Protein AF-0000000070930390 (afdb_homodimer)

Nearest PDB structures (foldseek):
  3c65-assembly1_A  TM=5.120E-01  e=4.910E-02  unclassified
  8b0q-assembly1_A  TM=4.542E-01  e=6.692E-02  Deinococcus radiodurans R1 = ATCC 13939 = DSM 20539
  4kre-assembly1_A  TM=3.536E-01  e=1.592E-01  Homo sapiens
  9g8n-assembly1_G  TM=3.313E-01  e=3.145E-01  Homo sapiens
  9ij0-assembly1_A  TM=3.763E-01  e=3.787E-01  Mus musculus

pLDDT: mean 87.35, std 15.5, range [30.72, 98.56]

Sequence (502 aa):
MERKFVVFESYLRQLFEVCKTCYSPCKASIKFNGTLISVYTSCPAGHMNRWDSQPYINGRGAGNLLLTSMVLFTGASPTKTLRLFRMMNIQVFSVKTYFNYQREILVPAAEEVWTDEQKLLMDELNNQPLDLAGDGRCDSPGFSTKYLTYFLHVPCVNKILHFEQVQVGECEAVRCSGHMEKEGLLRSLAFTRDKGLTVRSLTTDRHRSIAKHLREKEPAILHFFDVWHVSKSVMSLNAAGKGQECDLIADMERKFVVFESYLRQLFEVCKTCYSPCKASIKFNGTLISVYTSCPAGHMNRWDSQPYINGRGAGNLLLTSMVLFTGASPTKTLRLFRMMNIQVFSVKTYFNYQREILVPAAEEVWTDEQKLLMDELNNQPLDLAGDGRCDSPGFSTKYLTYFLHVPCVNKILHFEQVQVGECEAVRCSGHMEKEGLLRSLAFTRDKGLTVRSLTTDRHRSIAKHLREKEPAILHFFDVWHVSKSVMSLNAAGKGQECDLIAD

Structure (mmCIF, N/CA/C/O backbone):
data_AF-0000000070930390-model_v1
#
loop_
_entity.id
_entity.type
_entity.pdbx_description
1 polymer 'Uncharacterized protein'
#
loop_
_atom_site.group_PDB
_atom_site.id
_atom_site.type_symbol
_atom_site.label_atom_id
_atom_site.label_alt_id
_atom_site.label_comp_id
_atom_site.label_asym_id
_atom_site.label_entity_id
_atom_site.label_seq_id
_atom_site.pdbx_PDB_ins_code
_atom_site.Cartn_x
_atom_site.Cartn_y
_atom_site.Cartn_z
_atom_site.occupancy
_atom_site.B_iso_or_equiv
_atom_site.auth_seq_id
_atom_site.auth_comp_id
_atom_site.auth_asym_id
_atom_site.auth_atom_id
_atom_site.pdbx_PDB_model_num
ATOM 1 N N . MET A 1 1 ? -7.629 -19.234 2.354 1 75.31 1 MET A N 1
ATOM 2 C CA . MET A 1 1 ? -7.035 -18.812 1.086 1 75.31 1 MET A CA 1
ATOM 3 C C . MET A 1 1 ? -5.633 -19.391 0.928 1 75.31 1 MET A C 1
ATOM 5 O O . MET A 1 1 ? -4.887 -19.5 1.903 1 75.31 1 MET A O 1
ATOM 9 N N . GLU A 1 2 ? -5.371 -19.922 -0.244 1 91.75 2 GLU A N 1
ATOM 10 C CA . GLU A 1 2 ? -4.078 -20.578 -0.42 1 91.75 2 GLU A CA 1
ATOM 11 C C . GLU A 1 2 ? -2.949 -19.562 -0.503 1 91.75 2 GLU A C 1
ATOM 13 O O . GLU A 1 2 ? -3.191 -18.375 -0.764 1 91.75 2 GLU A O 1
ATOM 18 N N . ARG A 1 3 ? -1.788 -20.078 -0.261 1 95.94 3 ARG A N 1
ATOM 19 C CA . ARG A 1 3 ? -0.599 -19.234 -0.301 1 95.94 3 ARG A CA 1
ATOM 20 C C . ARG A 1 3 ? -0.239 -18.859 -1.735 1 95.94 3 ARG A C 1
ATOM 22 O O . ARG A 1 3 ? -0.513 -19.625 -2.666 1 95.94 3 ARG A O 1
ATOM 29 N N . LYS A 1 4 ? 0.304 -17.719 -1.806 1 98.12 4 LYS A N 1
ATOM 30 C CA . LYS A 1 4 ? 0.76 -17.234 -3.102 1 98.12 4 LYS A CA 1
ATOM 31 C C . LYS A 1 4 ? 2.213 -16.766 -3.035 1 98.12 4 LYS A C 1
ATOM 33 O O . LYS A 1 4 ? 2.697 -16.375 -1.973 1 98.12 4 LYS A O 1
ATOM 38 N N . PHE A 1 5 ? 2.877 -16.781 -4.215 1 98.25 5 PHE A N 1
ATOM 39 C CA . PHE A 1 5 ? 4.305 -16.469 -4.258 1 98.25 5 PHE A CA 1
ATOM 40 C C . PHE A 1 5 ? 4.609 -15.469 -5.355 1 98.25 5 PHE A C 1
ATOM 42 O O . PHE A 1 5 ? 3.947 -15.453 -6.395 1 98.25 5 PHE A O 1
ATOM 49 N N . VAL A 1 6 ? 5.57 -14.688 -5.02 1 97.62 6 VAL A N 1
ATOM 50 C CA . VAL A 1 6 ? 6.137 -13.852 -6.066 1 97.62 6 VAL A CA 1
ATOM 51 C C . VAL A 1 6 ? 7.289 -14.578 -6.754 1 97.62 6 VAL A C 1
ATOM 53 O O . VAL A 1 6 ? 8.258 -14.969 -6.102 1 97.62 6 VAL A O 1
ATOM 56 N N . VAL A 1 7 ? 7.164 -14.727 -8.031 1 98.5 7 VAL A N 1
ATOM 57 C CA . VAL A 1 7 ? 8.156 -15.477 -8.789 1 98.5 7 VAL A CA 1
ATOM 58 C C . VAL A 1 7 ? 8.734 -14.594 -9.898 1 98.5 7 VAL A C 1
ATOM 60 O O . VAL A 1 7 ? 7.984 -13.938 -10.625 1 98.5 7 VAL A O 1
ATOM 63 N N . PHE A 1 8 ? 10.031 -14.633 -9.984 1 98.56 8 PHE A N 1
ATOM 64 C CA . PHE A 1 8 ? 10.695 -13.891 -11.047 1 98.56 8 PHE A CA 1
ATOM 65 C C . PHE A 1 8 ? 10.547 -14.602 -12.383 1 98.56 8 PHE A C 1
ATOM 67 O O . PHE A 1 8 ? 10.664 -15.828 -12.453 1 98.56 8 PHE A O 1
ATOM 74 N N . GLU A 1 9 ? 10.328 -13.844 -13.406 1 98 9 GLU A N 1
ATOM 75 C CA . GLU A 1 9 ? 10.016 -14.414 -14.711 1 98 9 GLU A CA 1
ATOM 76 C C . GLU A 1 9 ? 11.125 -15.344 -15.195 1 98 9 GLU A C 1
ATOM 78 O O . GLU A 1 9 ? 10.859 -16.438 -15.68 1 98 9 GLU A O 1
ATOM 83 N N . SER A 1 10 ? 12.398 -14.914 -15.086 1 97.44 10 SER A N 1
ATOM 84 C CA . SER A 1 10 ? 13.516 -15.727 -15.555 1 97.44 10 SER A CA 1
ATOM 85 C C . SER A 1 10 ? 13.562 -17.062 -14.836 1 97.44 10 SER A C 1
ATOM 87 O O . SER A 1 10 ? 13.945 -18.078 -15.43 1 97.44 10 SER A O 1
ATOM 89 N N . TYR A 1 11 ? 13.148 -17.141 -13.664 1 97.88 11 TYR A N 1
ATOM 90 C CA . TYR A 1 11 ? 13.156 -18.375 -12.883 1 97.88 11 TYR A CA 1
ATOM 91 C C . TYR A 1 11 ? 11.93 -19.219 -13.18 1 97.88 11 TYR A C 1
ATOM 93 O O . TYR A 1 11 ? 12 -20.453 -13.18 1 97.88 11 TYR A O 1
ATOM 101 N N . LEU A 1 12 ? 10.859 -18.578 -13.406 1 97.62 12 LEU A N 1
ATOM 102 C CA . LEU A 1 12 ? 9.672 -19.312 -13.812 1 97.62 12 LEU A CA 1
ATOM 103 C C . LEU A 1 12 ? 9.898 -20.016 -15.148 1 97.62 12 LEU A C 1
ATOM 105 O O . LEU A 1 12 ? 9.523 -21.188 -15.312 1 97.62 12 LEU A O 1
ATOM 109 N N . ARG A 1 13 ? 10.484 -19.375 -16.062 1 96.69 13 ARG A N 1
ATOM 110 C CA . ARG A 1 13 ? 10.719 -19.906 -17.406 1 96.69 13 ARG A CA 1
ATOM 111 C C . ARG A 1 13 ? 11.555 -21.172 -17.359 1 96.69 13 ARG A C 1
ATOM 113 O O . ARG A 1 13 ? 11.398 -22.062 -18.203 1 96.69 13 ARG A O 1
ATOM 120 N N . GLN A 1 14 ? 12.375 -21.359 -16.359 1 95 14 GLN A N 1
ATOM 121 C CA . GLN A 1 14 ? 13.203 -22.547 -16.203 1 95 14 GLN A CA 1
ATOM 122 C C . GLN A 1 14 ? 12.344 -23.797 -16.078 1 95 14 GLN A C 1
ATOM 124 O O . GLN A 1 14 ? 12.773 -24.891 -16.453 1 95 14 GLN A O 1
ATOM 129 N N . LEU A 1 15 ? 11.188 -23.609 -15.633 1 94.62 15 LEU A N 1
ATOM 130 C CA . LEU A 1 15 ? 10.328 -24.75 -15.352 1 94.62 15 LEU A CA 1
ATOM 131 C C . LEU A 1 15 ? 9.633 -25.234 -16.625 1 94.62 15 LEU A C 1
ATOM 133 O O . LEU A 1 15 ? 9.023 -26.312 -16.625 1 94.62 15 LEU A O 1
ATOM 137 N N . PHE A 1 16 ? 9.797 -24.484 -17.688 1 95.19 16 PHE A N 1
ATOM 138 C CA . PHE A 1 16 ? 9.086 -24.828 -18.922 1 95.19 16 PHE A CA 1
ATOM 139 C C . PHE A 1 16 ? 10.062 -25.125 -20.047 1 95.19 16 PHE A C 1
ATOM 141 O O . PHE A 1 16 ? 9.695 -25.094 -21.219 1 95.19 16 PHE A O 1
ATOM 148 N N . GLU A 1 17 ? 11.234 -25.453 -19.703 1 91.88 17 GLU A N 1
ATOM 149 C CA . GLU A 1 17 ? 12.273 -25.688 -20.703 1 91.88 17 GLU A CA 1
ATOM 150 C C . GLU A 1 17 ? 12.133 -27.078 -21.328 1 91.88 17 GLU A C 1
ATOM 152 O O . GLU A 1 17 ? 12.578 -27.297 -22.453 1 91.88 17 GLU A O 1
ATOM 157 N N . VAL A 1 18 ? 11.516 -27.891 -20.562 1 89.25 18 VAL A N 1
ATOM 158 C CA . VAL A 1 18 ? 11.43 -29.266 -21.031 1 89.25 18 VAL A CA 1
ATOM 159 C C . VAL A 1 18 ? 9.961 -29.672 -21.156 1 89.25 18 VAL A C 1
ATOM 161 O O . VAL A 1 18 ? 9.141 -29.328 -20.297 1 89.25 18 VAL A O 1
ATOM 164 N N . CYS A 1 19 ? 9.734 -30.422 -22.281 1 89.62 19 CYS A N 1
ATOM 165 C CA . CYS A 1 19 ? 8.383 -30.875 -22.562 1 89.62 19 CYS A CA 1
ATOM 166 C C . CYS A 1 19 ? 7.922 -31.891 -21.516 1 89.62 19 CYS A C 1
ATOM 168 O O . CYS A 1 19 ? 8.672 -32.812 -21.172 1 89.62 19 CYS A O 1
ATOM 170 N N . LYS A 1 20 ? 6.688 -31.828 -21.125 1 83.75 20 LYS A N 1
ATOM 171 C CA . LYS A 1 20 ? 6.145 -32.719 -20.109 1 83.75 20 LYS A CA 1
ATOM 172 C C . LYS A 1 20 ? 5.801 -34.094 -20.703 1 83.75 20 LYS A C 1
ATOM 174 O O . LYS A 1 20 ? 5.688 -35.062 -19.984 1 83.75 20 LYS A O 1
ATOM 179 N N . THR A 1 21 ? 5.68 -34.062 -21.969 1 85.94 21 THR A N 1
ATOM 180 C CA . THR A 1 21 ? 5.223 -35.281 -22.641 1 85.94 21 THR A CA 1
ATOM 181 C C . THR A 1 21 ? 6.406 -36.062 -23.188 1 85.94 21 THR A C 1
ATOM 183 O O . THR A 1 21 ? 6.543 -37.25 -22.922 1 85.94 21 THR A O 1
ATOM 186 N N . CYS A 1 22 ? 7.289 -35.406 -23.938 1 88.44 22 CYS A N 1
ATOM 187 C CA . CYS A 1 22 ? 8.344 -36.125 -24.641 1 88.44 22 CYS A CA 1
ATOM 188 C C . CYS A 1 22 ? 9.719 -35.719 -24.109 1 88.44 22 CYS A C 1
ATOM 190 O O . CYS A 1 22 ? 10.742 -36.219 -24.578 1 88.44 22 CYS A O 1
ATOM 192 N N . TYR A 1 23 ? 9.797 -34.719 -23.219 1 85 23 TYR A N 1
ATOM 193 C CA . TYR A 1 23 ? 10.992 -34.312 -22.484 1 85 23 TYR A CA 1
ATOM 194 C C . TYR A 1 23 ? 12 -33.656 -23.406 1 85 23 TYR A C 1
ATOM 196 O O . TYR A 1 23 ? 13.172 -33.5 -23.047 1 85 23 TYR A O 1
ATOM 204 N N . SER A 1 24 ? 11.562 -33.312 -24.609 1 89.31 24 SER A N 1
ATOM 205 C CA . SER A 1 24 ? 12.383 -32.5 -25.516 1 89.31 24 SER A CA 1
ATOM 206 C C . SER A 1 24 ? 12.359 -31.031 -25.094 1 89.31 24 SER A C 1
ATOM 208 O O . SER A 1 24 ? 11.508 -30.609 -24.312 1 89.31 24 SER A O 1
ATOM 210 N N . PRO A 1 25 ? 13.344 -30.312 -25.578 1 92.5 25 PRO A N 1
ATOM 211 C CA . PRO A 1 25 ? 13.336 -28.875 -25.281 1 92.5 25 PRO A CA 1
ATOM 212 C C . PRO A 1 25 ? 12.094 -28.172 -25.812 1 92.5 25 PRO A C 1
ATOM 214 O O . PRO A 1 25 ? 11.617 -28.484 -26.906 1 92.5 25 PRO A O 1
ATOM 217 N N . CYS A 1 26 ? 11.609 -27.234 -25 1 94.38 26 CYS A N 1
ATOM 218 C CA . CYS A 1 26 ? 10.383 -26.531 -25.344 1 94.38 26 CYS A CA 1
ATOM 219 C C . CYS A 1 26 ? 10.641 -25.031 -25.5 1 94.38 26 CYS A C 1
ATOM 221 O O . CYS A 1 26 ? 11.602 -24.5 -24.938 1 94.38 26 CYS A O 1
ATOM 223 N N . LYS A 1 27 ? 9.797 -24.469 -26.344 1 95.44 27 LYS A N 1
ATOM 224 C CA . LYS A 1 27 ? 9.656 -23.016 -26.359 1 95.44 27 LYS A CA 1
ATOM 225 C C . LYS A 1 27 ? 8.438 -22.562 -25.562 1 95.44 27 LYS A C 1
ATOM 227 O O . LYS A 1 27 ? 7.375 -23.188 -25.625 1 95.44 27 LYS A O 1
ATOM 232 N N . ALA A 1 28 ? 8.727 -21.516 -24.781 1 96.19 28 ALA A N 1
ATOM 233 C CA . ALA A 1 28 ? 7.645 -21.062 -23.906 1 96.19 28 ALA A CA 1
ATOM 234 C C . ALA A 1 28 ? 7.266 -19.609 -24.219 1 96.19 28 ALA A C 1
ATOM 236 O O . ALA A 1 28 ? 8.141 -18.781 -24.484 1 96.19 28 ALA A O 1
ATOM 237 N N . SER A 1 29 ? 5.988 -19.344 -24.297 1 96.81 29 SER A N 1
ATOM 238 C CA . SER A 1 29 ? 5.445 -18 -24.391 1 96.81 29 SER A CA 1
ATOM 239 C C . SER A 1 29 ? 4.512 -17.688 -23.234 1 96.81 29 SER A C 1
ATOM 241 O O . SER A 1 29 ? 3.791 -18.562 -22.75 1 96.81 29 SER A O 1
ATOM 243 N N . ILE A 1 30 ? 4.574 -16.438 -22.797 1 97.12 30 ILE A N 1
ATOM 244 C CA . ILE A 1 30 ? 3.779 -16.062 -21.625 1 97.12 30 ILE A CA 1
ATOM 245 C C . ILE A 1 30 ? 2.768 -14.984 -22.016 1 97.12 30 ILE A C 1
ATOM 247 O O . ILE A 1 30 ? 3.123 -13.992 -22.672 1 97.12 30 ILE A O 1
ATOM 251 N N . LYS A 1 31 ? 1.576 -15.211 -21.688 1 96.88 31 LYS A N 1
ATOM 252 C CA . LYS A 1 31 ? 0.516 -14.211 -21.797 1 96.88 31 LYS A CA 1
ATOM 253 C C . LYS A 1 31 ? -0.01 -13.797 -20.438 1 96.88 31 LYS A C 1
ATOM 255 O O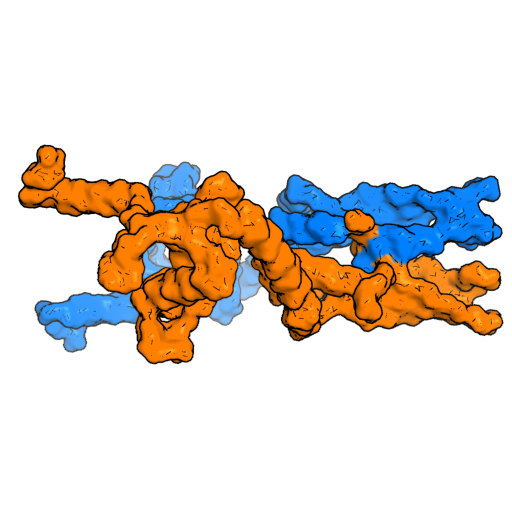 . LYS A 1 31 ? 0.016 -14.594 -19.484 1 96.88 31 LYS A O 1
ATOM 260 N N . PHE A 1 32 ? -0.425 -12.547 -20.344 1 94 32 PHE A N 1
ATOM 261 C CA . PHE A 1 32 ? -0.87 -12.125 -19.031 1 94 32 PHE A CA 1
ATOM 262 C C . PHE A 1 32 ? -2.178 -11.352 -19.109 1 94 32 PHE A C 1
ATOM 264 O O . PHE A 1 32 ? -2.443 -10.688 -20.125 1 94 32 PHE A O 1
AT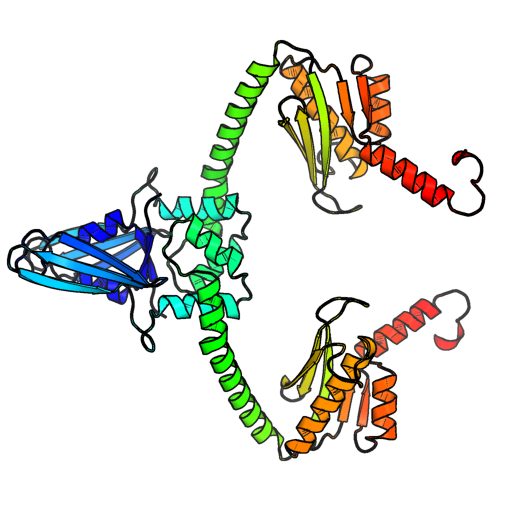OM 271 N N . ASN A 1 33 ? -2.994 -11.453 -18.172 1 95.19 33 ASN A N 1
ATOM 272 C CA . ASN A 1 33 ? -4.223 -10.719 -17.891 1 95.19 33 ASN A CA 1
ATOM 273 C C . ASN A 1 33 ? -4.301 -10.281 -16.438 1 95.19 33 ASN A C 1
ATOM 275 O O . ASN A 1 33 ? -4.82 -11.016 -15.594 1 95.19 33 ASN A O 1
ATOM 279 N N . GLY A 1 34 ? -3.9 -9 -16.219 1 96.38 34 GLY A N 1
ATOM 280 C CA . GLY A 1 34 ? -3.766 -8.562 -14.844 1 96.38 34 GLY A CA 1
ATOM 281 C C . GLY A 1 34 ? -2.717 -9.344 -14.078 1 96.38 34 GLY A C 1
ATOM 282 O O . GLY A 1 34 ? -1.556 -9.406 -14.484 1 96.38 34 GLY A O 1
ATOM 283 N N . THR A 1 35 ? -3.203 -10.031 -13.039 1 97.44 35 THR A N 1
ATOM 284 C CA . THR A 1 35 ? -2.27 -10.805 -12.227 1 97.44 35 THR A CA 1
ATOM 285 C C . THR A 1 35 ? -2.127 -12.227 -12.766 1 97.44 35 THR A C 1
ATOM 287 O O . THR A 1 35 ? -1.213 -12.953 -12.375 1 97.44 35 THR A O 1
ATOM 290 N N . LEU A 1 36 ? -2.986 -12.617 -13.664 1 98.19 36 LEU A N 1
ATOM 291 C CA . LEU A 1 36 ? -2.99 -13.961 -14.227 1 98.19 36 LEU A CA 1
ATOM 292 C C . LEU A 1 36 ? -1.988 -14.078 -15.367 1 98.19 36 LEU A C 1
ATOM 294 O O . LEU A 1 36 ? -1.996 -13.266 -16.297 1 98.19 36 LEU A O 1
ATOM 298 N N . ILE A 1 37 ? -1.174 -15.094 -15.219 1 97.88 37 ILE A N 1
ATOM 299 C CA . ILE A 1 37 ? -0.289 -15.383 -16.344 1 97.88 37 ILE A CA 1
ATOM 300 C C . ILE A 1 37 ? -0.556 -16.797 -16.859 1 97.88 37 ILE A C 1
ATOM 302 O O . ILE A 1 37 ? -0.843 -17.703 -16.062 1 97.88 37 ILE A O 1
ATOM 306 N N . SER A 1 38 ? -0.519 -16.906 -18.125 1 98.25 38 SER A N 1
ATOM 307 C CA . SER A 1 38 ? -0.616 -18.188 -18.812 1 98.25 38 SER A CA 1
ATOM 308 C C . SER A 1 38 ? 0.642 -18.469 -19.625 1 98.25 38 SER A C 1
ATOM 310 O O . SER A 1 38 ? 1.083 -17.641 -20.406 1 98.25 38 SER A O 1
ATOM 312 N N . VAL A 1 39 ? 1.16 -19.625 -19.359 1 98 39 VAL A N 1
ATOM 313 C CA . VAL A 1 39 ? 2.352 -20.031 -20.094 1 98 39 VAL A CA 1
ATOM 314 C C . VAL A 1 39 ? 1.982 -21.109 -21.109 1 98 39 VAL A C 1
ATOM 316 O O . VAL A 1 39 ? 1.384 -22.125 -20.766 1 98 39 VAL A O 1
ATOM 319 N N . TYR A 1 40 ? 2.373 -20.844 -22.359 1 97.5 40 TYR A N 1
ATOM 320 C CA . TYR A 1 40 ? 2.17 -21.797 -23.453 1 97.5 40 TYR A CA 1
ATOM 321 C C . TYR A 1 40 ? 3.494 -22.391 -23.906 1 97.5 40 TYR A C 1
ATOM 323 O O . TYR A 1 40 ? 4.453 -21.672 -24.172 1 97.5 40 TYR A O 1
ATOM 331 N N . THR A 1 41 ? 3.504 -23.688 -23.953 1 96.31 41 THR A N 1
ATOM 332 C CA . THR A 1 41 ? 4.727 -24.359 -24.391 1 96.31 41 THR A CA 1
ATOM 333 C C . THR A 1 41 ? 4.477 -25.203 -25.625 1 96.31 41 THR A C 1
ATOM 335 O O . THR A 1 41 ? 3.361 -25.688 -25.844 1 96.31 41 THR A O 1
ATOM 338 N N . SER A 1 42 ? 5.531 -25.203 -26.469 1 96.5 42 SER A N 1
ATOM 339 C CA . SER A 1 42 ? 5.527 -26.047 -27.641 1 96.5 42 SER A CA 1
ATOM 340 C C . SER A 1 42 ? 6.883 -26.719 -27.859 1 96.5 42 SER A C 1
ATOM 342 O O . SER A 1 42 ? 7.926 -26.109 -27.578 1 96.5 42 SER A O 1
ATOM 344 N N . CYS A 1 43 ? 6.836 -27.969 -28.297 1 95.06 43 CYS A N 1
ATOM 345 C CA . CYS A 1 43 ? 8.078 -28.688 -28.562 1 95.06 43 CYS A CA 1
ATOM 346 C C . CYS A 1 43 ? 8.141 -29.156 -30.016 1 95.06 43 CYS A C 1
ATOM 348 O O . CYS A 1 43 ? 7.137 -29.109 -30.719 1 95.06 43 CYS A O 1
ATOM 350 N N . PRO A 1 44 ? 9.25 -29.578 -30.469 1 94.62 44 PRO A N 1
ATOM 351 C CA . PRO A 1 44 ? 9.406 -30 -31.875 1 94.62 44 PRO A CA 1
ATOM 352 C C . PRO A 1 44 ? 8.562 -31.219 -32.219 1 94.62 44 PRO A C 1
ATOM 354 O O . PRO A 1 44 ? 8.242 -31.438 -33.375 1 94.62 44 PRO A O 1
ATOM 357 N N . ALA A 1 45 ? 8.234 -31.984 -31.297 1 95 45 ALA A N 1
ATOM 358 C CA . ALA A 1 45 ? 7.434 -33.188 -31.531 1 95 45 ALA A CA 1
ATOM 359 C C . ALA A 1 45 ? 5.957 -32.844 -31.703 1 95 45 ALA A C 1
ATOM 361 O O . ALA A 1 45 ? 5.125 -33.719 -31.922 1 95 45 ALA A O 1
ATOM 362 N N . GLY A 1 46 ? 5.633 -31.531 -31.516 1 94.62 46 GLY A N 1
ATOM 363 C CA . GLY A 1 46 ? 4.277 -31.078 -31.797 1 94.62 46 GLY A CA 1
ATOM 364 C C . GLY A 1 46 ? 3.414 -31.016 -30.547 1 94.62 46 GLY A C 1
ATOM 365 O O . GLY A 1 46 ? 2.217 -30.719 -30.625 1 94.62 46 GLY A O 1
ATOM 366 N N . HIS A 1 47 ? 3.955 -31.281 -29.328 1 95.44 47 HIS A N 1
ATOM 367 C CA . HIS A 1 47 ? 3.197 -31.203 -28.094 1 95.44 47 HIS A CA 1
ATOM 368 C C . HIS A 1 47 ? 3.002 -29.75 -27.656 1 95.44 47 HIS A C 1
ATOM 370 O O . HIS A 1 47 ? 3.93 -28.953 -27.734 1 95.44 47 HIS A O 1
ATOM 376 N N . MET A 1 48 ? 1.733 -29.484 -27.312 1 95.38 48 MET A N 1
ATOM 377 C CA . MET A 1 48 ? 1.392 -28.156 -26.797 1 95.38 48 MET A CA 1
ATOM 378 C C . MET A 1 48 ? 0.775 -28.266 -25.406 1 95.38 48 MET A C 1
ATOM 380 O O . MET A 1 48 ? -0.049 -29.141 -25.156 1 95.38 48 MET A O 1
ATOM 384 N N . ASN A 1 49 ? 1.265 -27.453 -24.484 1 94.5 49 ASN A N 1
ATOM 385 C CA . ASN A 1 49 ? 0.747 -27.438 -23.125 1 94.5 49 ASN A CA 1
ATOM 386 C C . ASN A 1 49 ? 0.482 -26 -22.656 1 94.5 49 ASN A C 1
ATOM 388 O O . ASN A 1 49 ? 1.052 -25.062 -23.188 1 94.5 49 ASN A O 1
ATOM 392 N N . ARG A 1 50 ? -0.452 -25.953 -21.719 1 96 50 ARG A N 1
ATOM 393 C CA . ARG A 1 50 ? -0.776 -24.672 -21.109 1 96 50 ARG A CA 1
ATOM 394 C C . ARG A 1 50 ? -0.74 -24.766 -19.578 1 96 50 ARG A C 1
ATOM 396 O O . ARG A 1 50 ? -1.199 -25.75 -19 1 96 50 ARG A O 1
ATOM 403 N N . TRP A 1 51 ? -0.167 -23.812 -18.938 1 97.06 51 TRP A N 1
ATOM 404 C CA . TRP A 1 51 ? -0.151 -23.703 -17.484 1 97.06 51 TRP A CA 1
ATOM 405 C C . TRP A 1 51 ? -0.61 -22.312 -17.047 1 97.06 51 TRP A C 1
ATOM 407 O O . TRP A 1 51 ? -0.214 -21.297 -17.641 1 97.06 51 TRP A O 1
ATOM 417 N N . ASP A 1 52 ? -1.472 -22.25 -16.062 1 98.12 52 ASP A N 1
ATOM 418 C CA . ASP A 1 52 ? -1.936 -21 -15.492 1 98.12 52 ASP A CA 1
ATOM 419 C C . ASP A 1 52 ? -1.401 -20.797 -14.078 1 98.12 52 ASP A C 1
ATOM 421 O O . ASP A 1 52 ? -1.189 -21.766 -13.352 1 98.12 52 ASP A O 1
ATOM 425 N N . SER A 1 53 ? -1.209 -19.562 -13.727 1 98.31 53 SER A N 1
ATOM 426 C CA . SER A 1 53 ? -0.598 -19.234 -12.438 1 98.31 53 SER A CA 1
ATOM 427 C C . SER A 1 53 ? -1.629 -19.266 -11.32 1 98.31 53 SER A C 1
ATOM 429 O O . SER A 1 53 ? -1.274 -19.172 -10.141 1 98.31 53 SER A O 1
ATOM 431 N N . GLN A 1 54 ? -2.932 -19.328 -11.672 1 98.06 54 GLN A N 1
ATOM 432 C CA . GLN A 1 54 ? -3.996 -19.188 -10.688 1 98.06 54 GLN A CA 1
ATOM 433 C C . GLN A 1 54 ? -5.32 -19.734 -11.227 1 98.06 54 GLN A C 1
ATOM 435 O O . GLN A 1 54 ? -5.477 -19.922 -12.43 1 98.06 54 GLN A O 1
ATOM 440 N N . PRO A 1 55 ? -6.234 -19.969 -10.312 1 97.12 55 PRO A N 1
ATOM 441 C CA . PRO A 1 55 ? -7.555 -20.406 -10.773 1 97.12 55 PRO A CA 1
ATOM 442 C C . PRO A 1 55 ? -8.406 -19.266 -11.312 1 97.12 55 PRO A C 1
ATOM 444 O O . PRO A 1 55 ? -8.062 -18.094 -11.117 1 97.12 55 PRO A O 1
ATOM 447 N N . TYR A 1 56 ? -9.43 -19.672 -11.969 1 95.62 56 TYR A N 1
ATOM 448 C CA . TYR A 1 56 ? -10.398 -18.703 -12.492 1 95.62 56 TYR A CA 1
ATOM 449 C C . TYR A 1 56 ? -11.625 -18.625 -11.594 1 95.62 56 TYR A C 1
ATOM 451 O O . TYR A 1 56 ? -12.062 -19.625 -11.031 1 95.62 56 TYR A O 1
ATOM 459 N N . ILE A 1 57 ? -12.062 -17.422 -11.406 1 91.56 57 ILE A N 1
ATOM 460 C CA . ILE A 1 57 ? -13.352 -17.172 -10.781 1 91.56 57 ILE A CA 1
ATOM 461 C C . ILE A 1 57 ? -14.25 -16.391 -11.742 1 91.56 57 ILE A C 1
ATOM 463 O O . ILE A 1 57 ? -13.977 -15.227 -12.047 1 91.56 57 ILE A O 1
ATOM 467 N N . ASN A 1 58 ? -15.25 -17.047 -12.25 1 87.19 58 ASN A N 1
ATOM 468 C CA . ASN A 1 58 ? -16.172 -16.438 -13.211 1 87.19 58 ASN A CA 1
ATOM 469 C C . ASN A 1 58 ? -15.422 -15.883 -14.422 1 87.19 58 ASN A C 1
ATOM 471 O O . ASN A 1 58 ? -15.625 -14.734 -14.805 1 87.19 58 ASN A O 1
ATOM 475 N N . GLY A 1 59 ? -14.508 -16.594 -14.875 1 89 59 GLY A N 1
ATOM 476 C CA . GLY A 1 59 ? -13.797 -16.266 -16.109 1 89 59 GLY A CA 1
ATOM 477 C C . GLY A 1 59 ? -12.656 -15.281 -15.891 1 89 59 GLY A C 1
ATOM 478 O O . GLY A 1 59 ? -11.992 -14.875 -16.844 1 89 59 GLY A O 1
ATOM 479 N N . ARG A 1 60 ? -12.461 -14.938 -14.648 1 91.81 60 ARG A N 1
ATOM 480 C CA . ARG A 1 60 ? -11.398 -13.984 -14.336 1 91.81 60 ARG A CA 1
ATOM 481 C C . ARG A 1 60 ? -10.359 -14.609 -13.406 1 91.81 60 ARG A C 1
ATOM 483 O O . ARG A 1 60 ? -10.68 -15.523 -12.641 1 91.81 60 ARG A O 1
ATOM 490 N N . GLY A 1 61 ? -9.133 -14.141 -13.539 1 95.44 61 GLY A N 1
ATOM 491 C CA . GLY A 1 61 ? -8.125 -14.625 -12.609 1 95.44 61 GLY A CA 1
ATOM 492 C C . GLY A 1 61 ? -8.445 -14.305 -11.164 1 95.44 61 GLY A C 1
ATOM 493 O O . GLY A 1 61 ? -8.812 -13.172 -10.836 1 95.44 61 GLY A O 1
ATOM 494 N N . ALA A 1 62 ? -8.352 -15.281 -10.336 1 96.56 62 ALA A N 1
ATOM 495 C CA . ALA A 1 62 ? -8.656 -15.117 -8.914 1 96.56 62 ALA A CA 1
ATOM 496 C C . ALA A 1 62 ? -7.809 -14.016 -8.289 1 96.56 62 ALA A C 1
ATOM 498 O O . ALA A 1 62 ? -8.266 -13.312 -7.387 1 96.56 62 ALA A O 1
ATOM 499 N N . GLY A 1 63 ? -6.613 -13.891 -8.773 1 96.69 63 GLY A N 1
ATOM 500 C CA . GLY A 1 63 ? -5.715 -12.867 -8.258 1 96.69 63 GLY A CA 1
ATOM 501 C C . GLY A 1 63 ? -6.207 -11.461 -8.508 1 96.69 63 GLY A C 1
ATOM 502 O O . GLY A 1 63 ? -5.996 -10.562 -7.688 1 96.69 63 GLY A O 1
ATOM 503 N N . ASN A 1 64 ? -6.82 -11.266 -9.609 1 96.81 64 ASN A N 1
ATOM 504 C CA . ASN A 1 64 ? -7.383 -9.961 -9.922 1 96.81 64 ASN A CA 1
ATOM 505 C C . ASN A 1 64 ? -8.484 -9.57 -8.938 1 96.81 64 ASN A C 1
ATOM 507 O O . ASN A 1 64 ? -8.484 -8.453 -8.422 1 96.81 64 ASN A O 1
ATOM 511 N N . LEU A 1 65 ? -9.312 -10.484 -8.68 1 95.19 65 LEU A N 1
ATOM 512 C CA . LEU A 1 65 ? -10.422 -10.242 -7.754 1 95.19 65 LEU A CA 1
ATOM 513 C C . LEU A 1 65 ? -9.906 -10.039 -6.332 1 95.19 65 LEU A C 1
ATOM 515 O O . LEU A 1 65 ? -10.375 -9.148 -5.621 1 95.19 65 LEU A O 1
ATOM 519 N N . LEU A 1 66 ? -9.016 -10.836 -6.008 1 95.81 66 LEU A N 1
ATOM 520 C CA . LEU A 1 66 ? -8.461 -10.781 -4.66 1 95.81 66 LEU A CA 1
ATOM 521 C C . LEU A 1 66 ? -7.77 -9.445 -4.41 1 95.81 66 LEU A C 1
ATOM 523 O O . LEU A 1 66 ? -8 -8.805 -3.383 1 95.81 66 LEU A O 1
ATOM 527 N N . LEU A 1 67 ? -6.93 -9.07 -5.332 1 96.62 67 LEU A N 1
ATOM 528 C CA . LEU A 1 67 ? -6.223 -7.801 -5.184 1 96.62 67 LEU A CA 1
ATOM 529 C C . LEU A 1 67 ? -7.207 -6.637 -5.102 1 96.62 67 LEU A C 1
ATOM 531 O O . LEU A 1 67 ? -7.078 -5.773 -4.234 1 96.62 67 LEU A O 1
ATOM 535 N N . THR A 1 68 ? -8.141 -6.637 -5.922 1 96.88 68 THR A N 1
ATOM 536 C CA . THR A 1 68 ? -9.156 -5.582 -5.914 1 96.88 68 THR A CA 1
ATOM 537 C C . THR A 1 68 ? -9.922 -5.586 -4.598 1 96.88 68 THR A C 1
ATOM 539 O O . THR A 1 68 ? -10.156 -4.527 -4.004 1 96.88 68 THR A O 1
ATOM 542 N N . SER A 1 69 ? -10.289 -6.742 -4.137 1 95.75 69 SER A N 1
ATOM 543 C CA . SER A 1 69 ? -11.031 -6.879 -2.889 1 95.75 69 SER A CA 1
ATOM 544 C C . SER A 1 69 ? -10.219 -6.355 -1.707 1 95.75 69 SER A C 1
ATOM 546 O O . SER A 1 69 ? -10.75 -5.625 -0.864 1 95.75 69 SER A O 1
ATOM 548 N N . MET A 1 70 ? -9.016 -6.703 -1.7 1 94.81 70 MET A N 1
ATOM 549 C CA . MET A 1 70 ? -8.18 -6.297 -0.575 1 94.81 70 MET A CA 1
ATOM 550 C C . MET A 1 70 ? -7.992 -4.785 -0.552 1 94.81 70 MET A C 1
ATOM 552 O O . MET A 1 70 ? -8.055 -4.164 0.51 1 94.81 70 MET A O 1
ATOM 556 N N . VAL A 1 71 ? -7.773 -4.285 -1.696 1 94.81 71 VAL A N 1
ATOM 557 C CA . VAL A 1 71 ? -7.621 -2.836 -1.783 1 94.81 71 VAL A CA 1
ATOM 558 C C . VAL A 1 71 ? -8.898 -2.152 -1.309 1 94.81 71 VAL A C 1
ATOM 560 O O . VAL A 1 71 ? -8.859 -1.239 -0.482 1 94.81 71 VAL A O 1
ATOM 563 N N . LEU A 1 72 ? -9.977 -2.58 -1.729 1 94.12 72 LEU A N 1
ATOM 564 C CA . LEU A 1 72 ? -11.266 -1.97 -1.413 1 94.12 72 LEU A CA 1
ATOM 565 C C . LEU A 1 72 ? -11.578 -2.096 0.075 1 94.12 72 LEU A C 1
ATOM 567 O O . LEU A 1 72 ? -11.914 -1.106 0.728 1 94.12 72 LEU A O 1
ATOM 571 N N . PHE A 1 73 ? -11.367 -3.248 0.595 1 90.81 73 PHE A N 1
ATOM 572 C CA . PHE A 1 73 ? -11.875 -3.537 1.929 1 90.81 73 PHE A CA 1
ATOM 573 C C . PHE A 1 73 ? -10.898 -3.064 3 1 90.81 73 PHE A C 1
ATOM 575 O O . PHE A 1 73 ? -11.273 -2.912 4.164 1 90.81 73 PHE A O 1
ATOM 582 N N . THR A 1 74 ? -9.742 -2.809 2.598 1 88.38 74 THR A N 1
ATOM 583 C CA . THR A 1 74 ? -8.797 -2.256 3.562 1 88.38 74 THR A CA 1
ATOM 584 C C . THR A 1 74 ? -8.766 -0.733 3.484 1 88.38 74 THR A C 1
ATOM 586 O O . THR A 1 74 ? -8.195 -0.071 4.352 1 88.38 74 THR A O 1
ATOM 589 N N . GLY A 1 75 ? -9.352 -0.239 2.496 1 86.38 75 GLY A N 1
ATOM 590 C CA . GLY A 1 75 ? -9.352 1.203 2.311 1 86.38 75 GLY A CA 1
ATOM 591 C C . GLY A 1 75 ? -8.047 1.727 1.732 1 86.38 75 GLY A C 1
ATOM 592 O O . GLY A 1 75 ? -7.754 2.918 1.838 1 86.38 75 GLY A O 1
ATOM 593 N N . ALA A 1 76 ? -7.266 0.86 1.208 1 88.5 76 ALA A N 1
ATOM 594 C CA . ALA A 1 76 ? -6.008 1.275 0.59 1 88.5 76 ALA A CA 1
ATOM 595 C C . ALA A 1 76 ? -6.262 2.041 -0.705 1 88.5 76 ALA A C 1
ATOM 597 O O . ALA A 1 76 ? -7.281 1.836 -1.366 1 88.5 76 ALA A O 1
ATOM 598 N N . SER A 1 77 ? -5.332 2.957 -1.008 1 92.12 77 SER A N 1
ATOM 599 C CA . SER A 1 77 ? -5.41 3.662 -2.283 1 92.12 77 SER A CA 1
ATOM 600 C C . SER A 1 77 ? -5.082 2.734 -3.447 1 92.12 77 SER A C 1
ATOM 602 O O . SER A 1 77 ? -3.992 2.158 -3.5 1 92.12 77 SER A O 1
ATOM 604 N N . PRO A 1 78 ? -6.02 2.668 -4.348 1 95.31 78 PRO A N 1
ATOM 605 C CA . PRO A 1 78 ? -5.738 1.821 -5.508 1 95.31 78 PRO A CA 1
ATOM 606 C C . PRO A 1 78 ? -4.52 2.289 -6.301 1 95.31 78 PRO A C 1
ATOM 608 O O . PRO A 1 78 ? -3.689 1.471 -6.703 1 95.31 78 PRO A O 1
ATOM 611 N N . THR A 1 79 ? -4.426 3.574 -6.445 1 94.88 79 THR A N 1
ATOM 612 C CA . THR A 1 79 ? -3.334 4.145 -7.223 1 94.88 79 THR A CA 1
ATOM 613 C C . THR A 1 79 ? -1.99 3.865 -6.555 1 94.88 79 THR A C 1
ATOM 615 O O . THR A 1 79 ? -1.044 3.428 -7.215 1 94.88 79 THR A O 1
ATOM 618 N N . LYS A 1 80 ? -1.891 4.07 -5.277 1 91.44 80 LYS A N 1
ATOM 619 C CA . LYS A 1 80 ? -0.642 3.852 -4.551 1 91.44 80 LYS A CA 1
ATOM 620 C C . LYS A 1 80 ? -0.28 2.371 -4.512 1 91.44 80 LYS A C 1
ATOM 622 O O . LYS A 1 80 ? 0.887 2.008 -4.668 1 91.44 80 LYS A O 1
ATOM 627 N N . THR A 1 81 ? -1.298 1.59 -4.297 1 93.69 81 THR A N 1
ATOM 628 C CA . THR A 1 81 ? -1.071 0.151 -4.211 1 93.69 81 THR A CA 1
ATOM 629 C C . THR A 1 81 ? -0.56 -0.397 -5.539 1 93.69 81 THR A C 1
ATOM 631 O O . THR A 1 81 ? 0.46 -1.088 -5.578 1 93.69 81 THR A O 1
ATOM 634 N N . LEU A 1 82 ? -1.223 -0.074 -6.582 1 95.62 82 LEU A N 1
ATOM 635 C CA . LEU A 1 82 ? -0.844 -0.595 -7.891 1 95.62 82 LEU A CA 1
ATOM 636 C C . LEU A 1 82 ? 0.491 -0.012 -8.344 1 95.62 82 LEU A C 1
ATOM 638 O O . LEU A 1 82 ? 1.271 -0.687 -9.016 1 95.62 82 LEU A O 1
ATOM 642 N N . ARG A 1 83 ? 0.703 1.184 -7.992 1 93.44 83 ARG A N 1
ATOM 643 C CA . ARG A 1 83 ? 1.999 1.784 -8.289 1 93.44 83 ARG A CA 1
ATOM 644 C C . ARG A 1 83 ? 3.129 1.005 -7.629 1 93.44 83 ARG A C 1
ATOM 646 O O . ARG A 1 83 ? 4.188 0.804 -8.227 1 93.44 83 ARG A O 1
ATOM 653 N N . LEU A 1 84 ? 2.904 0.646 -6.379 1 92.5 84 LEU A N 1
ATOM 654 C CA . LEU A 1 84 ? 3.91 -0.141 -5.676 1 92.5 84 LEU A CA 1
ATOM 655 C C . LEU A 1 84 ? 4.207 -1.438 -6.422 1 92.5 84 LEU A C 1
ATOM 657 O O . LEU A 1 84 ? 5.371 -1.792 -6.617 1 92.5 84 LEU A O 1
ATOM 661 N N . PHE A 1 85 ? 3.211 -2.146 -6.887 1 95.25 85 PHE A N 1
ATOM 662 C CA . PHE A 1 85 ? 3.391 -3.385 -7.633 1 95.25 85 PHE A CA 1
ATOM 663 C C . PHE A 1 85 ? 4.133 -3.127 -8.938 1 95.25 85 PHE A C 1
ATOM 665 O O . PHE A 1 85 ? 5.012 -3.9 -9.32 1 95.25 85 PHE A O 1
ATOM 672 N N . ARG A 1 86 ? 3.783 -2.068 -9.523 1 94.56 86 ARG A N 1
ATOM 673 C CA . ARG A 1 86 ? 4.426 -1.734 -10.789 1 94.56 86 ARG A CA 1
ATOM 674 C C . ARG A 1 86 ? 5.895 -1.383 -10.586 1 94.56 86 ARG A C 1
ATOM 676 O O . ARG A 1 86 ? 6.746 -1.746 -11.398 1 94.56 86 ARG A O 1
ATOM 683 N N . MET A 1 87 ? 6.141 -0.71 -9.602 1 93 87 MET A N 1
ATOM 684 C CA . MET A 1 87 ? 7.523 -0.353 -9.297 1 93 87 MET A CA 1
ATOM 685 C C . MET A 1 87 ? 8.359 -1.599 -9.023 1 93 87 MET A C 1
ATOM 687 O O . MET A 1 87 ? 9.547 -1.635 -9.336 1 93 87 MET A O 1
ATOM 691 N N . MET A 1 88 ? 7.754 -2.557 -8.484 1 93.81 88 MET A N 1
ATOM 692 C CA . MET A 1 88 ? 8.43 -3.83 -8.25 1 93.81 88 MET A CA 1
ATOM 693 C C . MET A 1 88 ? 8.422 -4.684 -9.516 1 93.81 88 MET A C 1
ATOM 695 O O . MET A 1 88 ? 9 -5.77 -9.539 1 93.81 88 MET A O 1
ATOM 699 N N . ASN A 1 89 ? 7.719 -4.219 -10.461 1 96.5 89 ASN A N 1
ATOM 700 C CA . ASN A 1 89 ? 7.547 -4.891 -11.75 1 96.5 89 ASN A CA 1
ATOM 701 C C . ASN A 1 89 ? 6.797 -6.211 -11.594 1 96.5 89 ASN A C 1
ATOM 703 O O . ASN A 1 89 ? 7.148 -7.207 -12.227 1 96.5 89 ASN A O 1
ATOM 707 N N . ILE A 1 90 ? 5.938 -6.207 -10.672 1 97.12 90 ILE A N 1
ATOM 708 C CA . ILE A 1 90 ? 4.996 -7.312 -10.547 1 97.12 90 ILE A CA 1
ATOM 709 C C . ILE A 1 90 ? 3.803 -7.082 -11.477 1 97.12 90 ILE A C 1
ATOM 711 O O . ILE A 1 90 ? 3.217 -5.996 -11.484 1 97.12 90 ILE A O 1
ATOM 715 N N . GLN A 1 91 ? 3.457 -8.094 -12.203 1 97.56 91 GLN A N 1
ATOM 716 C CA . GLN A 1 91 ? 2.379 -7.996 -13.18 1 97.56 91 GLN A CA 1
ATOM 717 C C . GLN A 1 91 ? 1.026 -7.832 -12.492 1 97.56 91 GLN A C 1
ATOM 719 O O . GLN A 1 91 ? 0.601 -8.703 -11.727 1 97.56 91 GLN A O 1
ATOM 724 N N . VAL A 1 92 ? 0.419 -6.695 -12.781 1 97.62 92 VAL A N 1
ATOM 725 C CA . VAL A 1 92 ? -0.911 -6.414 -12.25 1 97.62 92 VAL A CA 1
ATOM 726 C C . VAL A 1 92 ? -1.733 -5.66 -13.297 1 97.62 92 VAL A C 1
ATOM 728 O O . VAL A 1 92 ? -1.234 -5.344 -14.375 1 97.62 92 VAL A O 1
ATOM 731 N N . PHE A 1 93 ? -2.945 -5.426 -13.023 1 97.81 93 PHE A N 1
ATOM 732 C CA . PHE A 1 93 ? -3.838 -4.719 -13.938 1 97.81 93 PHE A CA 1
ATOM 733 C C . PHE A 1 93 ? -3.775 -3.215 -13.703 1 97.81 93 PHE A C 1
ATOM 735 O O . PHE A 1 93 ? -3.111 -2.754 -12.773 1 97.81 93 PHE A O 1
ATOM 742 N N . SER A 1 94 ? -4.434 -2.443 -14.523 1 97.19 94 SER A N 1
ATOM 743 C CA . SER A 1 94 ? -4.418 -0.986 -14.445 1 97.19 94 SER A CA 1
ATOM 744 C C . SER A 1 94 ? -5.422 -0.475 -13.414 1 97.19 94 SER A C 1
ATOM 746 O O . SER A 1 94 ? -6.297 -1.221 -12.977 1 97.19 94 SER A O 1
ATOM 748 N N . VAL A 1 95 ? -5.281 0.784 -13.07 1 96.94 95 VAL A N 1
ATOM 749 C CA . VAL A 1 95 ? -6.195 1.431 -12.133 1 96.94 95 VAL A CA 1
ATOM 750 C C . VAL A 1 95 ? -7.605 1.452 -12.719 1 96.94 95 VAL A C 1
ATOM 752 O O . VAL A 1 95 ? -8.586 1.268 -11.992 1 96.94 95 VAL A O 1
ATOM 755 N N . LYS A 1 96 ? -7.664 1.652 -14.008 1 96.88 96 LYS A N 1
ATOM 756 C CA . LYS A 1 96 ? -8.961 1.62 -14.672 1 96.88 96 LYS A CA 1
ATOM 757 C C . LYS A 1 96 ? -9.648 0.272 -14.477 1 96.88 96 LYS A C 1
ATOM 759 O O . LYS A 1 96 ? -10.844 0.216 -14.172 1 96.88 96 LYS A O 1
ATOM 764 N N . THR A 1 97 ? -8.922 -0.764 -14.656 1 96.94 97 THR A N 1
ATOM 765 C CA . THR A 1 97 ? -9.453 -2.109 -14.461 1 96.94 97 THR A CA 1
ATOM 766 C C . THR A 1 97 ? -9.898 -2.311 -13.016 1 96.94 97 THR A C 1
ATOM 768 O O . THR A 1 97 ? -10.914 -2.953 -12.758 1 96.94 97 THR A O 1
ATOM 771 N N . TYR A 1 98 ? -9.172 -1.737 -12.086 1 97.56 98 TYR A N 1
ATOM 772 C CA . TYR A 1 98 ? -9.57 -1.787 -10.68 1 97.56 98 TYR A CA 1
ATOM 773 C C . TYR A 1 98 ? -10.984 -1.252 -10.5 1 97.56 98 TYR A C 1
ATOM 775 O O . TYR A 1 98 ? -11.828 -1.907 -9.883 1 97.56 98 TYR A O 1
ATOM 783 N N . PHE A 1 99 ? -11.203 -0.145 -11.047 1 97.19 99 PHE A N 1
ATOM 784 C CA . PHE A 1 99 ? -12.484 0.505 -10.82 1 97.19 99 PHE A CA 1
ATOM 785 C C . PHE A 1 99 ? -13.602 -0.241 -11.547 1 97.19 99 PHE A C 1
ATOM 787 O O . PHE A 1 99 ? -14.742 -0.267 -11.078 1 97.19 99 PHE A O 1
ATOM 794 N N . ASN A 1 100 ? -13.234 -0.87 -12.625 1 96.44 100 ASN A N 1
ATOM 795 C CA . ASN A 1 100 ? -14.219 -1.727 -13.281 1 96.44 100 ASN A CA 1
ATOM 796 C C . ASN A 1 100 ? -14.617 -2.906 -12.398 1 96.44 100 ASN A C 1
ATOM 798 O O . ASN A 1 100 ? -15.797 -3.205 -12.258 1 96.44 100 ASN A O 1
ATOM 802 N N . TYR A 1 101 ? -13.633 -3.537 -11.844 1 96.31 101 TYR A N 1
ATOM 803 C CA . TYR A 1 101 ? -13.898 -4.645 -10.93 1 96.31 101 TYR A CA 1
ATOM 804 C C . TYR A 1 101 ? -14.727 -4.18 -9.734 1 96.31 101 TYR A C 1
ATOM 806 O O . TYR A 1 101 ? -15.68 -4.859 -9.336 1 96.31 101 TYR A O 1
ATOM 814 N N . GLN A 1 102 ? -14.359 -3.104 -9.188 1 96.06 102 GLN A N 1
ATOM 815 C CA . GLN A 1 102 ? -15.055 -2.555 -8.031 1 96.06 102 GLN A CA 1
ATOM 816 C C . GLN A 1 102 ? -16.531 -2.301 -8.336 1 96.06 102 GLN A C 1
ATOM 818 O O . GLN A 1 102 ? -17.406 -2.732 -7.59 1 96.06 102 GLN A O 1
ATOM 823 N N . ARG A 1 103 ? -16.781 -1.646 -9.422 1 95.75 103 ARG A N 1
ATOM 824 C CA . ARG A 1 103 ? -18.125 -1.224 -9.789 1 95.75 103 ARG A CA 1
ATOM 825 C C . ARG A 1 103 ? -18.984 -2.416 -10.211 1 95.75 103 ARG A C 1
ATOM 827 O O . ARG A 1 103 ? -20.156 -2.514 -9.836 1 95.75 103 ARG A O 1
ATOM 834 N N . GLU A 1 104 ? -18.375 -3.287 -10.922 1 95.06 104 GLU A N 1
ATOM 835 C CA . GLU A 1 104 ? -19.141 -4.336 -11.578 1 95.06 104 GLU A CA 1
ATOM 836 C C . GLU A 1 104 ? -19.281 -5.566 -10.688 1 95.06 104 GLU A C 1
ATOM 838 O O . GLU A 1 104 ? -20.234 -6.328 -10.812 1 95.06 104 GLU A O 1
ATOM 843 N N . ILE A 1 105 ? -18.344 -5.695 -9.805 1 95.25 105 ILE A N 1
ATOM 844 C CA . ILE A 1 105 ? -18.359 -6.973 -9.102 1 95.25 105 ILE A CA 1
ATOM 845 C C . ILE A 1 105 ? -18.422 -6.734 -7.598 1 95.25 105 ILE A C 1
ATOM 847 O O . ILE A 1 105 ? -19.344 -7.199 -6.926 1 95.25 105 ILE A O 1
ATOM 851 N N . LEU A 1 106 ? -17.5 -5.977 -7.074 1 95.44 106 LEU A N 1
ATOM 852 C CA . LEU A 1 106 ? -17.328 -5.945 -5.629 1 95.44 106 LEU A CA 1
ATOM 853 C C . LEU A 1 106 ? -18.422 -5.133 -4.961 1 95.44 106 LEU A C 1
ATOM 855 O O . LEU A 1 106 ? -18.969 -5.539 -3.93 1 95.44 106 LEU A O 1
ATOM 859 N N . VAL A 1 107 ? -18.766 -3.99 -5.492 1 94.62 107 VAL A N 1
ATOM 860 C CA . VAL A 1 107 ? -19.797 -3.137 -4.891 1 94.62 107 VAL A CA 1
ATOM 861 C C . VAL A 1 107 ? -21.141 -3.854 -4.906 1 94.62 107 VAL A C 1
ATOM 863 O O . VAL A 1 107 ? -21.797 -3.965 -3.871 1 94.62 107 VAL A O 1
ATOM 866 N N . PRO A 1 108 ? -21.516 -4.414 -6.043 1 94.75 108 PRO A N 1
ATOM 867 C CA . PRO A 1 108 ? -22.766 -5.176 -6.039 1 94.75 108 PRO A CA 1
ATOM 868 C C . PRO A 1 108 ? -22.75 -6.336 -5.047 1 94.75 108 PRO A C 1
ATOM 870 O O . PRO A 1 108 ? -23.75 -6.602 -4.379 1 94.75 108 PRO A O 1
ATOM 873 N N . ALA A 1 109 ? -21.641 -7 -4.941 1 93.25 109 ALA A N 1
ATOM 874 C CA . ALA A 1 109 ? -21.516 -8.102 -3.99 1 93.25 109 ALA A CA 1
ATOM 875 C C . ALA A 1 109 ? -21.688 -7.605 -2.557 1 93.25 109 ALA A C 1
ATOM 877 O O . ALA A 1 109 ? -22.375 -8.234 -1.752 1 93.25 109 ALA A O 1
ATOM 878 N N . ALA A 1 110 ? -21.062 -6.531 -2.273 1 93.25 110 ALA A N 1
ATOM 879 C CA . ALA A 1 110 ? -21.172 -5.934 -0.944 1 93.25 110 ALA A CA 1
ATOM 880 C C . ALA A 1 110 ? -22.594 -5.5 -0.648 1 93.25 110 ALA A C 1
ATOM 882 O O . ALA A 1 110 ? -23.094 -5.691 0.466 1 93.25 110 ALA A O 1
ATOM 883 N N . GLU A 1 111 ? -23.25 -4.926 -1.604 1 94 111 GLU A N 1
ATOM 884 C CA . GLU A 1 111 ? -24.625 -4.48 -1.458 1 94 111 GLU A CA 1
ATOM 885 C C . GLU A 1 111 ? -25.562 -5.66 -1.211 1 94 111 GLU A C 1
ATOM 887 O O . GLU A 1 111 ? -26.5 -5.562 -0.417 1 94 111 GLU A O 1
ATOM 892 N N . GLU A 1 112 ? -25.234 -6.695 -1.88 1 95.31 112 GLU A N 1
ATOM 893 C CA . GLU A 1 112 ? -26.047 -7.895 -1.688 1 95.31 112 GLU A CA 1
ATOM 894 C C . GLU A 1 112 ? -25.922 -8.422 -0.261 1 95.31 112 GLU A C 1
ATOM 896 O O . GLU A 1 112 ? -26.922 -8.75 0.377 1 95.31 112 GLU A O 1
ATOM 901 N N . VAL A 1 113 ? -24.766 -8.492 0.19 1 94.56 113 VAL A N 1
ATOM 902 C CA . VAL A 1 113 ? -24.531 -8.953 1.556 1 94.56 113 VAL A CA 1
ATOM 903 C C . VAL A 1 113 ? -25.234 -8.023 2.541 1 94.56 113 VAL A C 1
ATOM 905 O O . VAL A 1 113 ? -25.875 -8.477 3.484 1 94.56 113 VAL A O 1
ATOM 908 N N . TRP A 1 114 ? -25.078 -6.762 2.281 1 94.81 114 TRP A N 1
ATOM 909 C CA . TRP A 1 114 ? -25.734 -5.77 3.131 1 94.81 114 TRP A CA 1
ATOM 910 C C . TRP A 1 114 ? -27.25 -5.969 3.135 1 94.81 114 TRP A C 1
ATOM 912 O O . TRP A 1 114 ? -27.875 -6.004 4.199 1 94.81 114 TRP A O 1
ATOM 922 N N . THR A 1 115 ? -27.812 -6.137 2.004 1 95.25 115 THR A N 1
ATOM 923 C CA . THR A 1 115 ? -29.25 -6.309 1.868 1 95.25 115 THR A CA 1
ATOM 924 C C . THR A 1 115 ? -29.719 -7.559 2.609 1 95.25 115 THR A C 1
ATOM 926 O O . THR A 1 115 ? -30.734 -7.527 3.307 1 95.25 115 THR A O 1
ATOM 929 N N . ASP A 1 116 ? -28.969 -8.555 2.479 1 95.5 116 ASP A N 1
ATOM 930 C CA . ASP A 1 116 ? -29.312 -9.805 3.158 1 95.5 116 ASP A CA 1
ATOM 931 C C . ASP A 1 116 ? -29.234 -9.641 4.676 1 95.5 116 ASP A C 1
ATOM 933 O O . ASP A 1 116 ? -30.141 -10.062 5.395 1 95.5 116 ASP A O 1
ATOM 937 N N . GLU A 1 117 ? -28.188 -9.031 5.129 1 95 117 GLU A N 1
ATOM 938 C CA . GLU A 1 117 ? -28.016 -8.805 6.562 1 95 117 GLU A CA 1
ATOM 939 C C . GLU A 1 117 ? -29.094 -7.879 7.113 1 95 117 GLU A C 1
ATOM 941 O O . GLU A 1 117 ? -29.578 -8.078 8.227 1 95 117 GLU A O 1
ATOM 946 N N . GLN A 1 118 ? -29.375 -6.891 6.371 1 95.44 118 GLN A N 1
ATOM 947 C CA . GLN A 1 118 ? -30.422 -5.949 6.773 1 95.44 118 GLN A CA 1
ATOM 948 C C . GLN A 1 118 ? -31.781 -6.645 6.895 1 95.44 118 GLN A C 1
ATOM 950 O O . GLN A 1 118 ? -32.5 -6.41 7.855 1 95.44 118 GLN A O 1
ATOM 955 N N . LYS A 1 119 ? -32.062 -7.473 5.961 1 94.94 119 LYS A N 1
ATOM 956 C CA . LYS A 1 119 ? -33.312 -8.227 5.984 1 94.94 119 LYS A CA 1
ATOM 957 C C . LYS A 1 119 ? -33.406 -9.133 7.211 1 94.94 119 LYS A C 1
ATOM 959 O O . LYS A 1 119 ? -34.438 -9.195 7.887 1 94.94 119 LYS A O 1
ATOM 964 N N . LEU A 1 120 ? -32.344 -9.75 7.457 1 94.69 120 LEU A N 1
ATOM 965 C CA . LEU A 1 120 ? -32.281 -10.617 8.633 1 94.69 120 LEU A CA 1
ATOM 966 C C . LEU A 1 120 ? -32.5 -9.812 9.906 1 94.69 120 LEU A C 1
ATOM 968 O O . LEU A 1 120 ? -33.25 -10.25 10.805 1 94.69 120 LEU A O 1
ATOM 972 N N . LEU A 1 121 ? -31.875 -8.719 9.938 1 94.75 121 LEU A N 1
ATOM 973 C CA . LEU A 1 121 ? -32.031 -7.852 11.102 1 94.75 121 LEU A CA 1
ATOM 974 C C . LEU A 1 121 ? -33.469 -7.367 11.258 1 94.75 121 LEU A C 1
ATOM 976 O O . LEU A 1 121 ? -34 -7.379 12.359 1 94.75 121 LEU A O 1
ATOM 980 N N . MET A 1 122 ? -34.062 -6.977 10.195 1 94.75 122 MET A N 1
ATOM 981 C CA . MET A 1 122 ? -35.438 -6.488 10.219 1 94.75 122 MET A CA 1
ATOM 982 C C . MET A 1 122 ? -36.406 -7.59 10.648 1 94.75 122 MET A C 1
ATOM 984 O O . MET A 1 122 ? -37.344 -7.336 11.391 1 94.75 122 MET A O 1
ATOM 988 N N . ASP A 1 123 ? -36.094 -8.758 10.227 1 92.94 123 ASP A N 1
ATOM 989 C CA . ASP A 1 123 ? -36.906 -9.898 10.617 1 92.94 123 ASP A CA 1
ATOM 990 C C . ASP A 1 123 ? -36.812 -10.156 12.117 1 92.94 123 ASP A C 1
ATOM 992 O O . ASP A 1 123 ? -37.812 -10.492 12.766 1 92.94 123 ASP A O 1
ATOM 996 N N . GLU A 1 124 ? -35.688 -9.906 12.617 1 91.69 124 GLU A N 1
ATOM 997 C CA . GLU A 1 124 ? -35.469 -10.086 14.039 1 91.69 124 GLU A CA 1
ATOM 998 C C . GLU A 1 124 ? -36.156 -9 14.859 1 91.69 124 GLU A C 1
ATOM 1000 O O . GLU A 1 124 ? -36.594 -9.25 15.984 1 91.69 124 GLU A O 1
ATOM 1005 N N . LEU A 1 125 ? -36.281 -7.828 14.234 1 91.12 125 LEU A N 1
ATOM 1006 C CA . LEU A 1 125 ? -36.75 -6.66 14.977 1 91.12 125 LEU A CA 1
ATOM 1007 C C . LEU A 1 125 ? -38.219 -6.398 14.703 1 91.12 125 LEU A C 1
ATOM 1009 O O . LEU A 1 125 ? -38.844 -5.516 15.32 1 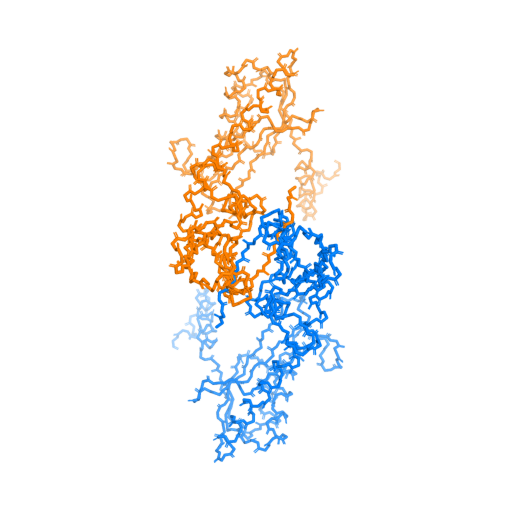91.12 125 LEU A O 1
ATOM 1013 N N . ASN A 1 126 ? -38.875 -6.988 13.758 1 86.94 126 ASN A N 1
ATOM 1014 C CA . ASN A 1 126 ? -40.219 -6.684 13.242 1 86.94 126 ASN A CA 1
ATOM 1015 C C . ASN A 1 126 ? -41.281 -6.797 14.336 1 86.94 126 ASN A C 1
ATOM 1017 O O . ASN A 1 126 ? -42.312 -6.129 14.273 1 86.94 126 ASN A O 1
ATOM 1021 N N . ASN A 1 127 ? -41.125 -7.434 15.453 1 84.56 127 ASN A N 1
ATOM 1022 C CA . ASN A 1 127 ? -42.219 -7.691 16.375 1 84.56 127 ASN A CA 1
ATOM 1023 C C . ASN A 1 127 ? -42.125 -6.809 17.609 1 84.56 127 ASN A C 1
ATOM 1025 O O . ASN A 1 127 ? -42.75 -7.094 18.625 1 84.56 127 ASN A O 1
ATOM 1029 N N . GLN A 1 128 ? -41.344 -5.707 17.578 1 88.88 128 GLN A N 1
ATOM 1030 C CA . GLN A 1 128 ? -41.219 -4.863 18.75 1 88.88 128 GLN A CA 1
ATOM 1031 C C . GLN A 1 128 ? -40.906 -3.42 18.375 1 88.88 128 GLN A C 1
ATOM 1033 O O . GLN A 1 128 ? -40.281 -3.164 17.344 1 88.88 128 GLN A O 1
ATOM 1038 N N . PRO A 1 129 ? -41.5 -2.525 19.234 1 93.31 129 PRO A N 1
ATOM 1039 C CA . PRO A 1 129 ? -41.094 -1.132 19.031 1 93.31 129 PRO A CA 1
ATOM 1040 C C . PRO A 1 129 ? -39.594 -0.919 19.203 1 93.31 129 PRO A C 1
ATOM 1042 O O . PRO A 1 129 ? -39 -1.536 20.078 1 93.31 129 PRO A O 1
ATOM 1045 N N . LEU A 1 130 ? -39.062 -0.101 18.344 1 95.25 130 LEU A N 1
ATOM 1046 C CA . LEU A 1 130 ? -37.625 0.001 18.297 1 95.25 130 LEU A CA 1
ATOM 1047 C C . LEU A 1 130 ? -37.156 1.302 18.938 1 95.25 130 LEU A C 1
ATOM 1049 O O . LEU A 1 130 ? -37.75 2.352 18.75 1 95.25 130 LEU A O 1
ATOM 1053 N N . ASP A 1 131 ? -36.094 1.133 19.719 1 95.19 131 ASP A N 1
ATOM 1054 C CA . ASP A 1 131 ? -35.312 2.283 20.141 1 95.19 131 ASP A CA 1
ATOM 1055 C C . ASP A 1 131 ? -34.094 2.494 19.234 1 95.19 131 ASP A C 1
ATOM 1057 O O . ASP A 1 131 ? -33.25 1.625 19.141 1 95.19 131 ASP A O 1
ATOM 1061 N N . LEU A 1 132 ? -34.094 3.654 18.625 1 95.62 132 LEU A N 1
ATOM 1062 C CA . LEU A 1 132 ? -33.094 3.895 17.594 1 95.62 132 LEU A CA 1
ATOM 1063 C C . LEU A 1 132 ? -32.188 5.074 17.984 1 95.62 132 LEU A C 1
ATOM 1065 O O . LEU A 1 132 ? -32.562 5.871 18.844 1 95.62 132 LEU A O 1
ATOM 1069 N N . ALA A 1 133 ? -31.016 5.062 17.422 1 94.5 133 ALA A N 1
ATOM 1070 C CA . ALA A 1 133 ? -30.109 6.203 17.484 1 94.5 133 ALA A CA 1
ATOM 1071 C C . ALA A 1 133 ? -29.656 6.617 16.094 1 94.5 133 ALA A C 1
ATOM 1073 O O . ALA A 1 133 ? -29.406 5.766 15.234 1 94.5 133 ALA A O 1
ATOM 1074 N N . GLY A 1 134 ? -29.656 7.934 15.844 1 93.06 134 GLY A N 1
ATOM 1075 C CA . GLY A 1 134 ? -29.234 8.43 14.539 1 93.06 134 GLY A CA 1
ATOM 1076 C C . GLY A 1 134 ? -28.094 9.414 14.609 1 93.06 134 GLY A C 1
ATOM 1077 O O . GLY A 1 134 ? -28.016 10.227 15.539 1 93.06 134 GLY A O 1
ATOM 1078 N N . ASP A 1 135 ? -27.094 9.25 13.625 1 89.38 135 ASP A N 1
ATOM 1079 C CA . ASP A 1 135 ? -25.984 10.188 13.539 1 89.38 135 ASP A CA 1
ATOM 1080 C C . ASP A 1 135 ? -25.484 10.32 12.102 1 89.38 135 ASP A C 1
ATOM 1082 O O . ASP A 1 135 ? -25.531 9.367 11.328 1 89.38 135 ASP A O 1
ATOM 1086 N N . GLY A 1 136 ? -25.141 11.586 11.844 1 87.44 136 GLY A N 1
ATOM 1087 C CA . GLY A 1 136 ? -24.609 11.844 10.516 1 87.44 136 GLY A CA 1
ATOM 1088 C C . GLY A 1 136 ? -23.109 12.102 10.516 1 87.44 136 GLY A C 1
ATOM 1089 O O . GLY A 1 136 ? -22.578 12.656 11.477 1 87.44 136 GLY A O 1
ATOM 1090 N N . ARG A 1 137 ? -22.438 11.656 9.469 1 84.31 137 ARG A N 1
ATOM 1091 C CA . ARG A 1 137 ? -21.016 11.938 9.273 1 84.31 137 ARG A CA 1
ATOM 1092 C C . ARG A 1 137 ? -20.781 12.609 7.918 1 84.31 137 ARG A C 1
ATOM 1094 O O . ARG A 1 137 ? -21.25 12.117 6.887 1 84.31 137 ARG A O 1
ATOM 1101 N N . CYS A 1 138 ? -20.141 13.68 8.047 1 80.94 138 CYS A N 1
ATOM 1102 C CA . CYS A 1 138 ? -19.844 14.438 6.836 1 80.94 138 CYS A CA 1
ATOM 1103 C C . CYS A 1 138 ? -18.5 14.039 6.25 1 80.94 138 CYS A C 1
ATOM 1105 O O . CYS A 1 138 ? -17.656 13.477 6.949 1 80.94 138 CYS A O 1
ATOM 1107 N N . ASP A 1 139 ? -18.359 14.289 4.945 1 73.81 139 ASP A N 1
ATOM 1108 C CA . ASP A 1 139 ? -17.125 13.945 4.242 1 73.81 139 ASP A CA 1
ATOM 1109 C C . ASP A 1 139 ? -16 14.93 4.594 1 73.81 139 ASP A C 1
ATOM 1111 O O . ASP A 1 139 ? -14.82 14.586 4.504 1 73.81 139 ASP A O 1
ATOM 1115 N N . SER A 1 140 ? -16.344 16.094 4.844 1 67.56 140 SER A N 1
ATOM 1116 C CA . SER A 1 140 ? -15.367 17.109 5.219 1 67.56 140 SER A CA 1
ATOM 1117 C C . SER A 1 140 ? -15.93 18.047 6.289 1 67.56 140 SER A C 1
ATOM 1119 O O . SER A 1 140 ? -17.141 18.125 6.473 1 67.56 140 SER A O 1
ATOM 1121 N N . PRO A 1 141 ? -14.859 18.406 7.09 1 61.22 141 PRO A N 1
ATOM 1122 C CA . PRO A 1 141 ? -15.344 19.328 8.117 1 61.22 141 PRO A CA 1
ATOM 1123 C C . PRO A 1 141 ? -15.789 20.672 7.547 1 61.22 141 PRO A C 1
ATOM 1125 O O . PRO A 1 141 ? -15.195 21.172 6.582 1 61.22 141 PRO A O 1
ATOM 1128 N N . GLY A 1 142 ? -16.859 21.219 8.094 1 57.72 142 GLY A N 1
ATOM 1129 C CA . GLY A 1 142 ? -17.203 22.609 7.887 1 57.72 142 GLY A CA 1
ATOM 1130 C C . GLY A 1 142 ? -18.141 22.812 6.715 1 57.72 142 GLY A C 1
ATOM 1131 O O . GLY A 1 142 ? -18.906 21.922 6.355 1 57.72 142 GLY A O 1
ATOM 1132 N N . PHE A 1 143 ? -18.094 24.062 6.125 1 59.22 143 PHE A N 1
ATOM 1133 C CA . PHE A 1 143 ? -19 24.578 5.109 1 59.22 143 PHE A CA 1
ATOM 1134 C C . PHE A 1 143 ? -18.75 23.922 3.762 1 59.22 143 PHE A C 1
ATOM 1136 O O . PHE A 1 143 ? -19.578 24 2.859 1 59.22 143 PHE A O 1
ATOM 1143 N N . SER A 1 144 ? -17.703 23.047 3.639 1 62.06 144 SER A N 1
ATOM 1144 C CA . SER A 1 144 ? -17.344 22.484 2.344 1 62.06 144 SER A CA 1
ATOM 1145 C C . SER A 1 144 ? -17.797 21.031 2.219 1 62.06 144 SER A C 1
ATOM 1147 O O . SER A 1 144 ? -17.438 20.344 1.26 1 62.06 144 SER A O 1
ATOM 1149 N N . THR A 1 145 ? -18.656 20.688 3.084 1 70.5 145 THR A N 1
ATOM 1150 C CA . THR A 1 145 ? -19.125 19.297 3.055 1 70.5 145 THR A CA 1
ATOM 1151 C C . THR A 1 145 ? -20.047 19.062 1.861 1 70.5 145 THR A C 1
ATOM 1153 O O . THR A 1 145 ? -20.984 19.828 1.627 1 70.5 145 THR A O 1
ATOM 1156 N N . LYS A 1 146 ? -19.797 18.031 1.12 1 79.06 146 LYS A N 1
ATOM 1157 C CA . LYS A 1 146 ? -20.594 17.719 -0.063 1 79.06 146 LYS A CA 1
ATOM 1158 C C . LYS A 1 146 ? -21.484 16.516 0.182 1 79.06 146 LYS A C 1
ATOM 1160 O O . LYS A 1 146 ? -22.578 16.422 -0.376 1 79.06 146 LYS A O 1
ATOM 1165 N N . TYR A 1 147 ? -21 15.625 1.045 1 87.38 147 TYR A N 1
ATOM 1166 C CA . TYR A 1 147 ? -21.75 14.383 1.26 1 87.38 147 TYR A CA 1
ATOM 1167 C C . TYR A 1 147 ? -21.906 14.094 2.748 1 87.38 147 TYR A C 1
ATOM 1169 O O . TYR A 1 147 ? -21.016 14.398 3.543 1 87.38 147 TYR A O 1
ATOM 1177 N N . LEU A 1 148 ? -23 13.594 3.102 1 90.25 148 LEU A N 1
ATOM 1178 C CA . LEU A 1 148 ? -23.281 13.141 4.461 1 90.25 148 LEU A CA 1
ATOM 1179 C C . LEU A 1 148 ? -23.875 11.742 4.461 1 90.25 148 LEU A C 1
ATOM 1181 O O . LEU A 1 148 ? -24.734 11.422 3.637 1 90.25 148 LEU A O 1
ATOM 1185 N N . THR A 1 149 ? -23.25 10.953 5.301 1 91.75 149 THR A N 1
ATOM 1186 C CA . THR A 1 149 ? -23.844 9.641 5.547 1 91.75 149 THR A CA 1
ATOM 1187 C C . THR A 1 149 ? -24.562 9.617 6.895 1 91.75 149 THR A C 1
ATOM 1189 O O . THR A 1 149 ? -23.953 9.914 7.93 1 91.75 149 THR A O 1
ATOM 1192 N N . TYR A 1 150 ? -25.812 9.367 6.82 1 93.44 150 TYR A N 1
ATOM 1193 C CA . TYR A 1 150 ? -26.609 9.273 8.039 1 93.44 150 TYR A CA 1
ATOM 1194 C C . TYR A 1 150 ? -26.859 7.82 8.422 1 93.44 150 TYR A C 1
ATOM 1196 O O . TYR A 1 150 ? -27.328 7.027 7.609 1 93.44 150 TYR A O 1
ATOM 1204 N N . PHE A 1 151 ? -26.531 7.523 9.711 1 94.44 151 PHE A N 1
ATOM 1205 C CA . PHE A 1 151 ? -26.656 6.148 10.172 1 94.44 151 PHE A CA 1
ATOM 1206 C C . PHE A 1 151 ? -27.766 6.023 11.195 1 94.44 151 PHE A C 1
ATOM 1208 O O . PHE A 1 151 ? -27.938 6.898 12.047 1 94.44 151 PHE A O 1
ATOM 1215 N N . LEU A 1 152 ? -28.484 5.012 11.039 1 94.94 152 LEU A N 1
ATOM 1216 C CA . LEU A 1 152 ? -29.5 4.609 12.008 1 94.94 152 LEU A CA 1
ATOM 1217 C C . LEU A 1 152 ? -29.078 3.344 12.742 1 94.94 152 LEU A C 1
ATOM 1219 O O . LEU A 1 152 ? -28.938 2.283 12.125 1 94.94 152 LEU A O 1
ATOM 1223 N N . HIS A 1 153 ? -28.922 3.508 14.031 1 95.69 153 HIS A N 1
ATOM 1224 C CA . HIS A 1 153 ? -28.344 2.469 14.875 1 95.69 153 HIS A CA 1
ATOM 1225 C C . HIS A 1 153 ? -29.391 1.886 15.82 1 95.69 153 HIS A C 1
ATOM 1227 O O . HIS A 1 153 ? -30.25 2.609 16.328 1 95.69 153 HIS A O 1
ATOM 1233 N N . VAL A 1 154 ? -29.312 0.558 16.047 1 93.94 154 VAL A N 1
ATOM 1234 C CA . VAL A 1 154 ? -30.125 -0.139 17.031 1 93.94 154 VAL A CA 1
ATOM 1235 C C . VAL A 1 154 ? -29.281 -0.518 18.234 1 93.94 154 VAL A C 1
ATOM 1237 O O . VAL A 1 154 ? -28.609 -1.557 18.234 1 93.94 154 VAL A O 1
ATOM 1240 N N . PRO A 1 155 ? -29.391 0.222 19.234 1 91.5 155 PRO A N 1
ATOM 1241 C CA . PRO A 1 155 ? -28.484 0.025 20.375 1 91.5 155 PRO A CA 1
ATOM 1242 C C . PRO A 1 155 ? -28.641 -1.346 21.016 1 91.5 155 PRO A C 1
ATOM 1244 O O . PRO A 1 155 ? -27.656 -1.943 21.469 1 91.5 155 PRO A O 1
ATOM 1247 N N . CYS A 1 156 ? -29.797 -1.876 21.125 1 89.5 156 CYS A N 1
ATOM 1248 C CA . CYS A 1 156 ? -30.062 -3.119 21.844 1 89.5 156 CYS A CA 1
ATOM 1249 C C . CYS A 1 156 ? -29.281 -4.277 21.234 1 89.5 156 CYS A C 1
ATOM 1251 O O . CYS A 1 156 ? -28.844 -5.18 21.953 1 89.5 156 CYS A O 1
ATOM 1253 N N . VAL A 1 157 ? -29.141 -4.285 19.969 1 92.31 157 VAL A N 1
ATOM 1254 C CA . VAL A 1 157 ? -28.406 -5.359 19.312 1 92.31 157 VAL A CA 1
ATOM 1255 C C . VAL A 1 157 ? -27.078 -4.832 18.781 1 92.31 157 VAL A C 1
ATOM 1257 O O . VAL A 1 157 ? -26.297 -5.586 18.203 1 92.31 157 VAL A O 1
ATOM 1260 N N . ASN A 1 158 ? -26.844 -3.584 18.891 1 93 158 ASN A N 1
ATOM 1261 C CA . ASN A 1 158 ? -25.609 -2.91 18.484 1 93 158 ASN A CA 1
ATOM 1262 C C . ASN A 1 158 ? -25.328 -3.119 17 1 93 158 ASN A C 1
ATOM 1264 O O . ASN A 1 158 ? -24.219 -3.516 16.625 1 93 158 ASN A O 1
ATOM 1268 N N . LYS A 1 159 ? -26.297 -2.889 16.188 1 95 159 LYS A N 1
ATOM 1269 C CA . LYS A 1 159 ? -26.172 -3.023 14.734 1 95 159 LYS A CA 1
ATOM 1270 C C . LYS A 1 159 ? -26.766 -1.814 14.016 1 95 159 LYS A C 1
ATOM 1272 O O . LYS A 1 159 ? -27.641 -1.138 14.555 1 95 159 LYS A O 1
ATOM 1277 N N . ILE A 1 160 ? -26.25 -1.548 12.812 1 95.31 160 ILE A N 1
ATOM 1278 C CA . ILE A 1 160 ? -26.797 -0.495 11.961 1 95.31 160 ILE A CA 1
ATOM 1279 C C . ILE A 1 160 ? -27.984 -1.035 11.172 1 95.31 160 ILE A C 1
ATOM 1281 O O . ILE A 1 160 ? -27.844 -2.016 10.438 1 95.31 160 ILE A O 1
ATOM 1285 N N . LEU A 1 161 ? -29.031 -0.377 11.391 1 95.56 161 LEU A N 1
ATOM 1286 C CA . LEU A 1 161 ? -30.25 -0.791 10.719 1 95.56 161 LEU A CA 1
ATOM 1287 C C . LEU A 1 161 ? -30.281 -0.276 9.281 1 95.56 161 LEU A C 1
ATOM 1289 O O . LEU A 1 161 ? -30.703 -0.991 8.367 1 95.56 161 LEU A O 1
ATOM 1293 N N . HIS A 1 162 ? -29.859 0.92 9.133 1 96.06 162 HIS A N 1
ATOM 1294 C CA . HIS A 1 162 ? -29.969 1.583 7.84 1 96.06 162 HIS A CA 1
ATOM 1295 C C . HIS A 1 162 ? -29.031 2.779 7.75 1 96.06 162 HIS A C 1
ATOM 1297 O O . HIS A 1 162 ? -28.562 3.287 8.773 1 96.06 162 HIS A O 1
ATOM 1303 N N . PHE A 1 163 ? -28.672 3.066 6.488 1 94.94 163 PHE A N 1
ATOM 1304 C CA . PHE A 1 163 ? -27.922 4.305 6.285 1 94.94 163 PHE A CA 1
ATOM 1305 C C . PHE A 1 163 ? -28.359 4.992 4.996 1 94.94 163 PHE A C 1
ATOM 1307 O O . PHE A 1 163 ? -28.859 4.336 4.078 1 94.94 163 PHE A O 1
ATOM 1314 N N . GLU A 1 164 ? -28.25 6.383 5.039 1 94.19 164 GLU A N 1
ATOM 1315 C CA . GLU A 1 164 ? -28.609 7.223 3.896 1 94.19 164 GLU A CA 1
ATOM 1316 C C . GLU A 1 164 ? -27.453 8.156 3.525 1 94.19 164 GLU A C 1
ATOM 1318 O O . GLU A 1 164 ? -26.797 8.719 4.402 1 94.19 164 GLU A O 1
ATOM 1323 N N . GLN A 1 165 ? -27.219 8.141 2.219 1 91.81 165 GLN A N 1
ATOM 1324 C CA . GLN A 1 165 ? -26.281 9.125 1.706 1 91.81 165 GLN A CA 1
ATOM 1325 C C . GLN A 1 165 ? -27 10.336 1.128 1 91.81 165 GLN A C 1
ATOM 1327 O O . GLN A 1 165 ? -27.922 10.188 0.314 1 91.81 165 GLN A O 1
ATOM 1332 N N . VAL A 1 166 ? -26.531 11.508 1.657 1 92.19 166 VAL A N 1
ATOM 1333 C CA . VAL A 1 166 ? -27.172 12.742 1.22 1 92.19 166 VAL A CA 1
ATOM 1334 C C . VAL A 1 166 ? -26.125 13.68 0.621 1 92.19 166 VAL A C 1
ATOM 1336 O O . VAL A 1 166 ? -25.031 13.844 1.18 1 92.19 166 VAL A O 1
ATOM 1339 N N . GLN A 1 167 ? -26.438 14.242 -0.525 1 90.94 167 GLN A N 1
ATOM 1340 C CA . GLN A 1 167 ? -25.547 15.195 -1.186 1 90.94 167 GLN A CA 1
ATOM 1341 C C . GLN A 1 167 ? -26.172 16.594 -1.209 1 90.94 167 GLN A C 1
ATOM 1343 O O . GLN A 1 167 ? -27.375 16.75 -1.453 1 90.94 167 GLN A O 1
ATOM 1348 N N . VAL A 1 168 ? -25.266 17.516 -0.926 1 87.81 168 VAL A N 1
ATOM 1349 C CA . VAL A 1 168 ? -25.75 18.891 -1.002 1 87.81 168 VAL A CA 1
ATOM 1350 C C . VAL A 1 168 ? -26.219 19.203 -2.422 1 87.81 168 VAL A C 1
ATOM 1352 O O . VAL A 1 168 ? -25.562 18.812 -3.395 1 87.81 168 VAL A O 1
ATOM 1355 N N . GLY A 1 169 ? -27.359 19.828 -2.545 1 85.56 169 GLY A N 1
ATOM 1356 C CA . GLY A 1 169 ? -27.859 20.266 -3.84 1 85.56 169 GLY A CA 1
ATOM 1357 C C . GLY A 1 169 ? -28.594 19.172 -4.59 1 85.56 169 GLY A C 1
ATOM 1358 O O . GLY A 1 169 ? -29.047 19.375 -5.723 1 85.56 169 GLY A O 1
ATOM 1359 N N . GLU A 1 170 ? -28.688 18.047 -3.969 1 86.44 170 GLU A N 1
ATOM 1360 C CA . GLU A 1 170 ? -29.312 16.938 -4.676 1 86.44 170 GLU A CA 1
ATOM 1361 C C . GLU A 1 170 ? -30.828 17.156 -4.809 1 86.44 170 GLU A C 1
ATOM 1363 O O . GLU A 1 170 ? -31.453 16.641 -5.734 1 86.44 170 GLU A O 1
ATOM 1368 N N . CYS A 1 171 ? -31.359 17.844 -3.883 1 83.19 171 CYS A N 1
ATOM 1369 C CA . CYS A 1 171 ? -32.781 18.188 -3.932 1 83.19 171 CYS A CA 1
ATOM 1370 C C . CYS A 1 171 ? -33.031 19.531 -3.275 1 83.19 171 CYS A C 1
ATOM 1372 O O . CYS A 1 171 ? -32.125 20.125 -2.689 1 83.19 171 CYS A O 1
ATOM 1374 N N . GLU A 1 172 ? -34.188 20.047 -3.391 1 84.75 172 GLU A N 1
ATOM 1375 C CA . GLU A 1 172 ? -34.594 21.359 -2.873 1 84.75 172 GLU A CA 1
ATOM 1376 C C . GLU A 1 172 ? -34.531 21.391 -1.35 1 84.75 172 GLU A C 1
ATOM 1378 O O . GLU A 1 172 ? -34.281 22.438 -0.753 1 84.75 172 GLU A O 1
ATOM 1383 N N . ALA A 1 173 ? -34.594 20.219 -0.798 1 83.88 173 ALA A N 1
ATOM 1384 C CA . ALA A 1 173 ? -34.625 20.141 0.66 1 83.88 173 ALA A CA 1
ATOM 1385 C C . ALA A 1 173 ? -33.219 20.281 1.248 1 83.88 173 ALA A C 1
ATOM 1387 O O . ALA A 1 173 ? -33.062 20.578 2.434 1 83.88 173 ALA A O 1
ATOM 1388 N N . VAL A 1 174 ? -32.281 20.031 0.443 1 88.75 174 VAL A N 1
ATOM 1389 C CA . VAL A 1 174 ? -30.922 20.078 0.928 1 88.75 174 VAL A CA 1
ATOM 1390 C C . VAL A 1 174 ? -30.141 21.141 0.169 1 88.75 174 VAL A C 1
ATOM 1392 O O . VAL A 1 174 ? -29.25 20.828 -0.625 1 88.75 174 VAL A O 1
ATOM 1395 N N . ARG A 1 175 ? -30.25 22.344 0.529 1 80.12 175 ARG A N 1
ATOM 1396 C CA . ARG A 1 175 ? -29.641 23.453 -0.174 1 80.12 175 ARG A CA 1
ATOM 1397 C C . ARG A 1 175 ? -28.25 23.75 0.37 1 80.12 175 ARG A C 1
ATOM 1399 O O . ARG A 1 175 ? -27.422 24.359 -0.312 1 80.12 175 ARG A O 1
ATOM 1406 N N . CYS A 1 176 ? -28.172 23.438 1.589 1 79.38 176 CYS A N 1
ATOM 1407 C CA . CYS A 1 176 ? -26.875 23.672 2.219 1 79.38 176 CYS A CA 1
ATOM 1408 C C . CYS A 1 176 ? -26.516 22.516 3.141 1 79.38 176 CYS A C 1
ATOM 1410 O O . CYS A 1 176 ? -27.328 21.625 3.393 1 79.38 176 CYS A O 1
ATOM 1412 N N . SER A 1 177 ? -25.328 22.469 3.545 1 80.88 177 SER A N 1
ATOM 1413 C CA . SER A 1 177 ? -24.766 21.391 4.348 1 80.88 177 SER A CA 1
ATOM 1414 C C . SER A 1 177 ? -25.547 21.219 5.645 1 80.88 177 SER A C 1
ATOM 1416 O O . SER A 1 177 ? -25.641 20.094 6.172 1 80.88 177 SER A O 1
ATOM 1418 N N . GLY A 1 178 ? -26.156 22.25 6.156 1 77.81 178 GLY A N 1
ATOM 1419 C CA . GLY A 1 178 ? -26.875 22.203 7.414 1 77.81 178 GLY A CA 1
ATOM 1420 C C . GLY A 1 178 ? -28.172 21.406 7.328 1 77.81 178 GLY A C 1
ATOM 1421 O O . GLY A 1 178 ? -28.703 20.969 8.344 1 77.81 178 GLY A O 1
ATOM 1422 N N . HIS A 1 179 ? -28.656 21.172 6.164 1 87.31 179 HIS A N 1
ATOM 1423 C CA . HIS A 1 179 ? -29.922 20.5 5.973 1 87.31 179 HIS A CA 1
ATOM 1424 C C . HIS A 1 179 ? -29.734 19 5.738 1 87.31 179 HIS A C 1
ATOM 1426 O O . HIS A 1 179 ? -30.703 18.234 5.746 1 87.31 179 HIS A O 1
ATOM 1432 N N . MET A 1 180 ? -28.516 18.594 5.539 1 89.62 180 MET A N 1
ATOM 1433 C CA . MET A 1 180 ? -28.234 17.234 5.125 1 89.62 180 MET A CA 1
ATOM 1434 C C . MET A 1 180 ? -28.578 16.234 6.234 1 89.62 180 MET A C 1
ATOM 1436 O O . MET A 1 180 ? -29.156 15.18 5.965 1 89.62 180 MET A O 1
ATOM 1440 N N . GLU A 1 181 ? -28.203 16.641 7.434 1 89.25 181 GLU A N 1
ATOM 1441 C CA . GLU A 1 181 ? -28.438 15.734 8.547 1 89.25 181 GLU A CA 1
ATOM 1442 C C . GLU A 1 181 ? -29.922 15.469 8.742 1 89.25 181 GLU A C 1
ATOM 1444 O O . GLU A 1 181 ? -30.328 14.328 8.961 1 89.25 181 GLU A O 1
ATOM 1449 N N . LYS A 1 182 ? -30.719 16.562 8.703 1 91.38 182 LYS A N 1
ATOM 1450 C CA . LYS A 1 182 ? -32.156 16.406 8.828 1 91.38 182 LYS A CA 1
ATOM 1451 C C . LYS A 1 182 ? -32.75 15.547 7.707 1 91.38 182 LYS A C 1
ATOM 1453 O O . LYS A 1 182 ? -33.531 14.641 7.957 1 91.38 182 LYS A O 1
ATOM 1458 N N . GLU A 1 183 ? -32.312 15.852 6.527 1 93.25 183 GLU A N 1
ATOM 1459 C CA . GLU A 1 183 ? -32.781 15.07 5.383 1 93.25 183 GLU A CA 1
ATOM 1460 C C . GLU A 1 183 ? -32.438 13.602 5.539 1 93.25 183 GLU A C 1
ATOM 1462 O O . GLU A 1 183 ? -33.25 12.727 5.262 1 93.25 183 GLU A O 1
ATOM 1467 N N . GLY A 1 184 ? -31.234 13.336 5.957 1 93.94 184 GLY A N 1
ATOM 1468 C CA . GLY A 1 184 ? -30.812 11.961 6.191 1 93.94 184 GLY A CA 1
ATOM 1469 C C . GLY A 1 184 ? -31.672 11.234 7.199 1 93.94 184 GLY A C 1
ATOM 1470 O O . GLY A 1 184 ? -32.031 10.062 7 1 93.94 184 GLY A O 1
ATOM 1471 N N . LEU A 1 185 ? -32 11.906 8.25 1 94.31 185 LEU A N 1
ATOM 1472 C CA . LEU A 1 185 ? -32.844 11.32 9.273 1 94.31 185 LEU A CA 1
ATOM 1473 C C . LEU A 1 185 ? -34.25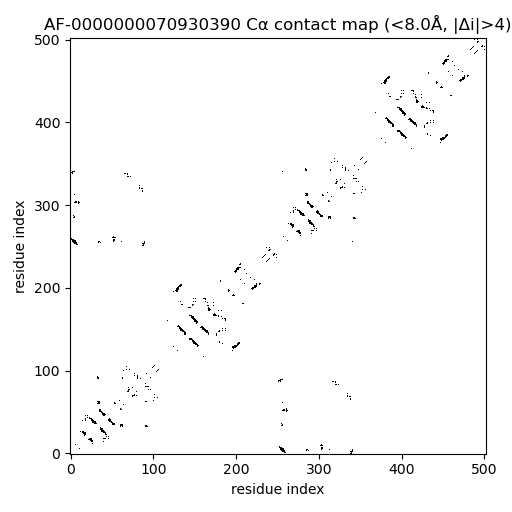 11.031 8.711 1 94.31 185 LEU A C 1
ATOM 1475 O O . LEU A 1 185 ? -34.781 9.945 8.93 1 94.31 185 LEU A O 1
ATOM 1479 N N . LEU A 1 186 ? -34.781 11.992 7.996 1 94.19 186 LEU A N 1
ATOM 1480 C CA . LEU A 1 186 ? -36.125 11.844 7.449 1 94.19 186 LEU A CA 1
ATOM 1481 C C . LEU A 1 186 ? -36.188 10.648 6.5 1 94.19 186 LEU A C 1
ATOM 1483 O O . LEU A 1 186 ? -37.156 9.867 6.547 1 94.19 186 LEU A O 1
ATOM 1487 N N . ARG A 1 187 ? -35.25 10.539 5.715 1 95.25 187 ARG A N 1
ATOM 1488 C CA . ARG A 1 187 ? -35.188 9.414 4.789 1 95.25 187 ARG A CA 1
ATOM 1489 C C . ARG A 1 187 ? -35.094 8.094 5.547 1 95.25 187 ARG A C 1
ATOM 1491 O O . ARG A 1 187 ? -35.688 7.09 5.148 1 95.25 187 ARG A O 1
ATOM 1498 N N . SER A 1 188 ? -34.344 8.109 6.566 1 95.94 188 SER A N 1
ATOM 1499 C CA . SER A 1 188 ? -34.156 6.906 7.375 1 95.94 188 SER A CA 1
ATOM 1500 C C . SER A 1 188 ? -35.438 6.508 8.078 1 95.94 188 SER A C 1
ATOM 1502 O O . SER A 1 188 ? -35.781 5.324 8.156 1 95.94 188 SER A O 1
ATOM 1504 N N . LEU A 1 189 ? -36.156 7.492 8.578 1 94.81 189 LEU A N 1
ATOM 1505 C CA . LEU A 1 189 ? -37.438 7.219 9.219 1 94.81 189 LEU A CA 1
ATOM 1506 C C . LEU A 1 189 ? -38.438 6.719 8.203 1 94.81 189 LEU A C 1
ATOM 1508 O O . LEU A 1 189 ? -39.25 5.836 8.508 1 94.81 189 LEU A O 1
ATOM 1512 N N . ALA A 1 190 ? -38.406 7.312 7.035 1 95.56 190 ALA A N 1
ATOM 1513 C CA . ALA A 1 190 ? -39.281 6.844 5.961 1 95.56 190 ALA A CA 1
ATOM 1514 C C . ALA A 1 190 ? -39 5.375 5.637 1 95.56 190 ALA A C 1
ATOM 1516 O O . ALA A 1 190 ? -39.938 4.605 5.391 1 95.56 190 ALA A O 1
ATOM 1517 N N . PHE A 1 191 ? -37.781 5.051 5.656 1 96.06 191 PHE A N 1
ATOM 1518 C CA . PHE A 1 191 ? -37.375 3.666 5.434 1 96.06 191 PHE A CA 1
ATOM 1519 C C . PHE A 1 191 ? -38.031 2.746 6.465 1 96.06 191 PHE A C 1
ATOM 1521 O O . PHE A 1 191 ? -38.562 1.692 6.117 1 96.06 191 PHE A O 1
ATOM 1528 N N . THR A 1 192 ? -37.969 3.119 7.727 1 94.56 192 THR A N 1
ATOM 1529 C CA . THR A 1 192 ? -38.531 2.291 8.781 1 94.56 192 THR A CA 1
ATOM 1530 C C . THR A 1 192 ? -40.031 2.139 8.602 1 94.56 192 THR A C 1
ATOM 1532 O O . THR A 1 192 ? -40.594 1.052 8.797 1 94.56 192 THR A O 1
ATOM 1535 N N . ARG A 1 193 ? -40.625 3.203 8.211 1 93.38 193 ARG A N 1
ATOM 1536 C CA . ARG A 1 193 ? -42.094 3.164 7.965 1 93.38 193 ARG A CA 1
ATOM 1537 C C . ARG A 1 193 ? -42.406 2.242 6.797 1 93.38 193 ARG A C 1
ATOM 1539 O O . ARG A 1 193 ? -43.344 1.433 6.883 1 93.38 193 ARG A O 1
ATOM 1546 N N . ASP A 1 194 ? -41.656 2.381 5.781 1 94.69 194 ASP A N 1
ATOM 1547 C CA . ASP A 1 194 ? -41.875 1.578 4.578 1 94.69 194 ASP A CA 1
ATOM 1548 C C . ASP A 1 194 ? -41.719 0.09 4.875 1 94.69 194 ASP A C 1
ATOM 1550 O O . ASP A 1 194 ? -42.375 -0.75 4.27 1 94.69 194 ASP A O 1
ATOM 1554 N N . LYS A 1 195 ? -40.906 -0.183 5.824 1 94.31 195 LYS A N 1
ATOM 1555 C CA . LYS A 1 195 ? -40.594 -1.574 6.145 1 94.31 195 LYS A CA 1
ATOM 1556 C C . LYS A 1 195 ? -41.5 -2.09 7.266 1 94.31 195 LYS A C 1
ATOM 1558 O O . LYS A 1 195 ? -41.344 -3.232 7.703 1 94.31 195 LYS A O 1
ATOM 1563 N N . GLY A 1 196 ? -42.312 -1.192 7.754 1 91.25 196 GLY A N 1
ATOM 1564 C CA . GLY A 1 196 ? -43.281 -1.587 8.766 1 91.25 196 GLY A CA 1
ATOM 1565 C C . GLY A 1 196 ? -42.688 -1.661 10.164 1 91.25 196 GLY A C 1
ATOM 1566 O O . GLY A 1 196 ? -43.188 -2.381 11.023 1 91.25 196 GLY A O 1
ATOM 1567 N N . LEU A 1 197 ? -41.656 -0.985 10.383 1 94.25 197 LEU A N 1
ATOM 1568 C CA . LEU A 1 197 ? -41.031 -0.961 11.695 1 94.25 197 LEU A CA 1
ATOM 1569 C C . LEU A 1 197 ? -41.562 0.19 12.539 1 94.25 197 LEU A C 1
ATOM 1571 O O . LEU A 1 197 ? -41.75 1.302 12.039 1 94.25 197 LEU A O 1
ATOM 1575 N N . THR A 1 198 ? -41.844 -0.133 13.742 1 93.88 198 THR A N 1
ATOM 1576 C CA . THR A 1 198 ? -42.344 0.888 14.656 1 93.88 198 THR A CA 1
ATOM 1577 C C . THR A 1 198 ? -41.219 1.469 15.5 1 93.88 198 THR A C 1
ATOM 1579 O O . THR A 1 198 ? -40.5 0.731 16.188 1 93.88 198 THR A O 1
ATOM 1582 N N . VAL A 1 199 ? -41.125 2.748 15.469 1 95.38 199 VAL A N 1
ATOM 1583 C CA . VAL A 1 199 ? -40.062 3.43 16.234 1 95.38 199 VAL A CA 1
ATOM 1584 C C . VAL A 1 199 ? -40.656 4.004 17.516 1 95.38 199 VAL A C 1
ATOM 1586 O O . VAL A 1 199 ? -41.531 4.852 17.469 1 95.38 199 VAL A O 1
ATOM 1589 N N . ARG A 1 200 ? -40.125 3.475 18.594 1 95.94 200 ARG A N 1
ATOM 1590 C CA . ARG A 1 200 ? -40.562 3.939 19.891 1 95.94 200 ARG A CA 1
ATOM 1591 C C . ARG A 1 200 ? -39.812 5.188 20.328 1 95.94 200 ARG A C 1
ATOM 1593 O O . ARG A 1 200 ? -40.406 6.168 20.766 1 95.94 200 ARG A O 1
ATOM 1600 N N . SER A 1 201 ? -38.562 5.059 20.172 1 95.56 201 SER A N 1
ATOM 1601 C CA . SER A 1 201 ? -37.75 6.203 20.594 1 95.56 201 SER A CA 1
ATOM 1602 C C . SER A 1 201 ? -36.562 6.418 19.656 1 95.56 201 SER A C 1
ATOM 1604 O O . SER A 1 201 ? -36.125 5.496 18.969 1 95.56 201 SER A O 1
ATOM 1606 N N . LEU A 1 202 ? -36.094 7.684 19.625 1 94.94 202 LEU A N 1
ATOM 1607 C CA . LEU A 1 202 ? -34.938 8.07 18.781 1 94.94 202 LEU A CA 1
ATOM 1608 C C . LEU A 1 202 ? -34 8.984 19.547 1 94.94 202 LEU A C 1
ATOM 1610 O O . LEU A 1 202 ? -34.438 9.961 20.172 1 94.94 202 LEU A O 1
ATOM 1614 N N . THR A 1 203 ? -32.781 8.555 19.562 1 93.19 203 THR A N 1
ATOM 1615 C CA . THR A 1 203 ? -31.75 9.375 20.172 1 93.19 203 THR A CA 1
ATOM 1616 C C . THR A 1 203 ? -30.891 10.047 19.109 1 93.19 203 THR A C 1
ATOM 1618 O O . THR A 1 203 ? -30.359 9.383 18.219 1 93.19 203 THR A O 1
ATOM 1621 N N . THR A 1 204 ? -30.875 11.367 19.094 1 91.19 204 THR A N 1
ATOM 1622 C CA . THR A 1 204 ? -30.078 12.109 18.141 1 91.19 204 THR A CA 1
ATOM 1623 C C . THR A 1 204 ? -29.172 13.109 18.844 1 91.19 204 THR A C 1
ATOM 1625 O O . THR A 1 204 ? -29.172 13.203 20.062 1 91.19 204 THR A O 1
ATOM 1628 N N . ASP A 1 205 ? -28.344 13.719 18.016 1 82.38 205 ASP A N 1
ATOM 1629 C CA . ASP A 1 205 ? -27.594 14.859 18.547 1 82.38 205 ASP A CA 1
ATOM 1630 C C . ASP A 1 205 ? -28.5 16.078 18.719 1 82.38 205 ASP A C 1
ATOM 1632 O O . ASP A 1 205 ? -29.672 16.047 18.344 1 82.38 205 ASP A O 1
ATOM 1636 N N . ARG A 1 206 ? -27.922 17.125 19.359 1 75.44 206 ARG A N 1
ATOM 1637 C CA . ARG A 1 206 ? -28.719 18.328 19.641 1 75.44 206 ARG A CA 1
ATOM 1638 C C . ARG A 1 206 ? -28.844 19.203 18.406 1 75.44 206 ARG A C 1
ATOM 1640 O O . ARG A 1 206 ? -28.281 20.312 18.359 1 75.44 206 ARG A O 1
ATOM 1647 N N . HIS A 1 207 ? -29.578 18.688 17.469 1 79.75 207 HIS A N 1
ATOM 1648 C CA . HIS A 1 207 ? -29.859 19.453 16.266 1 79.75 207 HIS A CA 1
ATOM 1649 C C . HIS A 1 207 ? -31.25 20.109 16.344 1 79.75 207 HIS A C 1
ATOM 1651 O O . HIS A 1 207 ? -32.25 19.422 16.469 1 79.75 207 HIS A O 1
ATOM 1657 N N . ARG A 1 208 ? -31.234 21.297 16.281 1 81.38 208 ARG A N 1
ATOM 1658 C CA . ARG A 1 208 ? -32.438 22.078 16.531 1 81.38 208 ARG A CA 1
ATOM 1659 C C . ARG A 1 208 ? -33.531 21.75 15.508 1 81.38 208 ARG A C 1
ATOM 1661 O O . ARG A 1 208 ? -34.688 21.578 15.875 1 81.38 208 ARG A O 1
ATOM 1668 N N . SER A 1 209 ? -33.156 21.641 14.312 1 86.44 209 SER A N 1
ATOM 1669 C CA . SER A 1 209 ? -34.125 21.406 13.258 1 86.44 209 SER A CA 1
ATOM 1670 C C . SER A 1 209 ? -34.719 20 13.352 1 86.44 209 SER A C 1
ATOM 1672 O O . SER A 1 209 ? -35.906 19.797 13.07 1 86.44 209 SER A O 1
ATOM 1674 N N . ILE A 1 210 ? -33.969 19.078 13.758 1 89.94 210 ILE A N 1
ATOM 1675 C CA . ILE A 1 210 ? -34.406 17.703 13.922 1 89.94 210 ILE A CA 1
ATOM 1676 C C . ILE A 1 210 ? -35.375 17.625 15.102 1 89.94 210 ILE A C 1
ATOM 1678 O O . ILE A 1 210 ? -36.438 17 14.992 1 89.94 210 ILE A O 1
ATOM 1682 N N . ALA A 1 211 ? -34.969 18.297 16.156 1 89.19 211 ALA A N 1
ATOM 1683 C CA . ALA A 1 211 ? -35.844 18.312 17.328 1 89.19 211 ALA A CA 1
ATOM 1684 C C . ALA A 1 211 ? -37.219 18.906 17.016 1 89.19 211 ALA A C 1
ATOM 1686 O O . ALA A 1 211 ? -38.25 18.359 17.438 1 89.19 211 ALA A O 1
ATOM 1687 N N . LYS A 1 212 ? -37.156 20.016 16.344 1 90.56 212 LYS A N 1
ATOM 1688 C CA . LYS A 1 212 ? -38.406 20.656 15.953 1 90.56 212 LYS A CA 1
ATOM 1689 C C . LYS A 1 212 ? -39.25 19.734 15.086 1 90.56 212 LYS A C 1
ATOM 1691 O O . LYS A 1 212 ? -40.469 19.609 15.312 1 90.56 212 LYS A O 1
ATOM 1696 N N . HIS A 1 213 ? -38.656 19.094 14.172 1 91.38 213 HIS A N 1
ATOM 1697 C CA . HIS A 1 213 ? -39.375 18.203 13.273 1 91.38 213 HIS A CA 1
ATOM 1698 C C . HIS A 1 213 ? -40 17.031 14.039 1 91.38 213 HIS A C 1
ATOM 1700 O O . HIS A 1 213 ? -41.156 16.703 13.82 1 91.38 213 HIS A O 1
ATOM 1706 N N . LEU A 1 214 ? -39.312 16.453 14.875 1 91.56 214 LEU A N 1
ATOM 1707 C CA . LEU A 1 214 ? -39.781 15.297 15.625 1 91.56 214 LEU A CA 1
ATOM 1708 C C . LEU A 1 214 ? -40.938 15.688 16.547 1 91.56 214 LEU A C 1
ATOM 1710 O O . LEU A 1 214 ? -41.906 14.945 16.672 1 91.56 214 LEU A O 1
ATOM 1714 N N . ARG A 1 215 ? -40.812 16.828 17.109 1 91.31 215 ARG A N 1
ATOM 1715 C CA . ARG A 1 215 ? -41.875 17.312 18.016 1 91.31 215 ARG A CA 1
ATOM 1716 C C . ARG A 1 215 ? -43.156 17.594 17.25 1 91.31 215 ARG A C 1
ATOM 1718 O O . ARG A 1 215 ? -44.25 17.25 17.719 1 91.31 215 ARG A O 1
ATOM 1725 N N . GLU A 1 216 ? -43.031 18.109 16.094 1 93.25 216 GLU A N 1
ATOM 1726 C CA . GLU A 1 216 ? -44.188 18.594 15.359 1 93.25 216 GLU A CA 1
ATOM 1727 C C . GLU A 1 216 ? -44.75 17.516 14.445 1 93.25 216 GLU A C 1
ATOM 1729 O O . GLU A 1 216 ? -45.969 17.406 14.312 1 93.25 216 GLU A O 1
ATOM 1734 N N . LYS A 1 217 ? -43.875 16.75 13.867 1 91.81 217 LYS A N 1
ATOM 1735 C CA . LYS A 1 217 ? -44.344 15.867 12.805 1 91.81 217 LYS A CA 1
ATOM 1736 C C . LYS A 1 217 ? -44.344 14.414 13.266 1 91.81 217 LYS A C 1
ATOM 1738 O O . LYS A 1 217 ? -45.031 13.578 12.688 1 91.81 217 LYS A O 1
ATOM 1743 N N . GLU A 1 218 ? -43.562 14.148 14.266 1 92.25 218 GLU A N 1
ATOM 1744 C CA . GLU A 1 218 ? -43.469 12.766 14.742 1 92.25 218 GLU A CA 1
ATOM 1745 C C . GLU A 1 218 ? -43.625 12.695 16.266 1 92.25 218 GLU A C 1
ATOM 1747 O O . GLU A 1 218 ? -42.75 12.148 16.953 1 92.25 218 GLU A O 1
ATOM 1752 N N . PRO A 1 219 ? -44.781 13.055 16.734 1 91.25 219 PRO A N 1
ATOM 1753 C CA . PRO A 1 219 ? -44.938 13.117 18.188 1 91.25 219 PRO A CA 1
ATOM 1754 C C . PRO A 1 219 ? -45 11.727 18.828 1 91.25 219 PRO A C 1
ATOM 1756 O O . PRO A 1 219 ? -44.781 11.594 20.031 1 91.25 219 PRO A O 1
ATOM 1759 N N . ALA A 1 220 ? -45.25 10.781 18.047 1 92.12 220 ALA A N 1
ATOM 1760 C CA . ALA A 1 220 ? -45.375 9.43 18.578 1 92.12 220 ALA A CA 1
ATOM 1761 C C . ALA A 1 220 ? -44 8.859 18.953 1 92.12 220 ALA A C 1
ATOM 1763 O O . ALA A 1 220 ? -43.906 7.902 19.719 1 92.12 220 ALA A O 1
ATOM 1764 N N . ILE A 1 221 ? -43 9.461 18.469 1 94.62 221 ILE A N 1
ATOM 1765 C CA . ILE A 1 221 ? -41.625 8.992 18.734 1 94.62 221 ILE A CA 1
ATOM 1766 C C . ILE A 1 221 ? -41.031 9.758 19.906 1 94.62 221 ILE A C 1
ATOM 1768 O O . ILE A 1 221 ? -41 10.984 19.906 1 94.62 221 ILE A O 1
ATOM 1772 N N . LEU A 1 222 ? -40.594 9.016 20.906 1 93.94 222 LEU A N 1
ATOM 1773 C CA . LEU A 1 222 ? -39.906 9.633 22.031 1 93.94 222 LEU A CA 1
ATOM 1774 C C . LEU A 1 222 ? -38.469 10.062 21.641 1 93.94 222 LEU A C 1
ATOM 1776 O O . LEU A 1 222 ? -37.656 9.227 21.234 1 93.94 222 LEU A O 1
ATOM 1780 N N . HIS A 1 223 ? -38.25 11.32 21.734 1 92.62 223 HIS A N 1
ATOM 1781 C CA . HIS A 1 223 ? -36.969 11.836 21.281 1 92.62 223 HIS A CA 1
ATOM 1782 C C . HIS A 1 223 ? -36.031 12.062 22.453 1 92.62 223 HIS A C 1
ATOM 1784 O O . HIS A 1 223 ? -36.375 12.719 23.422 1 92.62 223 HIS A O 1
ATOM 1790 N N . PHE A 1 224 ? -34.844 11.477 22.328 1 90.06 224 PHE A N 1
ATOM 1791 C CA . PHE A 1 224 ? -33.812 11.672 23.328 1 90.06 224 PHE A CA 1
ATOM 1792 C C . PHE A 1 224 ? -32.594 12.312 22.703 1 90.06 224 PHE A C 1
ATOM 1794 O O . PHE A 1 224 ? -32.375 12.219 21.5 1 90.06 224 PHE A O 1
ATOM 1801 N N . PHE A 1 225 ? -31.828 13 23.516 1 85.44 225 PHE A N 1
ATOM 1802 C CA . PHE A 1 225 ? -30.578 13.594 23.062 1 85.44 225 PHE A CA 1
ATOM 1803 C C . PHE A 1 225 ? -29.375 12.805 23.578 1 85.44 225 PHE A C 1
ATOM 1805 O O . PHE A 1 225 ? -29.422 12.234 24.672 1 85.44 225 PHE A O 1
ATOM 1812 N N . ASP A 1 226 ? -28.391 12.68 22.703 1 76.69 226 ASP A N 1
ATOM 1813 C CA . ASP A 1 226 ? -27.141 12.031 23.125 1 76.69 226 ASP A CA 1
ATOM 1814 C C . ASP A 1 226 ? -26.531 12.766 24.312 1 76.69 226 ASP A C 1
ATOM 1816 O O . ASP A 1 226 ? -26.266 13.969 24.25 1 76.69 226 ASP A O 1
ATOM 1820 N N . VAL A 1 227 ? -26.375 11.945 25.391 1 64.81 227 VAL A N 1
ATOM 1821 C CA . VAL A 1 227 ? -25.938 12.484 26.672 1 64.81 227 VAL A CA 1
ATOM 1822 C C . VAL A 1 227 ? -24.562 13.125 26.516 1 64.81 227 VAL A C 1
ATOM 1824 O O . VAL A 1 227 ? -24.25 14.133 27.156 1 64.81 227 VAL A O 1
ATOM 1827 N N . TRP A 1 228 ? -23.797 12.516 25.625 1 59.88 228 TRP A N 1
ATOM 1828 C CA . TRP A 1 228 ? -22.469 13.078 25.453 1 59.88 228 TRP A CA 1
ATOM 1829 C C . TRP A 1 228 ? -22.547 14.516 24.953 1 59.88 228 TRP A C 1
ATOM 1831 O O . TRP A 1 228 ? -21.797 15.383 25.406 1 59.88 228 TRP A O 1
ATOM 1841 N N . HIS A 1 229 ? -23.328 14.742 24.078 1 54.22 229 HIS A N 1
ATOM 1842 C CA . HIS A 1 229 ? -23.484 16.094 23.547 1 54.22 229 HIS A CA 1
ATOM 1843 C C . HIS A 1 229 ? -24.141 17.016 24.578 1 54.22 229 HIS A C 1
ATOM 1845 O O . HIS A 1 229 ? -23.812 18.203 24.656 1 54.22 229 HIS A O 1
ATOM 1851 N N . VAL A 1 230 ? -24.969 16.312 25.328 1 51.25 230 VAL A N 1
ATOM 1852 C CA . VAL A 1 230 ? -25.594 17.094 26.391 1 51.25 230 VAL A CA 1
ATOM 1853 C C . VAL A 1 230 ? -24.562 17.5 27.438 1 51.25 230 VAL A C 1
ATOM 1855 O O . VAL A 1 230 ? -24.531 18.641 27.875 1 51.25 230 VAL A O 1
ATOM 1858 N N . SER A 1 231 ? -23.719 16.5 27.656 1 48.16 231 SER A N 1
ATOM 1859 C CA . SER A 1 231 ? -22.688 16.781 28.641 1 48.16 231 SER A CA 1
ATOM 1860 C C . SER A 1 231 ? -21.703 17.844 28.125 1 48.16 231 SER A C 1
ATOM 1862 O O . SER A 1 231 ? -21.297 18.734 28.859 1 48.16 231 SER A O 1
ATOM 1864 N N . LYS A 1 232 ? -21.438 17.703 26.953 1 50.75 232 LYS A N 1
ATOM 1865 C CA . LYS A 1 232 ? -20.531 18.672 26.375 1 50.75 232 LYS A CA 1
ATOM 1866 C C . LYS A 1 232 ? -21.141 20.078 26.359 1 50.75 232 LYS A C 1
ATOM 1868 O O . LYS A 1 232 ? -20.453 21.062 26.594 1 50.75 232 LYS A O 1
ATOM 1873 N N . SER A 1 233 ? -22.438 20.016 26.047 1 47.06 233 SER A N 1
ATOM 1874 C CA . SER A 1 233 ? -23.156 21.281 26.062 1 47.06 233 SER A CA 1
ATOM 1875 C C . SER A 1 233 ? -23.188 21.875 27.469 1 47.06 233 SER A C 1
ATOM 1877 O O . SER A 1 233 ? -23.047 23.078 27.641 1 47.06 233 SER A O 1
ATOM 1879 N N . VAL A 1 234 ? -23.391 20.969 28.328 1 49.44 234 VAL A N 1
ATOM 1880 C CA . VAL A 1 234 ? -23.438 21.406 29.719 1 49.44 234 VAL A CA 1
ATOM 1881 C C . VAL A 1 234 ? -22.062 21.906 30.156 1 49.44 234 VAL A C 1
ATOM 1883 O O . VAL A 1 234 ? -21.953 22.938 30.812 1 49.44 234 VAL A O 1
ATOM 1886 N N . MET A 1 235 ? -21.125 21.141 29.719 1 50.31 235 MET A N 1
ATOM 1887 C CA . MET A 1 235 ? -19.766 21.547 30.078 1 50.31 235 MET A CA 1
ATOM 1888 C C . MET A 1 235 ? -19.391 22.844 29.375 1 50.31 235 MET A C 1
ATOM 1890 O O . MET A 1 235 ? -18.75 23.703 29.969 1 50.31 235 MET A O 1
ATOM 1894 N N . SER A 1 236 ? -19.734 22.812 28.156 1 48.81 236 SER A N 1
ATOM 1895 C CA . SER A 1 236 ? -19.469 24.047 27.438 1 48.81 236 SER A CA 1
ATOM 1896 C C . SER A 1 236 ? -20.234 25.219 28.047 1 48.81 236 SER A C 1
ATOM 1898 O O . SER A 1 236 ? -19.719 26.344 28.094 1 48.81 236 SER A O 1
ATOM 1900 N N . LEU A 1 237 ? -21.469 24.859 28.312 1 48.53 237 LEU A N 1
ATOM 1901 C CA . LEU A 1 237 ? -22.266 25.859 29.016 1 48.53 237 LEU A CA 1
ATOM 1902 C C . LEU A 1 237 ? -21.625 26.219 30.359 1 48.53 237 LEU A C 1
ATOM 1904 O O . LEU A 1 237 ? -21.594 27.391 30.734 1 48.53 237 LEU A O 1
ATOM 1908 N N . ASN A 1 238 ? -21.188 25.125 30.938 1 47.69 238 ASN A N 1
ATOM 1909 C CA . ASN A 1 238 ? -20.484 25.391 32.188 1 47.69 238 ASN A CA 1
ATOM 1910 C C . ASN A 1 238 ? -19.188 26.172 31.953 1 47.69 238 ASN A C 1
ATOM 1912 O O . ASN A 1 238 ? -18.859 27.078 32.719 1 47.69 238 ASN A O 1
ATOM 1916 N N . ALA A 1 239 ? -18.547 25.719 30.953 1 50.91 239 ALA A N 1
ATOM 1917 C CA . ALA A 1 239 ? -17.312 26.438 30.609 1 50.91 239 ALA A CA 1
ATOM 1918 C C . ALA A 1 239 ? -17.609 27.859 30.172 1 50.91 239 ALA A C 1
ATOM 1920 O O . ALA A 1 239 ? -16.891 28.797 30.531 1 50.91 239 ALA A O 1
ATOM 1921 N N . ALA A 1 240 ? -18.562 27.875 29.25 1 48.22 240 ALA A N 1
ATOM 1922 C CA . ALA A 1 240 ? -19.031 29.219 28.891 1 48.22 240 ALA A CA 1
ATOM 1923 C C . ALA A 1 240 ? -19.562 29.953 30.109 1 48.22 240 ALA A C 1
ATOM 1925 O O . ALA A 1 240 ? -19.453 31.188 30.203 1 48.22 240 ALA A O 1
ATOM 1926 N N . GLY A 1 241 ? -20.234 29.062 30.891 1 44.34 241 GLY A N 1
ATOM 1927 C CA . GLY A 1 241 ? -20.672 29.641 32.125 1 44.34 241 GLY A CA 1
ATOM 1928 C C . GLY A 1 241 ? -19.531 30.047 33.062 1 44.34 241 GLY A C 1
ATOM 1929 O O . GLY A 1 241 ? -19.719 30.859 33.969 1 44.34 241 GLY A O 1
ATOM 1930 N N . LYS A 1 242 ? -18.469 29.234 32.938 1 49.41 242 LYS A N 1
ATOM 1931 C CA . LYS A 1 242 ? -17.328 29.641 33.75 1 49.41 242 LYS A CA 1
ATOM 1932 C C . LYS A 1 242 ? -16.797 31 33.312 1 49.41 242 LYS A C 1
ATOM 1934 O O . LYS A 1 242 ? -15.859 31.531 33.906 1 49.41 242 LYS A O 1
ATOM 1939 N N . GLY A 1 243 ? -17.25 31.438 32.125 1 38.69 243 GLY A N 1
ATOM 1940 C CA . GLY A 1 243 ? -16.922 32.844 31.953 1 38.69 243 GLY A CA 1
ATOM 1941 C C . GLY A 1 243 ? -17.484 33.719 33.062 1 38.69 243 GLY A C 1
ATOM 1942 O O . GLY A 1 243 ? -18.312 33.281 33.844 1 38.69 243 GLY A O 1
ATOM 1943 N N . GLN A 1 244 ? -17.141 35 33.156 1 41.28 244 GLN A N 1
ATOM 1944 C CA . GLN A 1 244 ? -17.375 35.906 34.281 1 41.28 244 GLN A CA 1
ATOM 1945 C C . GLN A 1 244 ? -18.781 35.719 34.844 1 41.28 244 GLN A C 1
ATOM 1947 O O . GLN A 1 244 ? -18.984 35.656 36.062 1 41.28 244 GLN A O 1
ATOM 1952 N N . GLU A 1 245 ? -19.906 36.188 34.062 1 36.97 245 GLU A N 1
ATOM 1953 C CA . GLU A 1 245 ? -21.156 36.562 34.688 1 36.97 245 GLU A CA 1
ATOM 1954 C C . GLU A 1 245 ? -22.047 35.344 34.969 1 36.97 245 GLU A C 1
ATOM 1956 O O . GLU A 1 245 ? -23.156 35.5 35.469 1 36.97 245 GLU A O 1
ATOM 1961 N N . CYS A 1 246 ? -21.938 34.219 34.312 1 37.94 246 CYS A N 1
ATOM 1962 C CA . CYS A 1 246 ? -23.062 33.281 34.438 1 37.94 246 CYS A CA 1
ATOM 1963 C C . CYS A 1 246 ? -22.906 32.375 35.625 1 37.94 246 CYS A C 1
ATOM 1965 O O . CYS A 1 246 ? -22.516 31.234 35.5 1 37.94 246 CYS A O 1
ATOM 1967 N N . ASP A 1 247 ? -22.656 32.844 36.844 1 35.16 247 ASP A N 1
ATOM 1968 C CA . ASP A 1 247 ? -22.781 32.281 38.188 1 35.16 247 ASP A CA 1
ATOM 1969 C C . ASP A 1 247 ? -24.031 31.406 38.312 1 35.16 247 ASP A C 1
ATOM 1971 O O . ASP A 1 247 ? -24.062 30.453 39.094 1 35.16 247 ASP A O 1
ATOM 1975 N N . LEU A 1 248 ? -25.25 31.812 37.656 1 36.97 248 LEU A N 1
ATOM 1976 C CA . LEU A 1 248 ? -26.516 31.25 38.062 1 36.97 248 LEU A CA 1
ATOM 1977 C C . LEU A 1 248 ? -26.641 29.797 37.562 1 36.97 248 LEU A C 1
ATOM 1979 O O . LEU A 1 248 ? -27.344 29 38.188 1 36.97 248 LEU A O 1
ATOM 1983 N N . ILE A 1 249 ? -26.328 29.469 36.344 1 34.81 249 ILE A N 1
ATOM 1984 C CA . ILE A 1 249 ? -26.781 28.156 35.875 1 34.81 249 ILE A CA 1
ATOM 1985 C C . ILE A 1 249 ? -25.891 27.078 36.469 1 34.81 249 ILE A C 1
ATOM 1987 O O . ILE A 1 249 ? -26.141 25.875 36.281 1 34.81 249 ILE A O 1
ATOM 1991 N N . ALA A 1 250 ? -24.797 27.406 37.094 1 35.75 250 ALA A N 1
ATOM 1992 C CA . ALA A 1 250 ? -23.984 26.375 37.719 1 35.75 250 ALA A CA 1
ATOM 1993 C C . ALA A 1 250 ? -24.656 25.828 39 1 35.75 250 ALA A C 1
ATOM 1995 O O . ALA A 1 250 ? -24.297 24.766 39.469 1 35.75 250 ALA A O 1
ATOM 1996 N N . ASP A 1 251 ? -25.625 26.453 39.719 1 30.84 251 ASP A N 1
ATOM 1997 C CA . ASP A 1 251 ? -26.25 25.906 40.906 1 30.84 251 ASP A CA 1
ATOM 1998 C C . ASP A 1 251 ? -27.344 24.906 40.562 1 30.84 251 ASP A C 1
ATOM 2000 O O . ASP A 1 251 ? -28.125 25.141 39.656 1 30.84 251 ASP A O 1
ATOM 2004 N N . MET B 1 1 ? 14.594 -4.043 -14.523 1 75.62 1 MET B N 1
ATOM 2005 C CA . MET B 1 1 ? 14.172 -5.07 -13.578 1 75.62 1 MET B CA 1
ATOM 2006 C C . MET B 1 1 ? 13.219 -6.059 -14.234 1 75.62 1 MET B C 1
ATOM 2008 O O . MET B 1 1 ? 12.391 -5.672 -15.062 1 75.62 1 MET B O 1
ATOM 2012 N N . GLU B 1 2 ? 13.484 -7.32 -14.023 1 91.75 2 GLU B N 1
ATOM 2013 C CA . GLU B 1 2 ? 12.664 -8.32 -14.711 1 91.75 2 GLU B CA 1
ATOM 2014 C C . GLU B 1 2 ? 11.258 -8.375 -14.125 1 91.75 2 GLU B C 1
ATOM 2016 O O . GLU B 1 2 ? 11.023 -7.906 -13.008 1 91.75 2 GLU B O 1
ATOM 2021 N N . ARG B 1 3 ? 10.406 -8.938 -14.93 1 96 3 ARG B N 1
ATOM 2022 C CA . ARG B 1 3 ? 9.008 -9.07 -14.516 1 96 3 ARG B CA 1
ATOM 2023 C C . ARG B 1 3 ? 8.859 -10.148 -13.445 1 96 3 ARG B C 1
ATOM 2025 O O . ARG B 1 3 ? 9.633 -11.102 -13.406 1 96 3 ARG B O 1
ATOM 2032 N N . LYS B 1 4 ? 7.906 -9.906 -12.648 1 98 4 LYS B N 1
ATOM 2033 C CA . LYS B 1 4 ? 7.582 -10.859 -11.586 1 98 4 LYS B CA 1
ATOM 2034 C C . LYS B 1 4 ? 6.094 -11.203 -11.602 1 98 4 LYS B C 1
ATOM 2036 O O . LYS B 1 4 ? 5.266 -10.398 -12.031 1 98 4 LYS B O 1
ATOM 2041 N N . PHE B 1 5 ? 5.793 -12.383 -11.039 1 98.38 5 PHE B N 1
ATOM 2042 C CA . PHE B 1 5 ? 4.422 -12.875 -11.094 1 98.38 5 PHE B CA 1
ATOM 2043 C C . PHE B 1 5 ? 3.967 -13.375 -9.727 1 98.38 5 PHE B C 1
ATOM 2045 O O . PHE B 1 5 ? 4.77 -13.891 -8.953 1 98.38 5 PHE B O 1
ATOM 2052 N N . VAL B 1 6 ? 2.711 -13.156 -9.547 1 97.62 6 VAL B N 1
ATOM 2053 C CA . VAL B 1 6 ? 2.088 -13.805 -8.398 1 97.62 6 VAL B CA 1
ATOM 2054 C C . VAL B 1 6 ? 1.539 -15.172 -8.805 1 97.62 6 VAL B C 1
ATOM 2056 O O . VAL B 1 6 ? 0.706 -15.266 -9.711 1 97.62 6 VAL B O 1
ATOM 2059 N N . VAL B 1 7 ? 1.994 -16.172 -8.125 1 98.5 7 VAL B N 1
ATOM 2060 C CA . VAL B 1 7 ? 1.604 -17.547 -8.469 1 98.5 7 VAL B CA 1
ATOM 2061 C C . VAL B 1 7 ? 0.972 -18.219 -7.254 1 98.5 7 VAL B C 1
ATOM 2063 O O . VAL B 1 7 ? 1.51 -18.141 -6.145 1 98.5 7 VAL B O 1
ATOM 2066 N N . PHE B 1 8 ? -0.147 -18.844 -7.523 1 98.56 8 PHE B N 1
ATOM 2067 C CA . PHE B 1 8 ? -0.809 -19.578 -6.457 1 98.56 8 PHE B CA 1
ATOM 2068 C C . PHE B 1 8 ? -0.077 -20.891 -6.172 1 98.56 8 PHE B C 1
ATOM 2070 O O . PHE B 1 8 ? 0.357 -21.578 -7.102 1 98.56 8 PHE B O 1
ATOM 2077 N N . GLU B 1 9 ? 0.019 -21.219 -4.926 1 98 9 GLU B N 1
ATOM 2078 C CA . GLU B 1 9 ? 0.828 -22.359 -4.512 1 98 9 GLU B CA 1
ATOM 2079 C C . GLU B 1 9 ? 0.354 -23.641 -5.188 1 98 9 GLU B C 1
ATOM 2081 O O . GLU B 1 9 ? 1.168 -24.438 -5.676 1 98 9 GLU B O 1
ATOM 2086 N N . SER B 1 10 ? -0.957 -23.906 -5.211 1 97.44 10 SER B N 1
ATOM 2087 C CA . SER B 1 10 ? -1.486 -25.125 -5.805 1 97.44 10 SER B CA 1
ATOM 2088 C C . SER B 1 10 ? -1.114 -25.234 -7.277 1 97.44 10 SER B C 1
ATOM 2090 O O . SER B 1 10 ? -0.883 -26.328 -7.789 1 97.44 10 SER B O 1
ATOM 2092 N N . TYR B 1 11 ? -0.987 -24.188 -7.941 1 97.88 11 TYR B N 1
ATOM 2093 C CA . TYR B 1 11 ? -0.644 -24.172 -9.359 1 97.88 11 TYR B CA 1
ATOM 2094 C C . TYR B 1 11 ? 0.863 -24.281 -9.555 1 97.88 11 TYR B C 1
ATOM 2096 O O . TYR B 1 11 ? 1.325 -24.891 -10.516 1 97.88 11 TYR B O 1
ATOM 2104 N N . LEU B 1 12 ? 1.588 -23.688 -8.68 1 97.62 12 LEU B N 1
ATOM 2105 C CA . LEU B 1 12 ? 3.037 -23.859 -8.734 1 97.62 12 LEU B CA 1
ATOM 2106 C C . LEU B 1 12 ? 3.428 -25.312 -8.531 1 97.62 12 LEU B C 1
ATOM 2108 O O . LEU B 1 12 ? 4.289 -25.828 -9.242 1 97.62 12 LEU B O 1
ATOM 2112 N N . ARG B 1 13 ? 2.826 -25.969 -7.629 1 96.69 13 ARG B N 1
ATOM 2113 C CA . ARG B 1 13 ? 3.141 -27.344 -7.281 1 96.69 13 ARG B CA 1
ATOM 2114 C C . ARG B 1 13 ? 2.939 -28.266 -8.477 1 96.69 13 ARG B C 1
ATOM 2116 O O . ARG B 1 13 ? 3.635 -29.281 -8.617 1 96.69 13 ARG B O 1
ATOM 2123 N N . GLN B 1 14 ? 2.072 -27.938 -9.383 1 95 14 GLN B N 1
ATOM 2124 C CA . GLN B 1 14 ? 1.814 -28.734 -10.578 1 95 14 GLN B CA 1
ATOM 2125 C C . GLN B 1 14 ? 3.072 -28.875 -11.43 1 95 14 GLN B C 1
ATOM 2127 O O . GLN B 1 14 ? 3.242 -29.875 -12.141 1 95 14 GLN B O 1
ATOM 2132 N N . LEU B 1 15 ? 3.91 -27.953 -11.289 1 94.69 15 LEU B N 1
ATOM 2133 C CA . LEU B 1 15 ? 5.094 -27.922 -12.141 1 94.69 15 LEU B CA 1
ATOM 2134 C C . LEU B 1 15 ? 6.18 -28.844 -11.602 1 94.69 15 LEU B C 1
ATOM 2136 O O . LEU B 1 15 ? 7.176 -29.094 -12.281 1 94.69 15 LEU B O 1
ATOM 2140 N N . PHE B 1 16 ? 5.957 -29.391 -10.414 1 95.25 16 PHE B N 1
ATOM 2141 C CA . PHE B 1 16 ? 6.996 -30.188 -9.781 1 95.25 16 PHE B CA 1
ATOM 2142 C C . PHE B 1 16 ? 6.516 -31.625 -9.562 1 95.25 16 PHE B C 1
ATOM 2144 O O . PHE B 1 16 ? 7.078 -32.344 -8.742 1 95.25 16 PHE B O 1
ATOM 2151 N N . GLU B 1 17 ? 5.531 -32 -10.258 1 91.94 17 GLU B N 1
ATOM 2152 C CA . GLU B 1 17 ? 4.938 -33.312 -10.078 1 91.94 17 GLU B CA 1
ATOM 2153 C C . GLU B 1 17 ? 5.781 -34.406 -10.734 1 91.94 17 GLU B C 1
ATOM 2155 O O . GLU B 1 17 ? 5.734 -35.562 -10.336 1 91.94 17 GLU B O 1
ATOM 2160 N N . VAL B 1 18 ? 6.496 -33.938 -11.703 1 89.31 18 VAL B N 1
ATOM 2161 C CA . VAL B 1 18 ? 7.266 -34.938 -12.461 1 89.31 18 VAL B CA 1
ATOM 2162 C C . VAL B 1 18 ? 8.75 -34.594 -12.375 1 89.31 18 VAL B C 1
ATOM 2164 O O . VAL B 1 18 ? 9.141 -33.438 -12.453 1 89.31 18 VAL B O 1
ATOM 2167 N N . CYS B 1 19 ? 9.508 -35.719 -12.211 1 89.44 19 CYS B N 1
ATOM 2168 C CA . CYS B 1 19 ? 10.953 -35.562 -12.094 1 89.44 19 CYS B CA 1
ATOM 2169 C C . CYS B 1 19 ? 11.562 -35.062 -13.398 1 89.44 19 CYS B C 1
ATOM 2171 O O . CYS B 1 19 ? 11.211 -35.562 -14.477 1 89.44 19 CYS B O 1
ATOM 2173 N N . LYS B 1 20 ? 12.531 -34.219 -13.32 1 83.94 20 LYS B N 1
ATOM 2174 C CA . LYS B 1 20 ? 13.164 -33.625 -14.5 1 83.94 20 LYS B CA 1
ATOM 2175 C C . LYS B 1 20 ? 14.18 -34.594 -15.109 1 83.94 20 LYS B C 1
ATOM 2177 O O . LYS B 1 20 ? 14.547 -34.438 -16.281 1 83.94 20 LYS B O 1
ATOM 2182 N N . THR B 1 21 ? 14.562 -35.5 -14.305 1 85.81 21 THR B N 1
ATOM 2183 C CA . THR B 1 21 ? 15.625 -36.406 -14.727 1 85.81 21 THR B CA 1
ATOM 2184 C C . THR B 1 21 ? 15.039 -37.719 -15.266 1 85.81 21 THR B C 1
ATOM 2186 O O . THR B 1 21 ? 15.383 -38.156 -16.359 1 85.81 21 THR B O 1
ATOM 2189 N N . CYS B 1 22 ? 14.141 -38.344 -14.523 1 88.44 22 CYS B N 1
ATOM 2190 C CA . CYS B 1 22 ? 13.672 -39.656 -14.906 1 88.44 22 CYS B CA 1
ATOM 2191 C C . CYS B 1 22 ? 12.18 -39.656 -15.211 1 88.44 22 CYS B C 1
ATOM 2193 O O . CYS B 1 22 ? 11.602 -40.688 -15.539 1 88.44 22 CYS B O 1
ATOM 2195 N N . TYR B 1 23 ? 11.508 -38.531 -14.977 1 85 23 TYR B N 1
ATOM 2196 C CA . TYR B 1 23 ? 10.125 -38.281 -15.367 1 85 23 TYR B CA 1
ATOM 2197 C C . TYR B 1 23 ? 9.156 -39.094 -14.508 1 85 23 TYR B C 1
ATOM 2199 O O . TYR B 1 23 ? 7.984 -39.219 -14.852 1 85 23 TYR B O 1
ATOM 2207 N N . SER B 1 24 ? 9.664 -39.688 -13.43 1 89.25 24 SER B N 1
ATOM 2208 C CA . SER B 1 24 ? 8.805 -40.344 -12.438 1 89.25 24 SER B CA 1
ATOM 2209 C C . SER B 1 24 ? 8.117 -39.312 -11.555 1 89.25 24 SER B C 1
ATOM 2211 O O . SER B 1 24 ? 8.523 -38.125 -11.516 1 89.25 24 SER B O 1
ATOM 2213 N N . PRO B 1 25 ? 7.055 -39.75 -10.914 1 92.62 25 PRO B N 1
ATOM 2214 C CA . PRO B 1 25 ? 6.391 -38.812 -9.992 1 92.62 25 PRO B CA 1
ATOM 2215 C C . PRO B 1 25 ? 7.301 -38.375 -8.859 1 92.62 25 PRO B C 1
ATOM 2217 O O . PRO B 1 25 ? 8.086 -39.156 -8.336 1 92.62 25 PRO B O 1
ATOM 2220 N N . CYS B 1 26 ? 7.145 -37.062 -8.523 1 94.44 26 CYS B N 1
ATOM 2221 C CA . CYS B 1 26 ? 8 -36.5 -7.496 1 94.44 26 CYS B CA 1
ATOM 2222 C C . CYS B 1 26 ? 7.172 -36 -6.312 1 94.44 26 CYS B C 1
ATOM 2224 O O . CYS B 1 26 ? 5.98 -35.719 -6.453 1 94.44 26 CYS B O 1
ATOM 2226 N N . LYS B 1 27 ? 7.867 -36.031 -5.191 1 95.44 27 LYS B N 1
ATOM 2227 C CA . LYS B 1 27 ? 7.383 -35.281 -4.031 1 95.44 27 LYS B CA 1
ATOM 2228 C C . LYS B 1 27 ? 8.078 -33.938 -3.914 1 95.44 27 LYS B C 1
ATOM 2230 O O . LYS B 1 27 ? 9.289 -33.812 -4.125 1 95.44 27 LYS B O 1
ATOM 2235 N N . ALA B 1 28 ? 7.211 -32.969 -3.635 1 96.19 28 ALA B N 1
ATOM 2236 C CA . ALA B 1 28 ? 7.773 -31.609 -3.572 1 96.19 28 ALA B CA 1
ATOM 2237 C C . ALA B 1 28 ? 7.555 -30.984 -2.195 1 96.19 28 ALA B C 1
ATOM 2239 O O . ALA B 1 28 ? 6.488 -31.141 -1.596 1 96.19 28 ALA B O 1
ATOM 2240 N N . SER B 1 29 ? 8.578 -30.375 -1.666 1 96.75 29 SER B N 1
ATOM 2241 C CA . SER B 1 29 ? 8.5 -29.562 -0.449 1 96.75 29 SER B CA 1
ATOM 2242 C C . SER B 1 29 ? 8.938 -28.125 -0.707 1 96.75 29 SER B C 1
ATOM 2244 O O . SER B 1 29 ? 9.836 -27.875 -1.509 1 96.75 29 SER B O 1
ATOM 2246 N N . ILE B 1 30 ? 8.25 -27.234 -0.017 1 97.12 30 ILE B N 1
ATOM 2247 C CA . ILE B 1 30 ? 8.531 -25.812 -0.249 1 97.12 30 ILE B CA 1
ATOM 2248 C C . ILE B 1 30 ? 9.047 -25.172 1.037 1 97.12 30 ILE B C 1
ATOM 2250 O O . ILE B 1 30 ? 8.453 -25.344 2.105 1 97.12 30 ILE B O 1
ATOM 2254 N N . LYS B 1 31 ? 10.117 -24.5 0.92 1 96.81 31 LYS B N 1
ATOM 2255 C CA . LYS B 1 31 ? 10.656 -23.672 1.994 1 96.81 31 LYS B CA 1
ATOM 2256 C C . LYS B 1 31 ? 10.641 -22.203 1.608 1 96.81 31 LYS B C 1
ATOM 2258 O O . LYS B 1 31 ? 10.758 -21.859 0.429 1 96.81 31 LYS B O 1
ATOM 2263 N N . PHE B 1 32 ? 10.438 -21.375 2.617 1 93.94 32 PHE B N 1
ATOM 2264 C CA . PHE B 1 32 ? 10.359 -19.953 2.252 1 93.94 32 PHE B CA 1
ATOM 2265 C C . PHE B 1 32 ? 11.203 -19.109 3.195 1 93.94 32 PHE B C 1
ATOM 2267 O O . PHE B 1 32 ? 11.367 -19.453 4.367 1 93.94 32 PHE B O 1
ATOM 2274 N N . ASN B 1 33 ? 11.766 -18.094 2.721 1 95.06 33 ASN B N 1
ATOM 2275 C CA . ASN B 1 33 ? 12.477 -17 3.391 1 95.06 33 ASN B CA 1
ATOM 2276 C C . ASN B 1 33 ? 12.039 -15.641 2.871 1 95.06 33 ASN B C 1
ATOM 2278 O O . ASN B 1 33 ? 12.617 -15.117 1.919 1 95.06 33 ASN B O 1
ATOM 2282 N N . GLY B 1 34 ? 11.086 -15.039 3.654 1 96.31 34 GLY B N 1
ATOM 2283 C CA . GLY B 1 34 ? 10.477 -13.828 3.129 1 96.31 34 GLY B CA 1
ATOM 2284 C C . GLY B 1 34 ? 9.719 -14.055 1.834 1 96.31 34 GLY B C 1
ATOM 2285 O O . GLY B 1 34 ? 8.812 -14.883 1.776 1 96.31 34 GLY B O 1
ATOM 2286 N N . THR B 1 35 ? 10.211 -13.375 0.788 1 97.44 35 THR B N 1
ATOM 2287 C CA . THR B 1 35 ? 9.539 -13.516 -0.5 1 97.44 35 THR B CA 1
ATOM 2288 C C . THR B 1 35 ? 10.141 -14.664 -1.302 1 97.44 35 THR B C 1
ATOM 2290 O O . THR B 1 35 ? 9.555 -15.102 -2.297 1 97.44 35 THR B O 1
ATOM 2293 N N . LEU B 1 36 ? 11.266 -15.172 -0.873 1 98.19 36 LEU B N 1
ATOM 2294 C CA . LEU B 1 36 ? 11.969 -16.25 -1.577 1 98.19 36 LEU B CA 1
ATOM 2295 C C . LEU B 1 36 ? 11.391 -17.609 -1.206 1 98.19 36 LEU B C 1
ATOM 2297 O O . LEU B 1 36 ? 11.258 -17.922 -0.023 1 98.19 36 LEU B O 1
ATOM 2301 N N . ILE B 1 37 ? 11.062 -18.328 -2.254 1 97.88 37 ILE B N 1
ATOM 2302 C CA . ILE B 1 37 ? 10.664 -19.703 -2.006 1 97.88 37 ILE B CA 1
ATOM 2303 C C . ILE B 1 37 ? 11.609 -20.656 -2.729 1 97.88 37 ILE B C 1
ATOM 2305 O O . ILE B 1 37 ? 12.078 -20.359 -3.832 1 97.88 37 ILE B O 1
ATOM 2309 N N . SER B 1 38 ? 11.898 -21.703 -2.061 1 98.25 38 SER B N 1
ATOM 2310 C CA . SER B 1 38 ? 12.68 -22.797 -2.615 1 98.25 38 SER B CA 1
ATOM 2311 C C . SER B 1 38 ? 11.883 -24.094 -2.629 1 98.25 38 SER B C 1
ATOM 2313 O O . SER B 1 38 ? 11.312 -24.484 -1.609 1 98.25 38 SER B O 1
ATOM 2315 N N . VAL B 1 39 ? 11.852 -24.672 -3.783 1 98 39 VAL B N 1
ATOM 2316 C CA . VAL B 1 39 ? 11.141 -25.938 -3.918 1 98 39 VAL B CA 1
ATOM 2317 C C . VAL B 1 39 ? 12.148 -27.078 -4.047 1 98 39 VAL B C 1
ATOM 2319 O O . VAL B 1 39 ? 13.023 -27.047 -4.914 1 98 39 VAL B O 1
ATOM 2322 N N . TYR B 1 40 ? 11.969 -28.078 -3.197 1 97.56 40 TYR B N 1
ATOM 2323 C CA . TYR B 1 40 ? 12.789 -29.281 -3.225 1 97.56 40 TYR B CA 1
ATOM 2324 C C . TYR B 1 40 ? 11.984 -30.484 -3.705 1 97.56 40 TYR B C 1
ATOM 2326 O O . TYR B 1 40 ? 10.891 -30.75 -3.191 1 97.56 40 TYR B O 1
ATOM 2334 N N . THR B 1 41 ? 12.523 -31.141 -4.668 1 96.38 41 THR B N 1
ATOM 2335 C CA . THR B 1 41 ? 11.82 -32.312 -5.188 1 96.38 41 THR B CA 1
ATOM 2336 C C . THR B 1 41 ? 12.68 -33.562 -5.039 1 96.38 41 THR B C 1
ATOM 2338 O O . THR B 1 41 ? 13.906 -33.469 -5.051 1 96.38 41 THR B O 1
ATOM 2341 N N . SER B 1 42 ? 11.953 -34.656 -4.777 1 96.56 42 SER B N 1
ATOM 2342 C CA . SER B 1 42 ? 12.586 -35.969 -4.73 1 96.56 42 SER B CA 1
ATOM 2343 C C . SER B 1 42 ? 11.711 -37 -5.41 1 96.56 42 SER B C 1
ATOM 2345 O O . SER B 1 42 ? 10.484 -36.969 -5.336 1 96.56 42 SER B O 1
ATOM 2347 N N . CYS B 1 43 ? 12.383 -37.938 -6.098 1 95.12 43 CYS B N 1
ATOM 2348 C CA . CYS B 1 43 ? 11.648 -39 -6.758 1 95.12 43 CYS B CA 1
ATOM 2349 C C . CYS B 1 43 ? 12.109 -40.375 -6.254 1 95.12 43 CYS B C 1
ATOM 2351 O O . CYS B 1 43 ? 13.133 -40.469 -5.566 1 95.12 43 CYS B O 1
ATOM 2353 N N . PRO B 1 44 ? 11.414 -41.406 -6.551 1 94.62 44 PRO B N 1
ATOM 2354 C CA . PRO B 1 44 ? 11.758 -42.75 -6.07 1 94.62 44 PRO B CA 1
ATOM 2355 C C . PRO B 1 44 ? 13.094 -43.25 -6.613 1 94.62 44 PRO B C 1
ATOM 2357 O O . PRO B 1 44 ? 13.727 -44.125 -6.008 1 94.62 44 PRO B O 1
ATOM 2360 N N . ALA B 1 45 ? 13.5 -42.75 -7.684 1 94.94 45 ALA B N 1
ATOM 2361 C CA . ALA B 1 45 ? 14.766 -43.188 -8.297 1 94.94 45 ALA B CA 1
ATOM 2362 C C . ALA B 1 45 ? 15.953 -42.531 -7.594 1 94.94 45 ALA B C 1
ATOM 2364 O O . ALA B 1 45 ? 17.109 -42.75 -7.965 1 94.94 45 ALA B O 1
ATOM 2365 N N . GLY B 1 46 ? 15.656 -41.625 -6.629 1 94.56 46 GLY B N 1
ATOM 2366 C CA . GLY B 1 46 ? 16.719 -41.031 -5.824 1 94.56 46 GLY B CA 1
ATOM 2367 C C . GLY B 1 46 ? 17.172 -39.688 -6.324 1 94.56 46 GLY B C 1
ATOM 2368 O O . GLY B 1 46 ? 18.125 -39.094 -5.793 1 94.56 46 GLY B O 1
ATOM 2369 N N . HIS B 1 47 ? 16.547 -39.094 -7.375 1 95.38 47 HIS B N 1
ATOM 2370 C CA . HIS B 1 47 ? 16.906 -37.781 -7.898 1 95.38 47 HIS B CA 1
ATOM 2371 C C . HIS B 1 47 ? 16.375 -36.656 -7.008 1 95.38 47 HIS B C 1
ATOM 2373 O O . HIS B 1 47 ? 15.227 -36.75 -6.539 1 95.38 47 HIS B O 1
ATOM 2379 N N . MET B 1 48 ? 17.281 -35.75 -6.715 1 95.44 48 MET B N 1
ATOM 2380 C CA . MET B 1 48 ? 16.922 -34.562 -5.934 1 95.44 48 MET B CA 1
ATOM 2381 C C . MET B 1 48 ? 17.188 -33.281 -6.715 1 95.44 48 MET B C 1
ATOM 2383 O O . MET B 1 48 ? 18.219 -33.156 -7.375 1 95.44 48 MET B O 1
ATOM 2387 N N . ASN B 1 49 ? 16.219 -32.406 -6.746 1 94.44 49 ASN B N 1
ATOM 2388 C CA . ASN B 1 49 ? 16.359 -31.125 -7.438 1 94.44 49 ASN B CA 1
ATOM 2389 C C . ASN B 1 49 ? 15.891 -29.969 -6.562 1 94.44 49 ASN B C 1
ATOM 2391 O O . ASN B 1 49 ? 15.109 -30.156 -5.633 1 94.44 49 ASN B O 1
ATOM 2395 N N . ARG B 1 50 ? 16.469 -28.828 -6.871 1 96 50 ARG B N 1
ATOM 2396 C CA . ARG B 1 50 ? 16.078 -27.594 -6.184 1 96 50 ARG B CA 1
ATOM 2397 C C . ARG B 1 50 ? 15.758 -26.484 -7.18 1 96 50 ARG B C 1
ATOM 2399 O O . ARG B 1 50 ? 16.453 -26.328 -8.18 1 96 50 ARG B O 1
ATOM 2406 N N . TRP B 1 51 ? 14.711 -25.781 -6.977 1 97.06 51 TRP B N 1
ATOM 2407 C CA . TRP B 1 51 ? 14.328 -24.609 -7.758 1 97.06 51 TRP B CA 1
ATOM 2408 C C . TRP B 1 51 ? 14.047 -23.422 -6.848 1 97.06 51 TRP B C 1
ATOM 2410 O O . TRP B 1 51 ? 13.414 -23.562 -5.801 1 97.06 51 TRP B O 1
ATOM 2420 N N . ASP B 1 52 ? 14.547 -22.266 -7.211 1 98.06 52 ASP B N 1
ATOM 2421 C CA . ASP B 1 52 ? 14.297 -21.031 -6.477 1 98.06 52 ASP B CA 1
ATOM 2422 C C . ASP B 1 52 ? 13.43 -20.078 -7.297 1 98.06 52 ASP B C 1
ATOM 2424 O O . ASP B 1 52 ? 13.5 -20.062 -8.531 1 98.06 52 ASP B O 1
ATOM 2428 N N . SER B 1 53 ? 12.664 -19.297 -6.605 1 98.31 53 SER B N 1
ATOM 2429 C CA . SER B 1 53 ? 11.711 -18.422 -7.262 1 98.31 53 SER B CA 1
ATOM 2430 C C . SER B 1 53 ? 12.383 -17.125 -7.719 1 98.31 53 SER B C 1
ATOM 2432 O O . SER B 1 53 ? 11.773 -16.328 -8.43 1 98.31 53 SER B O 1
ATOM 2434 N N . GLN B 1 54 ? 13.633 -16.875 -7.266 1 98.06 54 GLN B N 1
ATOM 2435 C CA . GLN B 1 54 ? 14.289 -15.602 -7.508 1 98.06 54 GLN B CA 1
ATOM 2436 C C . GLN B 1 54 ? 15.797 -15.719 -7.305 1 98.06 54 GLN B C 1
ATOM 2438 O O . GLN B 1 54 ? 16.281 -16.672 -6.691 1 98.06 54 GLN B O 1
ATOM 2443 N N . PRO B 1 55 ? 16.516 -14.742 -7.836 1 97.06 55 PRO B N 1
ATOM 2444 C CA . PRO B 1 55 ? 17.953 -14.75 -7.605 1 97.06 55 PRO B CA 1
ATOM 2445 C C . PRO B 1 55 ? 18.328 -14.258 -6.207 1 97.06 55 PRO B C 1
ATOM 2447 O O . PRO B 1 55 ? 17.5 -13.688 -5.504 1 97.06 55 PRO B O 1
ATOM 2450 N N . TYR B 1 56 ? 19.531 -14.508 -5.879 1 95.5 56 TYR B N 1
ATOM 2451 C CA . TYR B 1 56 ? 20.094 -14.047 -4.613 1 95.5 56 TYR B CA 1
ATOM 2452 C C . TYR B 1 56 ? 20.938 -12.797 -4.812 1 95.5 56 TYR B C 1
ATOM 2454 O O . TYR B 1 56 ? 21.625 -12.656 -5.828 1 95.5 56 TYR B O 1
ATOM 2462 N N . ILE B 1 57 ? 20.766 -11.898 -3.906 1 91.38 57 ILE B N 1
ATOM 2463 C CA . ILE B 1 57 ? 21.656 -10.742 -3.799 1 91.38 57 ILE B CA 1
ATOM 2464 C C . ILE B 1 57 ? 22.312 -10.734 -2.426 1 91.38 57 ILE B C 1
ATOM 2466 O O . ILE B 1 57 ? 21.656 -10.531 -1.406 1 91.38 57 ILE B O 1
ATOM 2470 N N . ASN B 1 58 ? 23.578 -11 -2.406 1 86.94 58 ASN B N 1
ATOM 2471 C CA . ASN B 1 58 ? 24.344 -11.062 -1.164 1 86.94 58 ASN B CA 1
ATOM 2472 C C . ASN B 1 58 ? 23.719 -12.047 -0.177 1 86.94 58 ASN B C 1
ATOM 2474 O O . ASN B 1 58 ? 23.5 -11.703 0.986 1 86.94 58 ASN B O 1
ATOM 2478 N N . GLY B 1 59 ? 23.312 -13.133 -0.652 1 89.06 59 GLY B N 1
ATOM 2479 C CA . GLY B 1 59 ? 22.828 -14.219 0.182 1 89.06 59 GLY B CA 1
ATOM 2480 C C . GLY B 1 59 ? 21.359 -14.062 0.55 1 89.06 59 GLY B C 1
ATOM 2481 O O . GLY B 1 59 ? 20.812 -14.883 1.297 1 89.06 59 GLY B O 1
ATOM 2482 N N . ARG B 1 60 ? 20.766 -13.039 0.024 1 91.94 60 ARG B N 1
ATOM 2483 C CA . ARG B 1 60 ? 19.359 -12.797 0.324 1 91.94 60 ARG B CA 1
ATOM 2484 C C . ARG B 1 60 ? 18.531 -12.82 -0.946 1 91.94 60 ARG B C 1
ATOM 2486 O O . ARG B 1 60 ? 19.031 -12.539 -2.035 1 91.94 60 ARG B O 1
ATOM 2493 N N . GLY B 1 61 ? 17.266 -13.211 -0.766 1 95.25 61 GLY B N 1
ATOM 2494 C CA . GLY B 1 61 ? 16.391 -13.148 -1.923 1 95.25 61 GLY B CA 1
ATOM 2495 C C . GLY B 1 61 ? 16.219 -11.75 -2.475 1 95.25 61 GLY B C 1
ATOM 2496 O O . GLY B 1 61 ? 15.984 -10.805 -1.722 1 95.25 61 GLY B O 1
ATOM 2497 N N . ALA B 1 62 ? 16.375 -11.609 -3.738 1 96.44 62 ALA B N 1
ATOM 2498 C CA . ALA B 1 62 ? 16.266 -10.312 -4.402 1 96.44 62 ALA B CA 1
ATOM 2499 C C . ALA B 1 62 ? 14.906 -9.672 -4.121 1 96.44 62 ALA B C 1
ATOM 2501 O O . ALA B 1 62 ? 14.812 -8.445 -4.012 1 96.44 62 ALA B O 1
ATOM 2502 N N . GLY B 1 63 ? 13.922 -10.492 -4 1 96.69 63 GLY B N 1
ATOM 2503 C CA . GLY B 1 63 ? 12.578 -9.992 -3.73 1 96.69 63 GLY B CA 1
ATOM 2504 C C . GLY B 1 63 ? 12.461 -9.305 -2.385 1 96.69 63 GLY B C 1
ATOM 2505 O O . GLY B 1 63 ? 11.711 -8.336 -2.24 1 96.69 63 GLY B O 1
ATOM 2506 N N . ASN B 1 64 ? 13.156 -9.797 -1.435 1 96.69 64 ASN B N 1
ATOM 2507 C CA . ASN B 1 64 ? 13.164 -9.172 -0.116 1 96.69 64 ASN B CA 1
ATOM 2508 C C . ASN B 1 64 ? 13.742 -7.762 -0.165 1 96.69 64 ASN B C 1
ATOM 2510 O O . ASN B 1 64 ? 13.156 -6.828 0.39 1 96.69 64 ASN B O 1
ATOM 2514 N N . LEU B 1 65 ? 14.797 -7.641 -0.838 1 95.06 65 LEU B N 1
ATOM 2515 C CA . LEU B 1 65 ? 15.469 -6.348 -0.96 1 95.06 65 LEU B CA 1
ATOM 2516 C C . LEU B 1 65 ? 14.617 -5.375 -1.773 1 95.06 65 LEU B C 1
ATOM 2518 O O . LEU B 1 65 ? 14.492 -4.203 -1.41 1 95.06 65 LEU B O 1
ATOM 2522 N N . LEU B 1 66 ? 14.102 -5.879 -2.791 1 95.69 66 LEU B N 1
ATOM 2523 C CA . LEU B 1 66 ? 13.297 -5.055 -3.682 1 95.69 66 LEU B CA 1
ATOM 2524 C C . LEU B 1 66 ? 12.062 -4.516 -2.959 1 95.69 66 LEU B C 1
ATOM 2526 O O . LEU B 1 66 ? 11.766 -3.322 -3.035 1 95.69 66 LEU B O 1
ATOM 2530 N N . LEU B 1 67 ? 11.375 -5.402 -2.307 1 96.5 67 LEU B N 1
ATOM 2531 C CA . LEU B 1 67 ? 10.18 -4.984 -1.577 1 96.5 67 LEU B CA 1
ATOM 2532 C C . LEU B 1 67 ? 10.531 -3.945 -0.516 1 96.5 67 LEU B C 1
ATOM 2534 O O . LEU B 1 67 ? 9.867 -2.914 -0.405 1 96.5 67 LEU B O 1
ATOM 2538 N N . THR B 1 68 ? 11.539 -4.188 0.202 1 96.75 68 THR B N 1
ATOM 2539 C CA . THR B 1 68 ? 11.977 -3.25 1.23 1 96.75 68 THR B CA 1
ATOM 2540 C C . THR B 1 68 ? 12.359 -1.911 0.611 1 96.75 68 THR B C 1
ATOM 2542 O O . THR B 1 68 ? 11.984 -0.854 1.119 1 96.75 68 THR B O 1
ATOM 2545 N N . SER B 1 69 ? 13.078 -1.941 -0.478 1 95.69 69 SER B N 1
ATOM 2546 C CA . SER B 1 69 ? 13.516 -0.729 -1.164 1 95.69 69 SER B CA 1
ATOM 2547 C C . SER B 1 69 ? 12.32 0.086 -1.654 1 95.69 69 SER B C 1
ATOM 2549 O O . SER B 1 69 ? 12.289 1.307 -1.484 1 95.69 69 SER B O 1
ATOM 2551 N N . MET B 1 70 ? 11.398 -0.588 -2.195 1 94.62 70 MET B N 1
ATOM 2552 C CA . MET B 1 70 ? 10.25 0.116 -2.748 1 94.62 70 MET B CA 1
ATOM 2553 C C . MET B 1 70 ? 9.438 0.78 -1.642 1 94.62 70 MET B C 1
ATOM 2555 O O . MET B 1 70 ? 8.992 1.92 -1.791 1 94.62 70 MET B O 1
ATOM 2559 N N . VAL B 1 71 ? 9.273 0.046 -0.614 1 94.75 71 VAL B N 1
ATOM 2560 C CA . VAL B 1 71 ? 8.539 0.61 0.515 1 94.75 71 VAL B CA 1
ATOM 2561 C C . VAL B 1 71 ? 9.273 1.844 1.041 1 94.75 71 VAL B C 1
ATOM 2563 O O . VAL B 1 71 ? 8.664 2.898 1.232 1 94.75 71 VAL B O 1
ATOM 2566 N N . LEU B 1 72 ? 10.5 1.768 1.204 1 94.06 72 LEU B N 1
ATOM 2567 C CA . LEU B 1 72 ? 11.305 2.846 1.772 1 94.06 72 LEU B CA 1
ATOM 2568 C C . LEU B 1 72 ? 11.305 4.062 0.853 1 94.06 72 LEU B C 1
ATOM 2570 O O . LEU B 1 72 ? 11.047 5.184 1.297 1 94.06 72 LEU B O 1
ATOM 2574 N N . PHE B 1 73 ? 11.5 3.834 -0.386 1 90.69 73 PHE B N 1
ATOM 2575 C CA . PHE B 1 73 ? 11.789 4.938 -1.293 1 90.69 73 PHE B CA 1
ATOM 2576 C C . PHE B 1 73 ? 10.5 5.574 -1.801 1 90.69 73 PHE B C 1
ATOM 2578 O O . PHE B 1 73 ? 10.516 6.699 -2.305 1 90.69 73 PHE B O 1
ATOM 2585 N N . THR B 1 74 ? 9.445 4.902 -1.629 1 88.25 74 THR B N 1
ATOM 2586 C CA . THR B 1 74 ? 8.18 5.512 -2.004 1 88.25 74 THR B CA 1
ATOM 2587 C C . THR B 1 74 ? 7.516 6.164 -0.795 1 88.25 74 THR B C 1
ATOM 2589 O O . THR B 1 74 ? 6.535 6.898 -0.94 1 88.25 74 THR B O 1
ATOM 2592 N N . GLY B 1 75 ? 8.031 5.891 0.321 1 86.5 75 GLY B N 1
ATOM 2593 C CA . GLY B 1 75 ? 7.449 6.434 1.537 1 86.5 75 GLY B CA 1
ATOM 2594 C C . GLY B 1 75 ? 6.211 5.688 1.989 1 86.5 75 GLY B C 1
ATOM 2595 O O . GLY B 1 75 ? 5.414 6.215 2.77 1 86.5 75 GLY B O 1
ATOM 2596 N N . ALA B 1 76 ? 6.016 4.527 1.471 1 88.56 76 ALA B N 1
ATOM 2597 C CA . ALA B 1 76 ? 4.871 3.717 1.879 1 88.56 76 ALA B CA 1
ATOM 2598 C C . ALA B 1 76 ? 5.043 3.199 3.303 1 88.56 76 ALA B C 1
ATOM 2600 O O . ALA B 1 76 ? 6.172 3.025 3.773 1 88.56 76 ALA B O 1
ATOM 2601 N N . SER B 1 77 ? 3.906 3.008 3.984 1 92.12 77 SER B N 1
ATOM 2602 C CA . SER B 1 77 ? 3.953 2.402 5.312 1 92.12 77 SER B CA 1
ATOM 2603 C C . SER B 1 77 ? 4.316 0.923 5.23 1 92.12 77 SER B C 1
ATOM 2605 O O . SER B 1 77 ? 3.617 0.143 4.578 1 92.12 77 SER B O 1
ATOM 2607 N N . PRO B 1 78 ? 5.359 0.607 5.918 1 95.31 78 PRO B N 1
ATOM 2608 C CA . PRO B 1 78 ? 5.73 -0.81 5.91 1 95.31 78 PRO B CA 1
ATOM 2609 C C . PRO B 1 78 ? 4.633 -1.71 6.477 1 95.31 78 PRO B C 1
ATOM 2611 O O . PRO B 1 78 ? 4.34 -2.766 5.906 1 95.31 78 PRO B O 1
ATOM 2614 N N . THR B 1 79 ? 4.047 -1.247 7.523 1 94.75 79 THR B N 1
ATOM 2615 C CA . THR B 1 79 ? 3.014 -2.033 8.188 1 94.75 79 THR B CA 1
ATOM 2616 C C . THR B 1 79 ? 1.809 -2.23 7.273 1 94.75 79 THR B C 1
ATOM 2618 O O . THR B 1 79 ? 1.312 -3.348 7.125 1 94.75 79 THR B O 1
ATOM 2621 N N . LYS B 1 80 ? 1.351 -1.203 6.641 1 91.5 80 LYS B N 1
ATOM 2622 C CA . LYS B 1 80 ? 0.188 -1.283 5.762 1 91.5 80 LYS B CA 1
ATOM 2623 C C . LYS B 1 80 ? 0.493 -2.119 4.52 1 91.5 80 LYS B C 1
ATOM 2625 O O . LYS B 1 80 ? -0.342 -2.912 4.078 1 91.5 80 LYS B O 1
ATOM 2630 N N . THR B 1 81 ? 1.665 -1.892 4.012 1 93.69 81 THR B N 1
ATOM 2631 C CA . THR B 1 81 ? 2.061 -2.611 2.805 1 93.69 81 THR B CA 1
ATOM 2632 C C . THR B 1 81 ? 2.137 -4.113 3.07 1 93.69 81 THR B C 1
ATOM 2634 O O . THR B 1 81 ? 1.546 -4.91 2.34 1 93.69 81 THR B O 1
ATOM 2637 N N . LEU B 1 82 ? 2.807 -4.469 4.105 1 95.69 82 LEU B N 1
ATOM 2638 C CA . LEU B 1 82 ? 2.982 -5.883 4.41 1 95.69 82 LEU B CA 1
ATOM 2639 C C . LEU B 1 82 ? 1.661 -6.516 4.832 1 95.69 82 LEU B C 1
ATOM 2641 O O . LEU B 1 82 ? 1.413 -7.691 4.551 1 95.69 82 LEU B O 1
ATOM 2645 N N . ARG B 1 83 ? 0.893 -5.77 5.48 1 93.56 83 ARG B N 1
ATOM 2646 C CA . ARG B 1 83 ? -0.435 -6.262 5.832 1 93.56 83 ARG B CA 1
ATOM 2647 C C . ARG B 1 83 ? -1.241 -6.605 4.586 1 93.56 83 ARG B C 1
ATOM 2649 O O . ARG B 1 83 ? -1.951 -7.613 4.559 1 93.56 83 ARG B O 1
ATOM 2656 N N . LEU B 1 84 ? -1.174 -5.734 3.613 1 92.62 84 LEU B N 1
ATOM 2657 C CA . LEU B 1 84 ? -1.876 -5.996 2.361 1 92.62 84 LEU B CA 1
ATOM 2658 C C . LEU B 1 84 ? -1.421 -7.316 1.751 1 92.62 84 LEU B C 1
ATOM 2660 O O . LEU B 1 84 ? -2.25 -8.133 1.343 1 92.62 84 LEU B O 1
ATOM 2664 N N . PHE B 1 85 ? -0.141 -7.594 1.707 1 95.38 85 PHE B N 1
ATOM 2665 C CA . PHE B 1 85 ? 0.395 -8.836 1.167 1 95.38 85 PHE B CA 1
ATOM 2666 C C . PHE B 1 85 ? -0.079 -10.031 1.985 1 95.38 85 PHE B C 1
ATOM 2668 O O . PHE B 1 85 ? -0.441 -11.07 1.428 1 95.38 85 PHE B O 1
ATOM 2675 N N . ARG B 1 86 ? -0.087 -9.82 3.236 1 94.69 86 ARG B N 1
ATOM 2676 C CA . ARG B 1 86 ? -0.514 -10.914 4.109 1 94.69 86 ARG B CA 1
ATOM 2677 C C . ARG B 1 86 ? -1.999 -11.211 3.93 1 94.69 86 ARG B C 1
ATOM 2679 O O . ARG B 1 86 ? -2.412 -12.367 3.949 1 94.69 86 ARG B O 1
ATOM 2686 N N . MET B 1 87 ? -2.719 -10.242 3.795 1 93.38 87 MET B N 1
ATOM 2687 C CA . MET B 1 87 ? -4.152 -10.43 3.584 1 93.38 87 MET B CA 1
ATOM 2688 C C . MET B 1 87 ? -4.418 -11.164 2.277 1 93.38 87 MET B C 1
ATOM 2690 O O . MET B 1 87 ? -5.375 -11.93 2.176 1 93.38 87 MET B O 1
ATOM 2694 N N . MET B 1 88 ? -3.596 -10.945 1.349 1 94.06 88 MET B N 1
ATOM 2695 C CA . MET B 1 88 ? -3.697 -11.672 0.085 1 94.06 88 MET B CA 1
ATOM 2696 C C . MET B 1 88 ? -3.053 -13.047 0.195 1 94.06 88 MET B C 1
ATOM 2698 O O . MET B 1 88 ? -3.09 -13.828 -0.754 1 94.06 88 MET B O 1
ATOM 2702 N N . ASN B 1 89 ? -2.416 -13.25 1.285 1 96.56 89 ASN B N 1
ATOM 2703 C CA . ASN B 1 89 ? -1.693 -14.484 1.581 1 96.56 89 ASN B CA 1
ATOM 2704 C C . ASN B 1 89 ? -0.508 -14.68 0.64 1 96.56 89 ASN B C 1
ATOM 2706 O O . ASN B 1 89 ? -0.253 -15.789 0.178 1 96.56 89 ASN B O 1
ATOM 2710 N N . ILE B 1 90 ? 0.037 -13.609 0.276 1 97.19 90 ILE B N 1
ATOM 2711 C CA . ILE B 1 90 ? 1.308 -13.633 -0.441 1 97.19 90 ILE B CA 1
ATOM 2712 C C . ILE B 1 90 ? 2.461 -13.727 0.556 1 97.19 90 ILE B C 1
ATOM 2714 O O . ILE B 1 90 ? 2.518 -12.961 1.521 1 97.19 90 ILE B O 1
ATOM 2718 N N . GLN B 1 91 ? 3.348 -14.617 0.277 1 97.56 91 GLN B N 1
ATOM 2719 C CA . GLN B 1 91 ? 4.469 -14.867 1.181 1 97.56 91 GLN B CA 1
ATOM 2720 C C . GLN B 1 91 ? 5.434 -13.688 1.191 1 97.56 91 GLN B C 1
ATOM 2722 O O . GLN B 1 91 ? 6.012 -13.336 0.158 1 97.56 91 GLN B O 1
ATOM 2727 N N . VAL B 1 92 ? 5.551 -13.117 2.377 1 97.56 92 VAL B N 1
ATOM 2728 C CA . VAL B 1 92 ? 6.48 -12.008 2.568 1 97.56 92 VAL B CA 1
ATOM 2729 C C . VAL B 1 92 ? 7.113 -12.102 3.955 1 97.56 92 VAL B C 1
ATOM 2731 O O . VAL B 1 92 ? 6.793 -13 4.734 1 97.56 92 VAL B O 1
ATOM 2734 N N . PHE B 1 93 ? 8.016 -11.266 4.25 1 97.75 93 PHE B N 1
ATOM 2735 C CA . PHE B 1 93 ? 8.703 -11.25 5.535 1 97.75 93 PHE B CA 1
ATOM 2736 C C . PHE B 1 93 ? 7.953 -10.375 6.539 1 97.75 93 PHE B C 1
ATOM 2738 O O . PHE B 1 93 ? 6.965 -9.727 6.188 1 97.75 93 PHE B O 1
ATOM 2745 N N . SER B 1 94 ? 8.383 -10.352 7.77 1 97.19 94 SER B N 1
ATOM 2746 C CA . SER B 1 94 ? 7.73 -9.602 8.836 1 97.19 94 SER B CA 1
ATOM 2747 C C . SER B 1 94 ? 8.164 -8.141 8.836 1 97.19 94 SER B C 1
ATOM 2749 O O . SER B 1 94 ? 9.148 -7.785 8.188 1 97.19 94 SER B O 1
ATOM 2751 N N . VAL B 1 95 ? 7.426 -7.34 9.555 1 97 95 VAL B N 1
ATOM 2752 C CA . VAL B 1 95 ? 7.746 -5.922 9.695 1 97 95 VAL B CA 1
ATOM 2753 C C . VAL B 1 95 ? 9.102 -5.762 10.375 1 97 95 VAL B C 1
ATOM 2755 O O . VAL B 1 95 ? 9.883 -4.879 10.016 1 97 95 VAL B O 1
ATOM 2758 N N . LYS B 1 96 ? 9.352 -6.625 11.312 1 96.81 96 LYS B N 1
ATOM 2759 C CA . LYS B 1 96 ? 10.648 -6.605 11.977 1 96.81 96 LYS B CA 1
ATOM 2760 C C . LYS B 1 96 ? 11.781 -6.809 10.977 1 96.81 96 LYS B C 1
ATOM 2762 O O . LYS B 1 96 ? 12.789 -6.094 11.016 1 96.81 96 LYS B O 1
ATOM 2767 N N . THR B 1 97 ? 11.625 -7.754 10.117 1 96.94 97 THR B N 1
ATOM 2768 C CA . THR B 1 97 ? 12.617 -8.023 9.086 1 96.94 97 THR B CA 1
ATOM 2769 C C . THR B 1 97 ? 12.781 -6.816 8.164 1 96.94 97 THR B C 1
ATOM 2771 O O . THR B 1 97 ? 13.891 -6.496 7.738 1 96.94 97 THR B O 1
ATOM 2774 N N . TYR B 1 98 ? 11.703 -6.133 7.891 1 97.56 98 TYR B N 1
ATOM 2775 C CA . TYR B 1 98 ? 11.766 -4.91 7.098 1 97.56 98 TYR B CA 1
ATOM 2776 C C . TYR B 1 98 ? 12.742 -3.914 7.715 1 97.56 98 TYR B C 1
ATOM 2778 O O . TYR B 1 98 ? 13.625 -3.396 7.027 1 97.56 98 TYR B O 1
ATOM 2786 N N . PHE B 1 99 ? 12.57 -3.707 8.938 1 97.19 99 PHE B N 1
ATOM 2787 C CA . PHE B 1 99 ? 13.375 -2.68 9.586 1 97.19 99 PHE B CA 1
ATOM 2788 C C . PHE B 1 99 ? 14.836 -3.119 9.695 1 97.19 99 PHE B C 1
ATOM 2790 O O . PHE B 1 99 ? 15.742 -2.289 9.648 1 97.19 99 PHE B O 1
ATOM 2797 N N . ASN B 1 100 ? 15.008 -4.414 9.781 1 96.31 100 ASN B N 1
ATOM 2798 C CA . ASN B 1 100 ? 16.375 -4.918 9.742 1 96.31 100 ASN B CA 1
ATOM 2799 C C . ASN B 1 100 ? 17.031 -4.637 8.391 1 96.31 100 ASN B C 1
ATOM 2801 O O . ASN B 1 100 ? 18.172 -4.168 8.336 1 96.31 100 ASN B O 1
ATOM 2805 N N . TYR B 1 101 ? 16.344 -4.93 7.355 1 96.38 101 TYR B N 1
ATOM 2806 C CA . TYR B 1 101 ? 16.844 -4.648 6.016 1 96.38 101 TYR B CA 1
ATOM 2807 C C . TYR B 1 101 ? 17.109 -3.158 5.836 1 96.38 101 TYR B C 1
ATOM 2809 O O . TYR B 1 101 ? 18.156 -2.773 5.285 1 96.38 101 TYR B O 1
ATOM 2817 N N . GLN B 1 102 ? 16.203 -2.387 6.258 1 96.06 102 GLN B N 1
ATOM 2818 C CA . GLN B 1 102 ? 16.328 -0.937 6.133 1 96.06 102 GLN B CA 1
ATOM 2819 C C . GLN B 1 102 ? 17.578 -0.427 6.84 1 96.06 102 GLN B C 1
ATOM 2821 O O . GLN B 1 102 ? 18.375 0.309 6.25 1 96.06 102 GLN B O 1
ATOM 2826 N N . ARG B 1 103 ? 17.75 -0.825 8.055 1 95.69 103 ARG B N 1
ATOM 2827 C CA . ARG B 1 103 ? 18.828 -0.328 8.898 1 95.69 103 ARG B CA 1
ATOM 2828 C C . ARG B 1 103 ? 20.172 -0.863 8.43 1 95.69 103 ARG B C 1
ATOM 2830 O O . ARG B 1 103 ? 21.156 -0.125 8.383 1 95.69 103 ARG B O 1
ATOM 2837 N N . GLU B 1 104 ? 20.188 -2.07 8.055 1 95 104 GLU B N 1
ATOM 2838 C CA . GLU B 1 104 ? 21.453 -2.746 7.82 1 95 104 GLU B CA 1
ATOM 2839 C C . GLU B 1 104 ? 21.906 -2.602 6.367 1 95 104 GLU B C 1
ATOM 2841 O O . GLU B 1 104 ? 23.094 -2.656 6.07 1 95 104 GLU B O 1
ATOM 2846 N N . ILE B 1 105 ? 20.938 -2.389 5.52 1 95.19 105 ILE B N 1
ATOM 2847 C CA . ILE B 1 105 ? 21.344 -2.465 4.117 1 95.19 105 ILE B CA 1
ATOM 2848 C C . ILE B 1 105 ? 20.953 -1.169 3.404 1 95.19 105 ILE B C 1
ATOM 2850 O O . ILE B 1 105 ? 21.812 -0.486 2.842 1 95.19 105 ILE B O 1
ATOM 2854 N N . LEU B 1 106 ? 19.719 -0.79 3.473 1 95.25 106 LEU B N 1
ATOM 2855 C CA . LEU B 1 106 ? 19.234 0.258 2.584 1 95.25 106 LEU B CA 1
ATOM 2856 C C . LEU B 1 106 ? 19.703 1.631 3.049 1 95.25 106 LEU B C 1
ATOM 2858 O O . LEU B 1 106 ? 20.125 2.455 2.234 1 95.25 106 LEU B O 1
ATOM 2862 N N . VAL B 1 107 ? 19.641 1.92 4.316 1 94.62 107 VAL B N 1
ATOM 2863 C CA . VAL B 1 107 ? 20.031 3.225 4.832 1 94.62 107 VAL B CA 1
ATOM 2864 C C . VAL B 1 107 ? 21.531 3.443 4.59 1 94.62 107 VAL B C 1
ATOM 2866 O O . VAL B 1 107 ? 21.922 4.465 4.027 1 94.62 107 VAL B O 1
ATOM 2869 N N . PRO B 1 108 ? 22.344 2.477 4.922 1 94.62 108 PRO B N 1
ATOM 2870 C CA . PRO B 1 108 ? 23.766 2.643 4.609 1 94.62 108 PRO B CA 1
ATOM 2871 C C . PRO B 1 108 ? 24.031 2.838 3.117 1 94.62 108 PRO B C 1
ATOM 2873 O O . PRO B 1 108 ? 24.875 3.648 2.732 1 94.62 108 PRO B O 1
ATOM 2876 N N . ALA B 1 109 ? 23.312 2.121 2.295 1 93.19 109 ALA B N 1
ATOM 2877 C CA . ALA B 1 109 ? 23.469 2.27 0.851 1 93.19 109 ALA B CA 1
ATOM 2878 C C . ALA B 1 109 ? 23.094 3.676 0.399 1 93.19 109 ALA B C 1
ATOM 2880 O O . ALA B 1 109 ? 23.797 4.289 -0.412 1 93.19 109 ALA B O 1
ATOM 2881 N N . ALA B 1 110 ? 22.016 4.133 0.929 1 93.25 110 ALA B N 1
ATOM 2882 C CA . ALA B 1 110 ? 21.562 5.48 0.604 1 93.25 110 ALA B CA 1
ATOM 2883 C C . ALA B 1 110 ? 22.578 6.527 1.074 1 93.25 110 ALA B C 1
ATOM 2885 O O . ALA B 1 110 ? 22.844 7.5 0.366 1 93.25 110 ALA B O 1
ATOM 2886 N N . GLU B 1 111 ? 23.094 6.352 2.23 1 93.88 111 GLU B N 1
ATOM 2887 C CA . GLU B 1 111 ? 24.094 7.266 2.789 1 93.88 111 GLU B CA 1
ATOM 2888 C C . GLU B 1 111 ? 25.359 7.285 1.947 1 93.88 111 GLU B C 1
ATOM 2890 O O . GLU B 1 111 ? 25.969 8.344 1.754 1 93.88 111 GLU B O 1
ATOM 2895 N N . GLU B 1 112 ? 25.672 6.145 1.49 1 95.31 112 GLU B N 1
ATOM 2896 C CA . GLU B 1 112 ? 26.844 6.055 0.636 1 95.31 112 GLU B CA 1
ATOM 2897 C C . GLU B 1 112 ? 26.656 6.836 -0.66 1 95.31 112 GLU B C 1
ATOM 2899 O O . GLU B 1 112 ? 27.531 7.59 -1.077 1 95.31 112 GLU B O 1
ATOM 2904 N N . VAL B 1 113 ? 25.578 6.641 -1.244 1 94.5 113 VAL B N 1
ATOM 2905 C CA . VAL B 1 113 ? 25.266 7.367 -2.473 1 94.5 113 VAL B CA 1
ATOM 2906 C C . VAL B 1 113 ? 25.266 8.867 -2.201 1 94.5 113 VAL B C 1
ATOM 2908 O O . VAL B 1 113 ? 25.828 9.648 -2.979 1 94.5 113 VAL B O 1
ATOM 2911 N N . TRP B 1 114 ? 24.656 9.203 -1.107 1 94.81 114 TRP B N 1
ATOM 2912 C CA . TRP B 1 114 ? 24.625 10.609 -0.72 1 94.81 114 TRP B CA 1
ATOM 2913 C C . TRP B 1 114 ? 26.031 11.164 -0.545 1 94.81 114 TRP B C 1
ATOM 2915 O O . TRP B 1 114 ? 26.359 12.227 -1.079 1 94.81 114 TRP B O 1
ATOM 2925 N N . THR B 1 115 ? 26.859 10.469 0.137 1 95.25 115 THR B N 1
ATOM 2926 C CA . THR B 1 115 ? 28.219 10.891 0.404 1 95.25 115 THR B CA 1
ATOM 2927 C C . THR B 1 115 ? 29 11.047 -0.898 1 95.25 115 THR B C 1
ATOM 2929 O O . THR B 1 115 ? 29.734 12.031 -1.078 1 95.25 115 THR B O 1
ATOM 2932 N N . ASP B 1 116 ? 28.812 10.133 -1.748 1 95.56 116 ASP B N 1
ATOM 2933 C CA . ASP B 1 116 ? 29.484 10.188 -3.041 1 95.56 116 ASP B CA 1
ATOM 2934 C C . ASP B 1 116 ? 29.016 11.391 -3.857 1 95.56 116 ASP B C 1
ATOM 2936 O O . ASP B 1 116 ? 29.828 12.125 -4.418 1 95.56 116 ASP B O 1
ATOM 2940 N N . GLU B 1 117 ? 27.75 11.602 -3.9 1 95.25 117 GLU B N 1
ATOM 2941 C CA . GLU B 1 117 ? 27.188 12.719 -4.645 1 95.25 117 GLU B CA 1
ATOM 2942 C C . GLU B 1 117 ? 27.609 14.055 -4.035 1 95.25 117 GLU B C 1
ATOM 2944 O O . GLU B 1 117 ? 27.875 15.016 -4.758 1 95.25 117 GLU B O 1
ATOM 2949 N N . GLN B 1 118 ? 27.594 14.086 -2.771 1 95.56 118 GLN B N 1
ATOM 2950 C CA . GLN B 1 118 ? 28.016 15.297 -2.072 1 95.56 118 GLN B CA 1
ATOM 2951 C C . GLN B 1 118 ? 29.469 15.633 -2.379 1 95.56 118 GLN B C 1
ATOM 2953 O O . GLN B 1 118 ? 29.812 16.797 -2.627 1 95.56 118 GLN B O 1
ATOM 2958 N N . LYS B 1 119 ? 30.312 14.641 -2.375 1 95 119 LYS B N 1
ATOM 2959 C CA . LYS B 1 119 ? 31.719 14.828 -2.697 1 95 119 LYS B CA 1
ATOM 2960 C C . LYS B 1 119 ? 31.891 15.359 -4.117 1 95 119 LYS B C 1
ATOM 2962 O O . LYS B 1 119 ? 32.688 16.281 -4.352 1 95 119 LYS B O 1
ATOM 2967 N N . LEU B 1 120 ? 31.188 14.797 -4.977 1 94.75 120 LEU B N 1
ATOM 2968 C CA . LEU B 1 120 ? 31.25 15.25 -6.363 1 94.75 120 LEU B CA 1
ATOM 2969 C C . LEU B 1 120 ? 30.812 16.703 -6.48 1 94.75 120 LEU B C 1
ATOM 2971 O O . LEU B 1 120 ? 31.438 17.484 -7.199 1 94.75 120 LEU B O 1
ATOM 2975 N N . LEU B 1 121 ? 29.797 16.984 -5.793 1 94.88 121 LEU B N 1
ATOM 2976 C CA . LEU B 1 121 ? 29.281 18.359 -5.809 1 94.88 121 LEU B CA 1
ATOM 2977 C C . LEU B 1 121 ? 30.297 19.328 -5.215 1 94.88 121 LEU B C 1
ATOM 2979 O O . LEU B 1 121 ? 30.547 20.391 -5.777 1 94.88 121 LEU B O 1
ATOM 2983 N N . MET B 1 122 ? 30.891 18.969 -4.145 1 94.88 122 MET B N 1
ATOM 2984 C CA . MET B 1 122 ? 31.875 19.812 -3.486 1 94.88 122 MET B CA 1
ATOM 2985 C C . MET B 1 122 ? 33.094 20.016 -4.379 1 94.88 122 MET B C 1
ATOM 2987 O O . MET B 1 122 ? 33.656 21.109 -4.426 1 94.88 122 MET B O 1
ATOM 2991 N N . ASP B 1 123 ? 33.438 18.984 -5.074 1 93 123 ASP B N 1
ATOM 2992 C CA . ASP B 1 123 ? 34.562 19.078 -6.004 1 93 123 ASP B CA 1
ATOM 2993 C C . ASP B 1 123 ? 34.25 20.062 -7.137 1 93 123 ASP B C 1
ATOM 2995 O O . ASP B 1 123 ? 35.125 20.812 -7.578 1 93 123 ASP B O 1
ATOM 2999 N N . GLU B 1 124 ? 33.031 20.078 -7.496 1 91.69 124 GLU B N 1
ATOM 3000 C CA . GLU B 1 124 ? 32.594 20.984 -8.562 1 91.69 124 GLU B CA 1
ATOM 3001 C C . GLU B 1 124 ? 32.562 22.422 -8.078 1 91.69 124 GLU B C 1
ATOM 3003 O O . GLU B 1 124 ? 32.812 23.359 -8.852 1 91.69 124 GLU B O 1
ATOM 3008 N N . LEU B 1 125 ? 32.312 22.594 -6.773 1 91.19 125 LEU B N 1
ATOM 3009 C CA . LEU B 1 125 ? 32.062 23.922 -6.234 1 91.19 125 LEU B CA 1
ATOM 3010 C C . LEU B 1 125 ? 33.281 24.469 -5.543 1 91.19 125 LEU B C 1
ATOM 3012 O O . LEU B 1 125 ? 33.312 25.625 -5.117 1 91.19 125 LEU B O 1
ATOM 3016 N N . ASN B 1 126 ? 34.344 23.75 -5.297 1 86.94 126 ASN B N 1
ATOM 3017 C CA . ASN B 1 126 ? 35.5 24.078 -4.465 1 86.94 126 ASN B CA 1
ATOM 3018 C C . ASN B 1 126 ? 36.219 25.312 -4.988 1 86.94 126 ASN B C 1
ATOM 3020 O O . ASN B 1 126 ? 36.875 26.031 -4.223 1 86.94 126 ASN B O 1
ATOM 3024 N N . ASN B 1 127 ? 36.094 25.766 -6.184 1 84.38 127 ASN B N 1
ATOM 3025 C CA . ASN B 1 127 ? 36.969 26.812 -6.711 1 84.38 127 ASN B CA 1
ATOM 3026 C C . ASN B 1 127 ? 36.25 28.156 -6.797 1 84.38 127 ASN B C 1
ATOM 3028 O O . ASN B 1 127 ? 36.719 29.062 -7.488 1 84.38 127 ASN B O 1
ATOM 3032 N N . GLN B 1 128 ? 35.125 28.328 -6.098 1 88.69 128 GLN B N 1
ATOM 3033 C CA . GLN B 1 128 ? 34.406 29.578 -6.191 1 88.69 128 GLN B CA 1
ATOM 3034 C C . GLN B 1 128 ? 33.594 29.859 -4.922 1 88.69 128 GLN B C 1
ATOM 3036 O O . GLN B 1 128 ? 33.156 28.922 -4.242 1 88.69 128 GLN B O 1
ATOM 3041 N N . PRO B 1 129 ? 33.562 31.203 -4.617 1 93.19 129 PRO B N 1
ATOM 3042 C CA . PRO B 1 129 ? 32.656 31.547 -3.512 1 93.19 129 PRO B CA 1
ATOM 3043 C C . PRO B 1 129 ? 31.203 31.141 -3.787 1 93.19 129 PRO B C 1
ATOM 3045 O O . PRO B 1 129 ? 30.734 31.25 -4.922 1 93.19 129 PRO B O 1
ATOM 3048 N N . LEU B 1 130 ? 30.578 30.656 -2.766 1 95.25 130 LEU B N 1
ATOM 3049 C CA . LEU B 1 130 ? 29.266 30.047 -2.971 1 95.25 130 LEU B CA 1
ATOM 3050 C C . LEU B 1 130 ? 28.156 30.969 -2.467 1 95.25 130 LEU B C 1
ATOM 3052 O O . LEU B 1 130 ? 28.297 31.594 -1.42 1 95.25 130 LEU B O 1
ATOM 3056 N N . ASP B 1 131 ? 27.125 31.031 -3.287 1 95.31 131 ASP B N 1
ATOM 3057 C CA . ASP B 1 131 ? 25.859 31.578 -2.84 1 95.31 131 ASP B CA 1
ATOM 3058 C C . ASP B 1 131 ? 24.906 30.484 -2.391 1 95.31 131 ASP B C 1
ATOM 3060 O O . ASP B 1 131 ? 24.531 29.609 -3.182 1 95.31 131 ASP B O 1
ATOM 3064 N N . LEU B 1 132 ? 24.547 30.562 -1.123 1 95.75 132 LEU B N 1
ATOM 3065 C CA . LEU B 1 132 ? 23.781 29.469 -0.543 1 95.75 132 LEU B CA 1
ATOM 3066 C C . LEU B 1 132 ? 22.422 29.953 -0.069 1 95.75 132 LEU B C 1
ATOM 3068 O O . LEU B 1 132 ? 22.203 31.156 0.087 1 95.75 132 LEU B O 1
ATOM 3072 N N . ALA B 1 133 ? 21.5 29.031 0.006 1 94.56 133 ALA B N 1
ATOM 3073 C CA . ALA B 1 133 ? 20.203 29.25 0.638 1 94.56 133 ALA B CA 1
ATOM 3074 C C . ALA B 1 133 ? 19.922 28.188 1.704 1 94.56 133 ALA B C 1
ATOM 3076 O O . ALA B 1 133 ? 20.25 27.016 1.523 1 94.56 133 ALA B O 1
ATOM 3077 N N . GLY B 1 134 ? 19.422 28.625 2.852 1 93.12 134 GLY B N 1
ATOM 3078 C CA . GLY B 1 134 ? 19.141 27.703 3.938 1 93.12 134 GLY B CA 1
ATOM 3079 C C . GLY B 1 134 ? 17.688 27.734 4.395 1 93.12 134 GLY B C 1
ATOM 3080 O O . GLY B 1 134 ? 17.062 28.797 4.426 1 93.12 134 GLY B O 1
ATOM 3081 N N . ASP B 1 135 ? 17.094 26.484 4.66 1 89.5 135 ASP B N 1
ATOM 3082 C CA . ASP B 1 135 ? 15.742 26.406 5.184 1 89.5 135 ASP B CA 1
ATOM 3083 C C . ASP B 1 135 ? 15.57 25.172 6.059 1 89.5 135 ASP B C 1
ATOM 3085 O O . ASP B 1 135 ? 16.203 24.141 5.824 1 89.5 135 ASP B O 1
ATOM 3089 N N . GLY B 1 136 ? 14.812 25.438 7.137 1 87.44 136 GLY B N 1
ATOM 3090 C CA . GLY B 1 136 ? 14.523 24.328 8.031 1 87.44 136 GLY B CA 1
ATOM 3091 C C . GLY B 1 136 ? 13.102 23.812 7.898 1 87.44 136 GLY B C 1
ATOM 3092 O O . GLY B 1 136 ? 12.18 24.594 7.629 1 87.44 136 GLY B O 1
ATOM 3093 N N . ARG B 1 137 ? 12.93 22.516 8.039 1 84 137 ARG B N 1
ATOM 3094 C CA . ARG B 1 137 ? 11.609 21.906 8.062 1 84 137 ARG B CA 1
ATOM 3095 C C . ARG B 1 137 ? 11.398 21.109 9.344 1 84 137 ARG B C 1
ATOM 3097 O O . ARG B 1 137 ? 12.234 20.266 9.703 1 84 137 ARG B O 1
ATOM 3104 N N . CYS B 1 138 ? 10.359 21.469 9.945 1 80.38 138 CYS B N 1
ATOM 3105 C CA . CYS B 1 138 ? 10.031 20.797 11.203 1 80.38 138 CYS B CA 1
ATOM 3106 C C . CYS B 1 138 ? 9.156 19.578 10.953 1 80.38 138 CYS B C 1
ATOM 3108 O O . CYS B 1 138 ? 8.5 19.469 9.914 1 80.38 138 CYS B O 1
ATOM 3110 N N . ASP B 1 139 ? 9.219 18.625 11.914 1 73.5 139 ASP B N 1
ATOM 3111 C CA . ASP B 1 139 ? 8.438 17.391 11.805 1 73.5 139 ASP B CA 1
ATOM 3112 C C . ASP B 1 139 ? 6.961 17.656 12.094 1 73.5 139 ASP B C 1
ATOM 3114 O O . ASP B 1 139 ? 6.094 16.906 11.633 1 73.5 139 ASP B O 1
ATOM 3118 N N . SER B 1 140 ? 6.707 18.547 12.906 1 67.44 140 SER B N 1
ATOM 3119 C CA . SER B 1 140 ? 5.332 18.922 13.242 1 67.44 140 SER B CA 1
ATOM 3120 C C . SER B 1 140 ? 5.188 20.422 13.414 1 67.44 140 SER B C 1
ATOM 3122 O O . SER B 1 140 ? 6.176 21.125 13.617 1 67.44 140 SER B O 1
ATOM 3124 N N . PRO B 1 141 ? 3.895 20.75 12.984 1 60.72 141 PRO B N 1
ATOM 3125 C CA . PRO B 1 141 ? 3.693 22.188 13.164 1 60.72 141 PRO B CA 1
ATOM 3126 C C . PRO B 1 141 ? 3.617 22.594 14.641 1 60.72 141 PRO B C 1
ATOM 3128 O O . PRO B 1 141 ? 3.096 21.844 15.461 1 60.72 141 PRO B O 1
ATOM 3131 N N . GLY B 1 142 ? 4.227 23.719 14.953 1 57.28 142 GLY B N 1
ATOM 3132 C CA . GLY B 1 142 ? 3.973 24.375 16.219 1 57.28 142 GLY B CA 1
ATOM 3133 C C . GLY B 1 142 ? 4.984 24.016 17.297 1 57.28 142 GLY B C 1
ATOM 3134 O O . GLY B 1 142 ? 6.113 23.625 16.984 1 57.28 142 GLY B O 1
ATOM 3135 N N . PHE B 1 143 ? 4.566 24.156 18.594 1 59.12 143 PHE B N 1
ATOM 3136 C CA . PHE B 1 143 ? 5.383 24.047 19.797 1 59.12 143 PHE B CA 1
ATOM 3137 C C . PHE B 1 143 ? 5.738 22.594 20.078 1 59.12 143 PHE B C 1
ATOM 3139 O O . PHE B 1 143 ? 6.656 22.312 20.844 1 59.12 143 PHE B O 1
ATOM 3146 N N . SER B 1 144 ? 5.211 21.625 19.266 1 61.38 144 SER B N 1
ATOM 3147 C CA . SER B 1 144 ? 5.422 20.219 19.562 1 61.38 144 SER B CA 1
ATOM 3148 C C . SER B 1 144 ? 6.453 19.609 18.625 1 61.38 144 SER B C 1
ATOM 3150 O O . SER B 1 144 ? 6.656 18.391 18.625 1 61.38 144 SER B O 1
ATOM 3152 N N . THR B 1 145 ? 7.156 20.453 18 1 70.38 145 THR B N 1
ATOM 3153 C CA . THR B 1 145 ? 8.148 19.953 17.047 1 70.38 145 THR B CA 1
ATOM 3154 C C . THR B 1 145 ? 9.328 19.328 17.797 1 70.38 145 THR B C 1
ATOM 3156 O O . THR B 1 145 ? 9.875 19.938 18.719 1 70.38 145 THR B O 1
ATOM 3159 N N . LYS B 1 146 ? 9.719 18.156 17.422 1 79 146 LYS B N 1
ATOM 3160 C CA . LYS B 1 146 ? 10.812 17.453 18.078 1 79 146 LYS B CA 1
ATOM 3161 C C . LYS B 1 146 ? 12.055 17.422 17.188 1 79 146 LYS B C 1
ATOM 3163 O O . LYS B 1 146 ? 13.18 17.391 17.703 1 79 146 LYS B O 1
ATOM 3168 N N . TYR B 1 147 ? 11.812 17.438 15.875 1 87.19 147 TYR B N 1
ATOM 3169 C CA . TYR B 1 147 ? 12.938 17.297 14.961 1 87.19 147 TYR B CA 1
ATOM 3170 C C . TYR B 1 147 ? 12.883 18.359 13.867 1 87.19 147 TYR B C 1
ATOM 3172 O O . TYR B 1 147 ? 11.797 18.75 13.422 1 87.19 147 TYR B O 1
ATOM 3180 N N . LEU B 1 148 ? 13.984 18.844 13.492 1 90.12 148 LEU B N 1
ATOM 3181 C CA . LEU B 1 148 ? 14.117 19.781 12.383 1 90.12 148 LEU B CA 1
ATOM 3182 C C . LEU B 1 148 ? 15.234 19.344 11.438 1 90.12 148 LEU B C 1
ATOM 3184 O O . LEU B 1 148 ? 16.297 18.922 11.883 1 90.12 148 LEU B O 1
ATOM 3188 N N . THR B 1 149 ? 14.852 19.328 10.203 1 91.62 149 THR B N 1
ATOM 3189 C CA . THR B 1 149 ? 15.867 19.141 9.18 1 91.62 149 THR B CA 1
ATOM 3190 C C . THR B 1 149 ? 16.203 20.453 8.492 1 91.62 149 THR B C 1
ATOM 3192 O O . THR B 1 149 ? 15.32 21.125 7.953 1 91.62 149 THR B O 1
ATOM 3195 N N . TYR B 1 150 ? 17.438 20.828 8.609 1 93.5 150 TYR B N 1
ATOM 3196 C CA . TYR B 1 150 ? 17.906 22.047 7.969 1 93.5 150 TYR B CA 1
ATOM 3197 C C . TYR B 1 150 ? 18.641 21.734 6.676 1 93.5 150 TYR B C 1
ATOM 3199 O O . TYR B 1 150 ? 19.578 20.938 6.664 1 93.5 150 TYR B O 1
ATOM 3207 N N . PHE B 1 151 ? 18.203 22.422 5.594 1 94.44 151 PHE B N 1
ATOM 3208 C CA . PHE B 1 151 ? 18.797 22.172 4.289 1 94.44 151 PHE B CA 1
ATOM 3209 C C . PHE B 1 151 ? 19.609 23.359 3.816 1 94.44 151 PHE B C 1
ATOM 3211 O O . PHE B 1 151 ? 19.203 24.516 4.008 1 94.44 151 PHE B O 1
ATOM 3218 N N . LEU B 1 152 ? 20.703 23.062 3.287 1 95.06 152 LEU B N 1
ATOM 3219 C CA . LEU B 1 152 ? 21.547 24.031 2.611 1 95.06 152 LEU B CA 1
ATOM 3220 C C . LEU B 1 152 ? 21.562 23.797 1.104 1 95.06 152 LEU B C 1
ATOM 3222 O O . LEU B 1 152 ? 22.016 22.75 0.634 1 95.06 152 LEU B O 1
ATOM 3226 N N . HIS B 1 153 ? 21.078 24.797 0.407 1 95.75 153 HIS B N 1
ATOM 3227 C CA . HIS B 1 153 ? 20.828 24.688 -1.025 1 95.75 153 HIS B CA 1
ATOM 3228 C C . HIS B 1 153 ? 21.781 25.578 -1.818 1 95.75 153 HIS B C 1
ATOM 3230 O O . HIS B 1 153 ? 22.125 26.672 -1.383 1 95.75 153 HIS B O 1
ATOM 3236 N N . VAL B 1 154 ? 22.234 25.062 -2.98 1 94.06 154 VAL B N 1
ATOM 3237 C CA . VAL B 1 154 ? 23.031 25.828 -3.936 1 94.06 154 VAL B CA 1
ATOM 3238 C C . VAL B 1 154 ? 22.172 26.188 -5.145 1 94.06 154 VAL B C 1
ATOM 3240 O O . VAL B 1 154 ? 22.047 25.406 -6.086 1 94.06 154 VAL B O 1
ATOM 3243 N N . PRO B 1 155 ? 21.719 27.359 -5.145 1 91.5 155 PRO B N 1
ATOM 3244 C CA . PRO B 1 155 ? 20.766 27.734 -6.184 1 91.5 155 PRO B CA 1
ATOM 3245 C C . PRO B 1 155 ? 21.344 27.641 -7.59 1 91.5 155 PRO B C 1
ATOM 3247 O O . PRO B 1 155 ? 20.641 27.266 -8.531 1 91.5 155 PRO B O 1
ATOM 3250 N N . CYS B 1 156 ? 22.562 27.969 -7.812 1 89.5 156 CYS B N 1
ATOM 3251 C CA . CYS B 1 156 ? 23.172 28.031 -9.141 1 89.5 156 CYS B CA 1
ATOM 3252 C C . CYS B 1 156 ? 23.109 26.672 -9.828 1 89.5 156 CYS B C 1
ATOM 3254 O O . CYS B 1 156 ? 22.938 26.594 -11.047 1 89.5 156 CYS B O 1
ATOM 3256 N N . VAL B 1 157 ? 23.266 25.625 -9.094 1 92.44 157 VAL B N 1
ATOM 3257 C CA . VAL B 1 157 ? 23.234 24.297 -9.672 1 92.44 157 VAL B CA 1
ATOM 3258 C C . VAL B 1 157 ? 21.953 23.578 -9.234 1 92.44 157 VAL B C 1
ATOM 3260 O O . VAL B 1 157 ? 21.703 22.438 -9.648 1 92.44 157 VAL B O 1
ATOM 3263 N N . ASN B 1 158 ? 21.172 24.156 -8.414 1 93.19 158 ASN B N 1
ATOM 3264 C CA . ASN B 1 158 ? 19.906 23.641 -7.918 1 93.19 158 ASN B CA 1
ATOM 3265 C C . ASN B 1 158 ? 20.062 22.281 -7.238 1 93.19 158 ASN B C 1
ATOM 3267 O O . ASN B 1 158 ? 19.344 21.328 -7.562 1 93.19 158 ASN B O 1
ATOM 3271 N N . LYS B 1 159 ? 21 22.203 -6.359 1 95.12 159 LYS B N 1
ATOM 3272 C CA . LYS B 1 159 ? 21.266 20.969 -5.609 1 95.12 159 LYS B CA 1
ATOM 3273 C C . LYS B 1 159 ? 21.422 21.266 -4.121 1 95.12 159 LYS B C 1
ATOM 3275 O O . LYS B 1 159 ? 21.781 22.375 -3.734 1 95.12 159 LYS B O 1
ATOM 3280 N N . ILE B 1 160 ? 21.125 20.25 -3.293 1 95.38 160 ILE B N 1
ATOM 3281 C CA . ILE B 1 160 ? 21.344 20.359 -1.854 1 95.38 160 ILE B CA 1
ATOM 3282 C C . ILE B 1 160 ? 22.797 20 -1.524 1 95.38 160 ILE B C 1
ATOM 3284 O O . ILE B 1 160 ? 23.25 18.906 -1.85 1 95.38 160 ILE B O 1
ATOM 3288 N N . LEU B 1 161 ? 23.391 20.922 -0.922 1 95.62 161 LEU B N 1
ATOM 3289 C CA . LEU B 1 161 ? 24.797 20.734 -0.561 1 95.62 161 LEU B CA 1
ATOM 3290 C C . LEU B 1 161 ? 24.906 19.906 0.712 1 95.62 161 LEU B C 1
ATOM 3292 O O . LEU B 1 161 ? 25.781 19.047 0.815 1 95.62 161 LEU B O 1
ATOM 3296 N N . HIS B 1 162 ? 24.078 20.188 1.621 1 96.12 162 HIS B N 1
ATOM 3297 C CA . HIS B 1 162 ? 24.172 19.562 2.938 1 96.12 162 HIS B CA 1
ATOM 3298 C C . HIS B 1 162 ? 22.859 19.688 3.701 1 96.12 162 HIS B C 1
ATOM 3300 O O . HIS B 1 162 ? 22 20.5 3.35 1 96.12 162 HIS B O 1
ATOM 3306 N N . PHE B 1 163 ? 22.688 18.719 4.633 1 95 163 PHE B N 1
ATOM 3307 C CA . PHE B 1 163 ? 21.562 18.844 5.543 1 95 163 PHE B CA 1
ATOM 3308 C C . PHE B 1 163 ? 21.938 18.391 6.949 1 95 163 PHE B C 1
ATOM 3310 O O . PHE B 1 163 ? 22.859 17.594 7.121 1 95 163 PHE B O 1
ATOM 3317 N N . GLU B 1 164 ? 21.25 19.062 7.957 1 94.19 164 GLU B N 1
ATOM 3318 C CA . GLU B 1 164 ? 21.438 18.75 9.367 1 94.19 164 GLU B CA 1
ATOM 3319 C C . GLU B 1 164 ? 20.125 18.422 10.055 1 94.19 164 GLU B C 1
ATOM 3321 O O . GLU B 1 164 ? 19.109 19.094 9.812 1 94.19 164 GLU B O 1
ATOM 3326 N N . GLN B 1 165 ? 20.203 17.328 10.797 1 91.81 165 GLN B N 1
ATOM 3327 C CA . GLN B 1 165 ? 19.078 17.016 11.656 1 91.81 165 GLN B CA 1
ATOM 3328 C C . GLN B 1 165 ? 19.328 17.469 13.094 1 91.81 165 GLN B C 1
ATOM 3330 O O . GLN B 1 165 ? 20.375 17.172 13.672 1 91.81 165 GLN B O 1
ATOM 3335 N N . VAL B 1 166 ? 18.297 18.234 13.562 1 92.12 166 VAL B N 1
ATOM 3336 C CA . VAL B 1 166 ? 18.422 18.781 14.914 1 92.12 166 VAL B CA 1
ATOM 3337 C C . VAL B 1 166 ? 17.234 18.328 15.766 1 92.12 166 VAL B C 1
ATOM 3339 O O . VAL B 1 166 ? 16.078 18.359 15.305 1 92.12 166 VAL B O 1
ATOM 3342 N N . GLN B 1 167 ? 17.516 17.859 16.969 1 90.94 167 GLN B N 1
ATOM 3343 C CA . GLN B 1 167 ? 16.484 17.438 17.906 1 90.94 167 GLN B CA 1
ATOM 3344 C C . GLN B 1 167 ? 16.438 18.359 19.125 1 90.94 167 GLN B C 1
ATOM 3346 O O . GLN B 1 167 ? 17.484 18.75 19.641 1 90.94 167 GLN B O 1
ATOM 3351 N N . VAL B 1 168 ? 15.211 18.641 19.453 1 87.62 168 VAL B N 1
ATOM 3352 C CA . VAL B 1 168 ? 15.062 19.469 20.656 1 87.62 168 VAL B CA 1
ATOM 3353 C C . VAL B 1 168 ? 15.664 18.734 21.859 1 87.62 168 VAL B C 1
ATOM 3355 O O . VAL B 1 168 ? 15.453 17.531 22.016 1 87.62 168 VAL B O 1
ATOM 3358 N N . GLY B 1 169 ? 16.438 19.422 22.656 1 85.56 169 GLY B N 1
ATOM 3359 C CA . GLY B 1 169 ? 16.984 18.859 23.891 1 85.56 169 GLY B CA 1
ATOM 3360 C C . GLY B 1 169 ? 18.25 18.047 23.656 1 85.56 169 GLY B C 1
ATOM 3361 O O . GLY B 1 169 ? 18.797 17.484 24.609 1 85.56 169 GLY B O 1
ATOM 3362 N N . GLU B 1 170 ? 18.672 18.016 22.438 1 86.19 170 GLU B N 1
ATOM 3363 C CA . GLU B 1 170 ? 19.844 17.203 22.156 1 8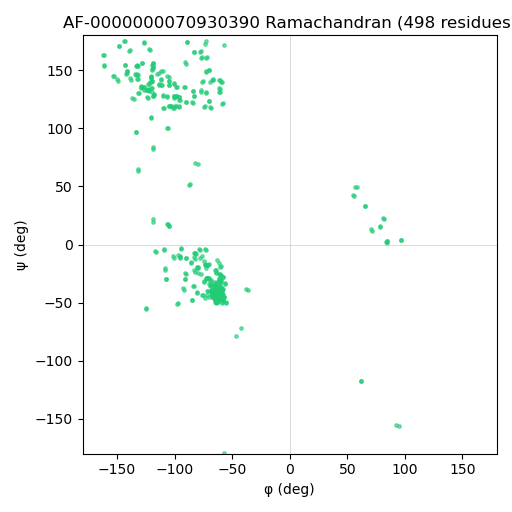6.19 170 GLU B CA 1
ATOM 3364 C C . GLU B 1 170 ? 21.109 17.859 22.734 1 86.19 170 GLU B C 1
ATOM 3366 O O . GLU B 1 170 ? 22.078 17.172 23.047 1 86.19 170 GLU B O 1
ATOM 3371 N N . CYS B 1 171 ? 21.078 19.141 22.812 1 82.75 171 CYS B N 1
ATOM 3372 C CA . CYS B 1 171 ? 22.188 19.875 23.406 1 82.75 171 CYS B CA 1
ATOM 3373 C C . CYS B 1 171 ? 21.703 21.141 24.094 1 82.75 171 CYS B C 1
ATOM 3375 O O . CYS B 1 171 ? 20.516 21.484 24 1 82.75 171 CYS B O 1
ATOM 3377 N N . GLU B 1 172 ? 22.516 21.797 24.797 1 84.12 172 GLU B N 1
ATOM 3378 C CA . GLU B 1 172 ? 22.188 22.984 25.562 1 84.12 172 GLU B CA 1
ATOM 3379 C C . GLU B 1 172 ? 21.781 24.141 24.656 1 84.12 172 GLU B C 1
ATOM 3381 O O . GLU B 1 172 ? 21 25 25.031 1 84.12 172 GLU B O 1
ATOM 3386 N N . ALA B 1 173 ? 22.219 24.016 23.438 1 83.44 173 ALA B N 1
ATOM 3387 C CA . ALA B 1 173 ? 21.953 25.094 22.5 1 83.44 173 ALA B CA 1
ATOM 3388 C C . ALA B 1 173 ? 20.531 25.016 21.953 1 83.44 173 ALA B C 1
ATOM 3390 O O . ALA B 1 173 ? 20 26.016 21.438 1 83.44 173 ALA B O 1
ATOM 3391 N N . VAL B 1 174 ? 20 23.891 22.062 1 88.44 174 VAL B N 1
ATOM 3392 C CA . VAL B 1 174 ? 18.656 23.719 21.516 1 88.44 174 VAL B CA 1
ATOM 3393 C C . VAL B 1 174 ? 17.688 23.328 22.625 1 88.44 174 VAL B C 1
ATOM 3395 O O . VAL B 1 174 ? 17.188 22.203 22.656 1 88.44 174 VAL B O 1
ATOM 3398 N N . ARG B 1 175 ? 17.188 24.219 23.328 1 80.56 175 ARG B N 1
ATOM 3399 C CA . ARG B 1 175 ? 16.328 23.984 24.484 1 80.56 175 ARG B CA 1
ATOM 3400 C C . ARG B 1 175 ? 14.867 23.938 24.078 1 80.56 175 ARG B C 1
ATOM 3402 O O . ARG B 1 175 ? 14.031 23.375 24.781 1 80.56 175 ARG B O 1
ATOM 3409 N N . CYS B 1 176 ? 14.656 24.656 23.078 1 79.5 176 CYS B N 1
ATOM 3410 C CA . CYS B 1 176 ? 13.281 24.703 22.594 1 79.5 176 CYS B CA 1
ATOM 3411 C C . CYS B 1 176 ? 13.242 24.688 21.078 1 79.5 176 CYS B C 1
ATOM 3413 O O . CYS B 1 176 ? 14.281 24.797 20.422 1 79.5 176 CYS B O 1
ATOM 3415 N N . SER B 1 177 ? 12.148 24.469 20.531 1 80.56 177 SER B N 1
ATOM 3416 C CA . SER B 1 177 ? 11.945 24.328 19.094 1 80.56 177 SER B CA 1
ATOM 3417 C C . SER B 1 177 ? 12.414 25.562 18.328 1 80.56 177 SER B C 1
ATOM 3419 O O . SER B 1 177 ? 12.859 25.453 17.188 1 80.56 177 SER B O 1
ATOM 3421 N N . GLY B 1 178 ? 12.391 26.719 18.938 1 77.75 178 GLY B N 1
ATOM 3422 C CA . GLY B 1 178 ? 12.773 27.969 18.297 1 77.75 178 GLY B CA 1
ATOM 3423 C C . GLY B 1 178 ? 14.266 28.062 18.031 1 77.75 178 GLY B C 1
ATOM 3424 O O . GLY B 1 178 ? 14.695 28.859 17.188 1 77.75 178 GLY B O 1
ATOM 3425 N N . HIS B 1 179 ? 15.039 27.266 18.656 1 87.25 179 HIS B N 1
ATOM 3426 C CA . HIS B 1 179 ? 16.484 27.344 18.531 1 87.25 179 HIS B CA 1
ATOM 3427 C C . HIS B 1 179 ? 17 26.344 17.5 1 87.25 179 HIS B C 1
ATOM 3429 O O . HIS B 1 179 ? 18.172 26.391 17.109 1 87.25 179 HIS B O 1
ATOM 3435 N N . MET B 1 180 ? 16.156 25.469 17.031 1 89.56 180 MET B N 1
ATOM 3436 C CA . MET B 1 180 ? 16.578 24.359 16.172 1 89.56 180 MET B CA 1
ATOM 3437 C C . MET B 1 180 ? 17.062 24.875 14.828 1 89.56 180 MET B C 1
ATOM 3439 O O . MET B 1 180 ? 18.078 24.406 14.305 1 89.56 180 MET B O 1
ATOM 3443 N N . GLU B 1 181 ? 16.297 25.812 14.32 1 89.19 181 GLU B N 1
ATOM 3444 C CA . GLU B 1 181 ? 16.656 26.328 12.992 1 89.19 181 GLU B CA 1
ATOM 3445 C C . GLU B 1 181 ? 18.031 26.984 13 1 89.19 181 GLU B C 1
ATOM 3447 O O . GLU B 1 181 ? 18.828 26.766 12.086 1 89.19 181 GLU B O 1
ATOM 3452 N N . LYS B 1 182 ? 18.266 27.828 14.023 1 91.44 182 LYS B N 1
ATOM 3453 C CA . LYS B 1 182 ? 19.578 28.484 14.141 1 91.44 182 LYS B CA 1
ATOM 3454 C C . LYS B 1 182 ? 20.688 27.438 14.297 1 91.44 182 LYS B C 1
ATOM 3456 O O . LYS B 1 182 ? 21.719 27.531 13.625 1 91.44 182 LYS B O 1
ATOM 3461 N N . GLU B 1 183 ? 20.438 26.5 15.164 1 93.31 183 GLU B N 1
ATOM 3462 C CA . GLU B 1 183 ? 21.438 25.453 15.359 1 93.31 183 GLU B CA 1
ATOM 3463 C C . GLU B 1 183 ? 21.719 24.703 14.062 1 93.31 183 GLU B C 1
ATOM 3465 O O . GLU B 1 183 ? 22.875 24.406 13.742 1 93.31 183 GLU B O 1
ATOM 3470 N N . GLY B 1 184 ? 20.688 24.391 13.336 1 94 184 GLY B N 1
ATOM 3471 C CA . GLY B 1 184 ? 20.859 23.719 12.055 1 94 184 GLY B CA 1
ATOM 3472 C C . GLY B 1 184 ? 21.703 24.5 11.07 1 94 184 GLY B C 1
ATOM 3473 O O . GLY B 1 184 ? 22.547 23.938 10.375 1 94 184 GLY B O 1
ATOM 3474 N N . LEU B 1 185 ? 21.469 25.781 11.008 1 94.44 185 LEU B N 1
ATOM 3475 C CA . LEU B 1 185 ? 22.25 26.641 10.133 1 94.44 185 LEU B CA 1
ATOM 3476 C C . LEU B 1 185 ? 23.719 26.656 10.555 1 94.44 185 LEU B C 1
ATOM 3478 O O . LEU B 1 185 ? 24.609 26.531 9.711 1 94.44 185 LEU B O 1
ATOM 3482 N N . LEU B 1 186 ? 23.938 26.812 11.844 1 94.38 186 LEU B N 1
ATOM 3483 C CA . LEU B 1 186 ? 25.297 26.891 12.352 1 94.38 186 LEU B CA 1
ATOM 3484 C C . LEU B 1 186 ? 26.078 25.625 12.039 1 94.38 186 LEU B C 1
ATOM 3486 O O . LEU B 1 186 ? 27.234 25.672 11.617 1 94.38 186 LEU B O 1
ATOM 3490 N N . ARG B 1 187 ? 25.469 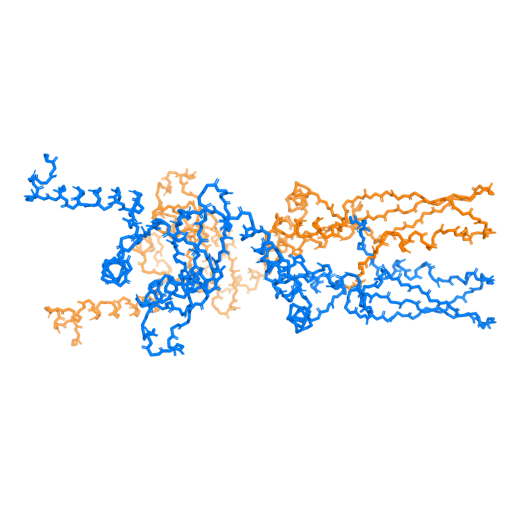24.562 12.227 1 95.31 187 ARG B N 1
ATOM 3491 C CA . ARG B 1 187 ? 26.109 23.297 11.914 1 95.31 187 ARG B CA 1
ATOM 3492 C C . ARG B 1 187 ? 26.391 23.188 10.422 1 95.31 187 ARG B C 1
ATOM 3494 O O . ARG B 1 187 ? 27.438 22.656 10.023 1 95.31 187 ARG B O 1
ATOM 3501 N N . SER B 1 188 ? 25.516 23.656 9.648 1 96 188 SER B N 1
ATOM 3502 C CA . SER B 1 188 ? 25.688 23.609 8.195 1 96 188 SER B CA 1
ATOM 3503 C C . SER B 1 188 ? 26.844 24.5 7.746 1 96 188 SER B C 1
ATOM 3505 O O . SER B 1 188 ? 27.609 24.125 6.863 1 96 188 SER B O 1
ATOM 3507 N N . LEU B 1 189 ? 26.906 25.656 8.336 1 94.94 189 LEU B N 1
ATOM 3508 C CA . LEU B 1 189 ? 28.016 26.562 8.023 1 94.94 189 LEU B CA 1
ATOM 3509 C C . LEU B 1 189 ? 29.344 25.969 8.477 1 94.94 189 LEU B C 1
ATOM 3511 O O . LEU B 1 189 ? 30.359 26.125 7.797 1 94.94 189 LEU B O 1
ATOM 3515 N N . ALA B 1 190 ? 29.312 25.344 9.641 1 95.62 190 ALA B N 1
ATOM 3516 C CA . ALA B 1 190 ? 30.516 24.672 10.125 1 95.62 190 ALA B CA 1
ATOM 3517 C C . ALA B 1 190 ? 30.969 23.594 9.141 1 95.62 190 ALA B C 1
ATOM 3519 O O . ALA B 1 190 ? 32.156 23.438 8.906 1 95.62 190 ALA B O 1
ATOM 3520 N N . PHE B 1 191 ? 30.031 22.938 8.617 1 96.12 191 PHE B N 1
ATOM 3521 C CA . PHE B 1 191 ? 30.312 21.922 7.609 1 96.12 191 PHE B CA 1
ATOM 3522 C C . PHE B 1 191 ? 31.047 22.531 6.418 1 96.12 191 PHE B C 1
ATOM 3524 O O . PHE B 1 191 ? 32.031 21.984 5.941 1 96.12 191 PHE B O 1
ATOM 3531 N N . THR B 1 192 ? 30.562 23.656 5.922 1 94.56 192 THR B N 1
ATOM 3532 C CA . THR B 1 192 ? 31.188 24.297 4.77 1 94.56 192 THR B CA 1
ATOM 3533 C C . THR B 1 192 ? 32.625 24.734 5.098 1 94.56 192 THR B C 1
ATOM 3535 O O . THR B 1 192 ? 33.5 24.594 4.27 1 94.56 192 THR B O 1
ATOM 3538 N N . ARG B 1 193 ? 32.781 25.203 6.277 1 93.38 193 ARG B N 1
ATOM 3539 C CA . ARG B 1 193 ? 34.094 25.609 6.711 1 93.38 193 ARG B CA 1
ATOM 3540 C C . ARG B 1 193 ? 35.062 24.422 6.793 1 93.38 193 ARG B C 1
ATOM 3542 O O . ARG B 1 193 ? 36.188 24.5 6.328 1 93.38 193 ARG B O 1
ATOM 3549 N N . ASP B 1 194 ? 34.562 23.391 7.355 1 94.75 194 ASP B N 1
ATOM 3550 C CA . ASP B 1 194 ? 35.344 22.188 7.523 1 94.75 194 ASP B CA 1
ATOM 3551 C C . ASP B 1 194 ? 35.781 21.609 6.172 1 94.75 194 ASP B C 1
ATOM 3553 O O . ASP B 1 194 ? 36.844 21.016 6.047 1 94.75 194 ASP B O 1
ATOM 3557 N N . LYS B 1 195 ? 34.969 21.859 5.203 1 94.38 195 LYS B N 1
ATOM 3558 C CA . LYS B 1 195 ? 35.219 21.297 3.879 1 94.38 195 LYS B CA 1
ATOM 3559 C C . LYS B 1 195 ? 36 22.297 3.002 1 94.38 195 LYS B C 1
ATOM 3561 O O . LYS B 1 195 ? 36.25 22.016 1.83 1 94.38 195 LYS B O 1
ATOM 3566 N N . GLY B 1 196 ? 36.219 23.453 3.566 1 91.19 196 GLY B N 1
ATOM 3567 C CA . GLY B 1 196 ? 37.031 24.438 2.863 1 91.19 196 GLY B CA 1
ATOM 3568 C C . GLY B 1 196 ? 36.219 25.219 1.828 1 91.19 196 GLY B C 1
ATOM 3569 O O . GLY B 1 196 ? 36.781 25.75 0.87 1 91.19 196 GLY B O 1
ATOM 3570 N N . LEU B 1 197 ? 34.969 25.25 1.983 1 94.31 197 LEU B N 1
ATOM 3571 C CA . LEU B 1 197 ? 34.125 26 1.062 1 94.31 197 LEU B CA 1
ATOM 3572 C C . LEU B 1 197 ? 33.906 27.438 1.546 1 94.31 197 LEU B C 1
ATOM 3574 O O . LEU B 1 197 ? 33.688 27.656 2.736 1 94.31 197 LEU B O 1
ATOM 3578 N N . THR B 1 198 ? 34.031 28.328 0.619 1 93.88 198 THR B N 1
ATOM 3579 C CA . THR B 1 198 ? 33.844 29.734 0.958 1 93.88 198 THR B CA 1
ATOM 3580 C C . THR B 1 198 ? 32.406 30.172 0.641 1 93.88 198 THR B C 1
ATOM 3582 O O . THR B 1 198 ? 31.953 30.016 -0.491 1 93.88 198 THR B O 1
ATOM 3585 N N . VAL B 1 199 ? 31.797 30.719 1.601 1 95.38 199 VAL B N 1
ATOM 3586 C CA . VAL B 1 199 ? 30.422 31.188 1.433 1 95.38 199 VAL B CA 1
ATOM 3587 C C . VAL B 1 199 ? 30.406 32.688 1.215 1 95.38 199 VAL B C 1
ATOM 3589 O O . VAL B 1 199 ? 30.844 33.469 2.08 1 95.38 199 VAL B O 1
ATOM 3592 N N . ARG B 1 200 ? 29.922 33.031 0.044 1 96 200 ARG B N 1
ATOM 3593 C CA . ARG B 1 200 ? 29.828 34.438 -0.294 1 96 200 ARG B CA 1
ATOM 3594 C C . ARG B 1 200 ? 28.531 35.062 0.232 1 96 200 ARG B C 1
ATOM 3596 O O . ARG B 1 200 ? 28.547 36.125 0.852 1 96 200 ARG B O 1
ATOM 3603 N N . SER B 1 201 ? 27.516 34.344 -0.043 1 95.62 201 SER B N 1
ATOM 3604 C CA . SER B 1 201 ? 26.234 34.875 0.403 1 95.62 201 SER B CA 1
ATOM 3605 C C . SER B 1 201 ? 25.312 33.781 0.881 1 95.62 201 SER B C 1
ATOM 3607 O O . SER B 1 201 ? 25.484 32.594 0.508 1 95.62 201 SER B O 1
ATOM 3609 N N . LEU B 1 202 ? 24.359 34.125 1.768 1 95 202 LEU B N 1
ATOM 3610 C CA . LEU B 1 202 ? 23.375 33.219 2.32 1 95 202 LEU B CA 1
ATOM 3611 C C . LEU B 1 202 ? 21.984 33.812 2.342 1 95 202 LEU B C 1
ATOM 3613 O O . LEU B 1 202 ? 21.812 34.969 2.809 1 95 202 LEU B O 1
ATOM 3617 N N . THR B 1 203 ? 21.094 33.094 1.745 1 93.38 203 THR B N 1
ATOM 3618 C CA . THR B 1 203 ? 19.703 33.531 1.771 1 93.38 203 THR B CA 1
ATOM 3619 C C . THR B 1 203 ? 18.891 32.688 2.748 1 93.38 203 THR B C 1
ATOM 3621 O O . THR B 1 203 ? 18.906 31.453 2.666 1 93.38 203 THR B O 1
ATOM 3624 N N . THR B 1 204 ? 18.312 33.312 3.758 1 91.25 204 THR B N 1
ATOM 3625 C CA . THR B 1 204 ? 17.516 32.594 4.742 1 91.25 204 THR B CA 1
ATOM 3626 C C . THR B 1 204 ? 16.141 33.219 4.879 1 91.25 204 THR B C 1
ATOM 3628 O O . THR B 1 204 ? 15.828 34.219 4.215 1 91.25 204 THR B O 1
ATOM 3631 N N . ASP B 1 205 ? 15.336 32.531 5.652 1 82.88 205 ASP B N 1
ATOM 3632 C CA . ASP B 1 205 ? 14.086 33.188 6.043 1 82.88 205 ASP B CA 1
ATOM 3633 C C . ASP B 1 205 ? 14.336 34.281 7.055 1 82.88 205 ASP B C 1
ATOM 3635 O O . ASP B 1 205 ? 15.469 34.5 7.488 1 82.88 205 ASP B O 1
ATOM 3639 N N . ARG B 1 206 ? 13.211 35 7.387 1 76.81 206 ARG B N 1
ATOM 3640 C CA . ARG B 1 206 ? 13.336 36.156 8.289 1 76.81 206 ARG B CA 1
ATOM 3641 C C . ARG B 1 206 ? 13.359 35.688 9.742 1 76.81 206 ARG B C 1
ATOM 3643 O O . ARG B 1 206 ? 12.414 35.969 10.5 1 76.81 206 ARG B O 1
ATOM 3650 N N . HIS B 1 207 ? 14.43 35.062 10.07 1 80.25 207 HIS B N 1
ATOM 3651 C CA . HIS B 1 207 ? 14.625 34.625 11.445 1 80.25 207 HIS B CA 1
ATOM 3652 C C . HIS B 1 207 ? 15.539 35.594 12.195 1 80.25 207 HIS B C 1
ATOM 3654 O O . HIS B 1 207 ? 16.688 35.781 11.812 1 80.25 207 HIS B O 1
ATOM 3660 N N . ARG B 1 208 ? 15.039 36.125 13.148 1 81.75 208 ARG B N 1
ATOM 3661 C CA . ARG B 1 208 ? 15.711 37.188 13.852 1 81.75 208 ARG B CA 1
ATOM 3662 C C . ARG B 1 208 ? 17.031 36.719 14.453 1 81.75 208 ARG B C 1
ATOM 3664 O O . ARG B 1 208 ? 18.047 37.406 14.352 1 81.75 208 ARG B O 1
ATOM 3671 N N . SER B 1 209 ? 17 35.594 15.023 1 86.69 209 SER B N 1
ATOM 3672 C CA . SER B 1 209 ? 18.203 35.094 15.688 1 86.69 209 SER B CA 1
ATOM 3673 C C . SER B 1 209 ? 19.281 34.75 14.68 1 86.69 209 SER B C 1
ATOM 3675 O O . SER B 1 209 ? 20.469 34.938 14.953 1 86.69 209 SER B O 1
ATOM 3677 N N . ILE B 1 210 ? 18.922 34.25 13.562 1 90.06 210 ILE B N 1
ATOM 3678 C CA . ILE B 1 210 ? 19.875 33.906 12.508 1 90.06 210 ILE B CA 1
ATOM 3679 C C . ILE B 1 210 ? 20.5 35.188 11.945 1 90.06 210 ILE B C 1
ATOM 3681 O O . ILE B 1 210 ? 21.719 35.25 11.766 1 90.06 210 ILE B O 1
ATOM 3685 N N . ALA B 1 211 ? 19.625 36.156 11.742 1 89.38 211 ALA B N 1
ATOM 3686 C CA . ALA B 1 211 ? 20.109 37.438 11.219 1 89.38 211 ALA B CA 1
ATOM 3687 C C . ALA B 1 211 ? 21.125 38.062 12.156 1 89.38 211 ALA B C 1
ATOM 3689 O O . ALA B 1 211 ? 22.172 38.562 11.711 1 89.38 211 ALA B O 1
ATOM 3690 N N . LYS B 1 212 ? 20.75 38.062 13.391 1 90.88 212 LYS B N 1
ATOM 3691 C CA . LYS B 1 212 ? 21.656 38.625 14.391 1 90.88 212 LYS B CA 1
ATOM 3692 C C . LYS B 1 212 ? 22.984 37.875 14.398 1 90.88 212 LYS B C 1
ATOM 3694 O O . LYS B 1 212 ? 24.047 38.5 14.43 1 90.88 212 LYS B O 1
ATOM 3699 N N . HIS B 1 213 ? 22.938 36.594 14.344 1 91.69 213 HIS B N 1
ATOM 3700 C CA . HIS B 1 213 ? 24.156 35.781 14.359 1 91.69 213 HIS B CA 1
ATOM 3701 C C . HIS B 1 213 ? 25.031 36.094 13.141 1 91.69 213 HIS B C 1
ATOM 3703 O O . HIS B 1 213 ? 26.234 36.25 13.273 1 91.69 213 HIS B O 1
ATOM 3709 N N . LEU B 1 214 ? 24.484 36.156 12.031 1 91.81 214 LEU B N 1
ATOM 3710 C CA . LEU B 1 214 ? 25.234 36.375 10.797 1 91.81 214 LEU B CA 1
ATOM 3711 C C . LEU B 1 214 ? 25.875 37.75 10.797 1 91.81 214 LEU B C 1
ATOM 3713 O O . LEU B 1 214 ? 27.016 37.906 10.352 1 91.81 214 LEU B O 1
ATOM 3717 N N . ARG B 1 215 ? 25.156 38.688 11.312 1 91.56 215 ARG B N 1
ATOM 3718 C CA . ARG B 1 215 ? 25.656 40.062 11.367 1 91.56 215 ARG B CA 1
ATOM 3719 C C . ARG B 1 215 ? 26.844 40.156 12.32 1 91.56 215 ARG B C 1
ATOM 3721 O O . ARG B 1 215 ? 27.828 40.844 12.016 1 91.56 215 ARG B O 1
ATOM 3728 N N . GLU B 1 216 ? 26.766 39.469 13.375 1 93.5 216 GLU B N 1
ATOM 3729 C CA . GLU B 1 216 ? 27.734 39.625 14.453 1 93.5 216 GLU B CA 1
ATOM 3730 C C . GLU B 1 216 ? 28.906 38.656 14.305 1 93.5 216 GLU B C 1
ATOM 3732 O O . GLU B 1 216 ? 30.047 39.031 14.562 1 93.5 216 GLU B O 1
ATOM 3737 N N . LYS B 1 217 ? 28.578 37.469 13.898 1 92.06 217 LYS B N 1
ATOM 3738 C CA . LYS B 1 217 ? 29.594 36.438 13.969 1 92.06 217 LYS B CA 1
ATOM 3739 C C . LYS B 1 217 ? 30.109 36.062 12.578 1 92.06 217 LYS B C 1
ATOM 3741 O O . LYS B 1 217 ? 31.203 35.531 12.438 1 92.06 217 LYS B O 1
ATOM 3746 N N . GLU B 1 218 ? 29.344 36.375 11.594 1 92.38 218 GLU B N 1
ATOM 3747 C CA . GLU B 1 218 ? 29.734 36.031 10.234 1 92.38 218 GLU B CA 1
ATOM 3748 C C . GLU B 1 218 ? 29.578 37.219 9.289 1 92.38 218 GLU B C 1
ATOM 3750 O O . GLU B 1 218 ? 28.891 37.125 8.266 1 92.38 218 GLU B O 1
ATOM 3755 N N . PRO B 1 219 ? 30.328 38.25 9.531 1 91.56 219 PRO B N 1
ATOM 3756 C CA . PRO B 1 219 ? 30.125 39.469 8.727 1 91.56 219 PRO B CA 1
ATOM 3757 C C . PRO B 1 219 ? 30.625 39.312 7.297 1 91.56 219 PRO B C 1
ATOM 3759 O O . PRO B 1 219 ? 30.234 40.062 6.414 1 91.56 219 PRO B O 1
ATOM 3762 N N . ALA B 1 220 ? 31.438 38.344 7.102 1 92.31 220 ALA B N 1
ATOM 3763 C CA . ALA B 1 220 ? 32 38.156 5.77 1 92.31 220 ALA B CA 1
ATOM 3764 C C . ALA B 1 220 ? 30.969 37.562 4.812 1 92.31 220 ALA B C 1
ATOM 3766 O O . ALA B 1 220 ? 31.125 37.656 3.592 1 92.31 220 ALA B O 1
ATOM 3767 N N . ILE B 1 221 ? 29.922 37.062 5.332 1 94.69 221 ILE B N 1
ATOM 3768 C CA . ILE B 1 221 ? 28.875 36.469 4.52 1 94.69 221 ILE B CA 1
ATOM 3769 C C . ILE B 1 221 ? 27.766 37.469 4.246 1 94.69 221 ILE B C 1
ATOM 3771 O O . ILE B 1 221 ? 27.203 38.062 5.18 1 94.69 221 ILE B O 1
ATOM 3775 N N . LEU B 1 222 ? 27.469 37.688 2.973 1 94.12 222 LEU B N 1
ATOM 3776 C CA . LEU B 1 222 ? 26.359 38.562 2.611 1 94.12 222 LEU B CA 1
ATOM 3777 C C . LEU B 1 222 ? 25.016 37.875 2.871 1 94.12 222 LEU B C 1
ATOM 3779 O O . LEU B 1 222 ? 24.75 36.812 2.299 1 94.12 222 LEU B O 1
ATOM 3783 N N . HIS B 1 223 ? 24.266 38.469 3.723 1 92.81 223 HIS B N 1
ATOM 3784 C CA . HIS B 1 223 ? 23.031 37.812 4.121 1 92.81 223 HIS B CA 1
ATOM 3785 C C . HIS B 1 223 ? 21.828 38.406 3.385 1 92.81 223 HIS B C 1
ATOM 3787 O O . HIS B 1 223 ? 21.656 39.625 3.369 1 92.81 223 HIS B O 1
ATOM 3793 N N . PHE B 1 224 ? 21.078 37.531 2.756 1 90.25 224 PHE B N 1
ATOM 3794 C CA . PHE B 1 224 ? 19.859 37.938 2.074 1 90.25 224 PHE B CA 1
ATOM 3795 C C . PHE B 1 224 ? 18.641 37.25 2.672 1 90.25 224 PHE B C 1
ATOM 3797 O O . PHE B 1 224 ? 18.766 36.188 3.291 1 90.25 224 PHE B O 1
ATOM 3804 N N . PHE B 1 225 ? 17.5 37.875 2.531 1 85.81 225 PHE B N 1
ATOM 3805 C CA . PHE B 1 225 ? 16.25 37.281 2.98 1 85.81 225 PHE B CA 1
ATOM 3806 C C . PHE B 1 225 ? 15.438 36.781 1.795 1 85.81 225 PHE B C 1
ATOM 3808 O O . PHE B 1 225 ? 15.484 37.375 0.71 1 85.81 225 PHE B O 1
ATOM 3815 N N . ASP B 1 226 ? 14.812 35.625 2.016 1 77.31 226 ASP B N 1
ATOM 3816 C CA . ASP B 1 226 ? 13.906 35.094 0.993 1 77.31 226 ASP B CA 1
ATOM 3817 C C . ASP B 1 226 ? 12.773 36.094 0.706 1 77.31 226 ASP B C 1
ATOM 3819 O O . ASP B 1 226 ? 12.047 36.5 1.616 1 77.31 226 ASP B O 1
ATOM 3823 N N . VAL B 1 227 ? 12.758 36.469 -0.593 1 65.19 227 VAL B N 1
ATOM 3824 C CA . VAL B 1 227 ? 11.852 37.531 -1.039 1 65.19 227 VAL B CA 1
ATOM 3825 C C . VAL B 1 227 ? 10.406 37.094 -0.765 1 65.19 227 VAL B C 1
ATOM 3827 O O . VAL B 1 227 ? 9.555 37.938 -0.453 1 65.19 227 VAL B O 1
ATOM 3830 N N . TRP B 1 228 ? 10.203 35.812 -0.869 1 60.41 228 TRP B N 1
ATOM 3831 C CA . TRP B 1 228 ? 8.828 35.375 -0.643 1 60.41 228 TRP B CA 1
ATOM 3832 C C . TRP B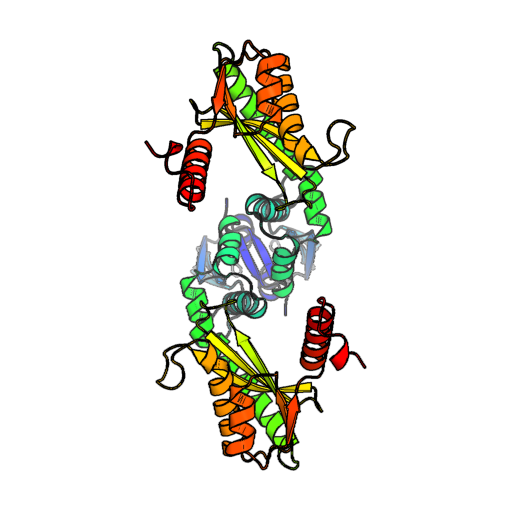 1 228 ? 8.383 35.688 0.782 1 60.41 228 TRP B C 1
ATOM 3834 O O . TRP B 1 228 ? 7.262 36.156 1 1 60.41 228 TRP B O 1
ATOM 3844 N N . HIS B 1 229 ? 9.148 35.438 1.673 1 54.19 229 HIS B N 1
ATOM 3845 C CA . HIS B 1 229 ? 8.805 35.75 3.059 1 54.19 229 HIS B CA 1
ATOM 3846 C C . HIS B 1 229 ? 8.758 37.25 3.297 1 54.19 229 HIS B C 1
ATOM 3848 O O . HIS B 1 229 ? 7.934 37.75 4.082 1 54.19 229 HIS B O 1
ATOM 3854 N N . VAL B 1 230 ? 9.625 37.844 2.477 1 50.78 230 VAL B N 1
ATOM 3855 C CA . VAL B 1 230 ? 9.594 39.312 2.578 1 50.78 230 VAL B CA 1
ATOM 3856 C C . VAL B 1 230 ? 8.273 39.844 2.025 1 50.78 230 VAL B C 1
ATOM 3858 O O . VAL B 1 230 ? 7.645 40.719 2.627 1 50.78 230 VAL B O 1
ATOM 3861 N N . SER B 1 231 ? 7.945 39.156 0.921 1 48.81 231 SER B N 1
ATOM 3862 C CA . SER B 1 231 ? 6.688 39.594 0.315 1 48.81 231 SER B CA 1
ATOM 3863 C C . SER B 1 231 ? 5.5 39.281 1.215 1 48.81 231 SER B C 1
ATOM 3865 O O . SER B 1 231 ? 4.582 40.094 1.353 1 48.81 231 SER B O 1
ATOM 3867 N N . LYS B 1 232 ? 5.574 38.219 1.77 1 50.66 232 LYS B N 1
ATOM 3868 C CA . LYS B 1 232 ? 4.48 37.844 2.664 1 50.66 232 LYS B CA 1
ATOM 3869 C C . LYS B 1 232 ? 4.418 38.75 3.877 1 50.66 232 LYS B C 1
ATOM 3871 O O . LYS B 1 232 ? 3.332 39.125 4.332 1 50.66 232 LYS B O 1
ATOM 3876 N N . SER B 1 233 ? 5.633 39.062 4.316 1 47.16 233 SER B N 1
ATOM 3877 C CA . SER B 1 233 ? 5.684 40 5.438 1 47.16 233 SER B CA 1
ATOM 3878 C C . SER B 1 233 ? 5.137 41.375 5.043 1 47.16 233 SER B C 1
ATOM 3880 O O . SER B 1 233 ? 4.434 42 5.828 1 47.16 233 SER B O 1
ATOM 3882 N N . VAL B 1 234 ? 5.52 41.688 3.869 1 49.25 234 VAL B N 1
ATOM 3883 C CA . VAL B 1 234 ? 5.043 42.969 3.363 1 49.25 234 VAL B CA 1
ATOM 3884 C C . VAL B 1 234 ? 3.529 42.938 3.184 1 49.25 234 VAL B C 1
ATOM 3886 O O . VAL B 1 234 ? 2.826 43.875 3.541 1 49.25 234 VAL B O 1
ATOM 3889 N N . MET B 1 235 ? 3.148 41.844 2.65 1 50.66 235 MET B N 1
ATOM 3890 C CA . MET B 1 235 ? 1.71 41.688 2.441 1 50.66 235 MET B CA 1
ATOM 3891 C C . MET B 1 235 ? 0.973 41.594 3.771 1 50.66 235 MET B C 1
ATOM 3893 O O . MET B 1 235 ? -0.106 42.188 3.93 1 50.66 235 MET B O 1
ATOM 3897 N N . SER B 1 236 ? 1.556 40.812 4.566 1 48.53 236 SER B N 1
ATOM 3898 C CA . SER B 1 236 ? 0.955 40.719 5.895 1 48.53 236 SER B CA 1
ATOM 3899 C C . SER B 1 236 ? 0.973 42.062 6.598 1 48.53 236 SER B C 1
ATOM 3901 O O . SER B 1 236 ? 0.022 42.438 7.301 1 48.53 236 SER B O 1
ATOM 3903 N N . LEU B 1 237 ? 2.117 42.656 6.434 1 48.03 237 LEU B N 1
ATOM 3904 C CA . LEU B 1 237 ? 2.217 44 6.953 1 48.03 237 LEU B CA 1
ATOM 3905 C C . LEU B 1 237 ? 1.202 44.938 6.277 1 48.03 237 LEU B C 1
ATOM 3907 O O . LEU B 1 237 ? 0.588 45.781 6.934 1 48.03 237 LEU B O 1
ATOM 3911 N N . ASN B 1 238 ? 1.156 44.688 4.992 1 48.69 238 ASN B N 1
ATOM 3912 C CA . ASN B 1 238 ? 0.143 45.438 4.285 1 48.69 238 ASN B CA 1
ATOM 3913 C C . ASN B 1 238 ? -1.266 45.062 4.738 1 48.69 238 ASN B C 1
ATOM 3915 O O . ASN B 1 238 ? -2.125 45.938 4.883 1 48.69 238 ASN B O 1
ATOM 3919 N N . ALA B 1 239 ? -1.395 43.812 4.859 1 51.88 239 ALA B N 1
ATOM 3920 C CA . ALA B 1 239 ? -2.695 43.375 5.336 1 51.88 239 ALA B CA 1
ATOM 3921 C C . ALA B 1 239 ? -2.959 43.844 6.762 1 51.88 239 ALA B C 1
ATOM 3923 O O . ALA B 1 239 ? -4.074 44.25 7.09 1 51.88 239 ALA B O 1
ATOM 3924 N N . ALA B 1 240 ? -1.949 43.562 7.551 1 47.47 240 ALA B N 1
ATOM 3925 C CA . ALA B 1 240 ? -2.051 44.094 8.898 1 47.47 240 ALA B CA 1
ATOM 3926 C C . ALA B 1 240 ? -2.18 45.625 8.859 1 47.47 240 ALA B C 1
ATOM 3928 O O . ALA B 1 240 ? -2.824 46.219 9.727 1 47.47 240 ALA B O 1
ATOM 3929 N N . GLY B 1 241 ? -1.395 46.094 7.863 1 44.69 241 GLY B N 1
ATOM 3930 C CA . GLY B 1 241 ? -1.526 47.531 7.66 1 44.69 241 GLY B CA 1
ATOM 3931 C C . GLY B 1 241 ? -2.906 47.938 7.18 1 44.69 241 GLY B C 1
ATOM 3932 O O . GLY B 1 241 ? -3.277 49.125 7.266 1 44.69 241 GLY B O 1
ATOM 3933 N N . LYS B 1 242 ? -3.477 47.062 6.371 1 50.75 242 LYS B N 1
ATOM 3934 C CA . LYS B 1 242 ? -4.84 47.344 5.945 1 50.75 242 LYS B CA 1
ATOM 3935 C C . LYS B 1 242 ? -5.789 47.406 7.141 1 50.75 242 LYS B C 1
ATOM 3937 O O . LYS B 1 242 ? -6.969 47.719 6.984 1 50.75 242 LYS B O 1
ATOM 3942 N N . GLY B 1 243 ? -5.297 46.875 8.258 1 38.59 243 GLY B N 1
ATOM 3943 C CA . GLY B 1 243 ? -6.141 47.25 9.383 1 38.59 243 GLY B CA 1
ATOM 3944 C C . GLY B 1 243 ? -6.293 48.75 9.57 1 38.59 243 GLY B C 1
ATOM 3945 O O . GLY B 1 243 ? -5.578 49.531 8.938 1 38.59 243 GLY B O 1
ATOM 3946 N N . GLN B 1 244 ? -7.039 49.281 10.586 1 41.41 244 GLN B N 1
ATOM 3947 C CA . GLN B 1 244 ? -7.473 50.656 10.672 1 41.41 244 GLN B CA 1
ATOM 3948 C C . GLN B 1 244 ? -6.324 51.625 10.375 1 41.41 244 GLN B C 1
ATOM 3950 O O . GLN B 1 244 ? -6.48 52.562 9.594 1 41.41 244 GLN B O 1
ATOM 3955 N N . GLU B 1 245 ? -5.363 51.875 11.422 1 36.56 245 GLU B N 1
ATOM 3956 C CA . GLU B 1 245 ? -4.621 53.125 11.586 1 36.56 245 GLU B CA 1
ATOM 3957 C C . GLU B 1 245 ? -3.395 53.156 10.68 1 36.56 245 GLU B C 1
ATOM 3959 O O . GLU B 1 245 ? -2.611 54.125 10.719 1 36.56 245 GLU B O 1
ATOM 3964 N N . CYS B 1 246 ? -2.826 52.062 10.18 1 37.81 246 CYS B N 1
ATOM 3965 C CA . CYS B 1 246 ? -1.487 52.281 9.633 1 37.81 246 CYS B CA 1
ATOM 3966 C C . CYS B 1 246 ? -1.549 52.719 8.18 1 37.81 246 CYS B C 1
ATOM 3968 O O . CYS B 1 246 ? -1.403 51.906 7.266 1 37.81 246 CYS B O 1
ATOM 3970 N N . ASP B 1 247 ? -2.283 53.719 7.773 1 35.16 247 ASP B N 1
ATOM 3971 C CA . ASP B 1 247 ? -2.277 54.531 6.57 1 35.16 247 ASP B CA 1
ATOM 3972 C C . ASP B 1 247 ? -0.852 54.781 6.086 1 35.16 247 ASP B C 1
ATOM 3974 O O . ASP B 1 247 ? -0.615 54.938 4.883 1 35.16 247 ASP B O 1
ATOM 3978 N N . LEU B 1 248 ? 0.19 55.031 7.074 1 36.41 248 LEU B N 1
ATOM 3979 C CA . LEU B 1 248 ? 1.448 55.625 6.664 1 36.41 248 LEU B CA 1
ATOM 3980 C C . LEU B 1 248 ? 2.299 54.656 5.867 1 36.41 248 LEU B C 1
ATOM 3982 O O . LEU B 1 248 ? 3.113 55.062 5.035 1 36.41 248 LEU B O 1
ATOM 3986 N N . ILE B 1 249 ? 2.434 53.375 6.258 1 34.88 249 ILE B N 1
ATOM 3987 C CA . ILE B 1 249 ? 3.486 52.625 5.602 1 34.88 249 ILE B CA 1
ATOM 3988 C C . ILE B 1 249 ? 3.025 52.188 4.211 1 34.88 249 ILE B C 1
ATOM 3990 O O . ILE B 1 249 ? 3.799 51.625 3.441 1 34.88 249 ILE B O 1
ATOM 3994 N N . ALA B 1 250 ? 1.762 52.312 3.902 1 36.12 250 ALA B N 1
ATOM 3995 C CA . ALA B 1 250 ? 1.33 51.938 2.553 1 36.12 250 ALA B CA 1
ATOM 3996 C C . ALA B 1 250 ? 1.803 53 1.534 1 36.12 250 ALA B C 1
ATOM 3998 O O . ALA B 1 250 ? 1.787 52.719 0.328 1 36.12 250 ALA B O 1
ATOM 3999 N N . ASP B 1 251 ? 2.219 54.281 1.832 1 30.72 251 ASP B N 1
ATOM 4000 C CA . ASP B 1 25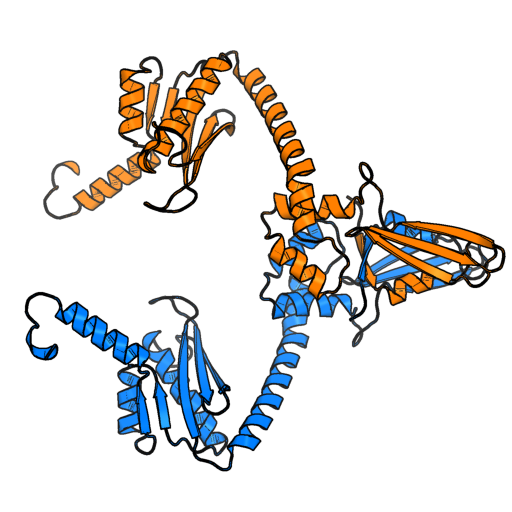1 ? 2.68 55.25 0.83 1 30.72 251 ASP B CA 1
ATOM 4001 C C . ASP B 1 251 ? 4.148 55 0.483 1 30.72 251 ASP B C 1
ATOM 4003 O O . ASP B 1 251 ? 4.969 54.75 1.369 1 30.72 251 ASP B O 1
#

Radius of gyration: 33.14 Å; Cα contacts (8 Å, |Δi|>4): 802; chains: 2; bounding box: 82×99×73 Å

Secondary structure (DSSP, 8-state):
---EEEEEHHHHHGGGSB-TTT--B-EEEEEEETTEEEEEEE-TT--EEEEESS-EETTEEHHHHHHHHHHHHHT--HHHHHHHHHHTTB----HHHHHHHIIIIIHHHHHHHHHHHHHHHHHHHTTS-EEEEEEEEESSSGGG--EEEEEEEETTTTEEEEEEEEETTSSTT-SSGGGHHHHHHHHHHHHHHHTTPPEEEEEE-S-HHHHHHHHHH-TTSEEEE-HHHHHHHHHHHHHHHTSTT--STT-/---EEEEEHHHHHGGGSB-TTT--B-EEEEEEETTEEEEEEE-TT--EEEEESS-EETTEEHHHHHHHHHHHHHT--HHHHHHHHHHTTB----HHHHHHHIIIIIHHHHHHHHHHHHHHHHHHHTTS-EEEEEEEEESSSGGG--EEEEEEEETTTTEEEEEEEEETTSSTT-SSGGGHHHHHHHHHHHHHHHTTPPEEEEEE-S-HHHHHHHHHH-TTSEEEE-HHHHHHHHHHHHHHHTSTT--STT-

Solvent-accessible surface area (backbone atoms only — not comparable to full-atom values): 27179 Å² total; per-residue (Å²): 132,70,50,25,37,56,30,30,46,78,44,54,53,63,71,42,38,47,33,90,84,80,61,43,66,30,48,70,45,78,46,73,57,41,31,28,38,37,39,38,33,39,32,89,89,68,53,72,50,77,48,52,28,54,57,71,51,94,89,33,41,43,56,46,54,49,53,46,47,52,30,63,74,67,64,49,54,61,64,62,52,49,47,52,36,49,75,64,30,34,50,56,60,53,68,68,53,44,52,48,46,38,64,72,45,51,48,54,52,51,50,48,52,49,52,54,52,40,49,53,50,46,65,72,46,56,88,47,72,32,57,36,33,44,53,65,46,62,75,38,83,70,93,73,27,52,41,32,42,21,37,34,32,30,65,92,78,68,43,73,67,46,75,33,82,36,46,52,62,72,44,89,78,16,73,41,63,84,32,35,56,50,52,22,50,52,52,51,51,49,49,36,53,76,70,62,45,48,61,42,27,38,30,28,66,94,43,67,70,49,52,52,44,38,62,73,76,35,65,80,38,44,76,43,64,40,59,66,58,48,47,46,47,47,44,44,45,44,51,60,24,64,37,90,82,44,68,69,80,75,109,132,69,50,25,36,55,31,28,45,79,43,54,53,63,71,43,39,48,34,91,83,80,59,43,64,30,48,70,48,78,45,72,58,41,32,28,38,37,39,38,34,41,31,88,89,69,54,74,50,77,48,52,27,54,58,70,52,94,90,33,39,42,56,45,54,49,53,46,48,50,32,61,76,69,65,50,56,61,65,61,51,49,46,53,36,48,73,64,30,33,49,55,62,52,68,68,54,42,53,49,47,38,63,71,46,49,49,54,51,52,50,48,51,47,51,52,52,40,50,53,49,47,65,72,47,57,90,46,72,33,58,35,32,45,51,65,46,61,74,37,84,70,94,72,27,50,41,30,41,20,38,33,31,31,66,91,77,70,43,73,69,47,74,34,82,34,47,52,61,72,44,88,77,17,74,41,62,85,32,35,55,49,50,22,48,51,52,50,51,49,50,34,51,76,70,62,45,48,61,42,28,38,30,27,66,95,42,66,69,50,52,52,44,37,62,72,75,34,66,79,38,45,77,43,63,40,60,65,58,48,46,47,46,48,45,44,44,44,51,59,27,65,36,89,82,45,67,68,80,78,107

Organism: Ixodes scapularis (NCBI:txid6945)

Foldseek 3Di:
DDDDDDDDPVVVVVVQQADPPPRAGWDWDWDDDFQKIKIWIADPVGDIDIDIRADDDPNHGPVQLVVLVVCVVVVHDPVVVVVVCVVVPRGGDDPVVSVVCCVPPVVVVVVVVVVVVLVVVCVVQLPDAAEKEKDKDFPDPDQPTFKIKMWIAGVVVGDTNDIDIDGAPPDPQRPGPLRRRLVRVVVVVVVCVVSNHHHAEYEYAPRPVNVVCCVPPPVNYHYHYDVVNVVVVVVVCVVVCVPDPNPPVVD/DDDDDDDDPVVVVVVQQADPPPRAGWDWDWDDDFQKIKIWIAHPVGDIDIDIRADDDPNHGPVQLVVLVVCVVVVHDPVVVVVVCVVVPRGGDDPVVSVVCCVPPVVVVVVVVVVVVLVVVCVVQLPDAAEKEKDKDFPDPDQPTFKIKMWIAGVVVGDTNDIDIDGAPPDPQRPGPLRRRLVGVVVVVVVCVVSNHHHAEYEYAPRPVNVVCCVPPPVNYHYHYDVVNVVVVVVVCVVVCVPDPNPPVVD